Protein AF-A0A7V6LGV7-F1 (afdb_monomer_lite)

pLDDT: mean 96.57, std 3.23, range [58.78, 98.94]

Radius of gyration: 22.98 Å; chains: 1; bounding box: 58×44×63 Å

Foldseek 3Di:
DDDPDPLFDKDFLLVVQQVVVVVLLVCLVVVPLQAPPQFFFFADAFQKKFFFFPCQLVLLLVQDLVDGPSVSCCVGGLDRIITGQSHQPQVVLLVVLCVVQPCNLCFFLQARRGCSANLSVLLVCCVPPVVSNVRGQAMDTSQQVVLCSFASHRFAAEQFRSSSHSFQGPVVRFGDPVSQVVSHPPRSSRYHGYDWFFRWWGDPSSVSSVHDTGRTYTRYHHLVLLLCLLLVQLDPQEWEWEQECKIKIKHFAPADDHQPLRQKGKTARNVGHIMIMHIWNNGPVLLVVLCVLLVHDVCCLQPVLPVVADQCLVLKAKAQQQAQTRQPGGHDGDIFIPDPLNPDHSSSNSNRHLLLVLLSSVLSCVVRHAHQEYEYAYDSVVRPSSQQSNCALRVHKYWYFPDHSSSRSSRVLSRVVSVPDDSVVSCVVRRDTDDIDGHDPVSHVSNVVNSVVSVVSVPD

Structure (mmCIF, N/CA/C/O backbone):
data_AF-A0A7V6LGV7-F1
#
_entry.id   AF-A0A7V6LGV7-F1
#
loop_
_atom_site.group_PDB
_atom_site.id
_atom_site.type_symbol
_atom_site.label_atom_id
_atom_site.label_alt_id
_atom_site.label_comp_id
_atom_site.label_asym_id
_atom_site.label_entity_id
_atom_site.label_seq_id
_atom_site.pdbx_PDB_ins_code
_atom_site.Cartn_x
_atom_site.Cartn_y
_atom_site.Cartn_z
_atom_site.occupancy
_atom_site.B_iso_or_equiv
_atom_site.auth_seq_id
_atom_site.auth_comp_id
_atom_site.auth_asym_id
_atom_site.auth_atom_id
_atom_site.pdbx_PDB_model_num
ATOM 1 N N . MET A 1 1 ? -3.529 18.463 5.544 1.00 84.12 1 MET A N 1
ATOM 2 C CA . MET A 1 1 ? -3.608 19.777 6.210 1.00 84.12 1 MET A CA 1
ATOM 3 C C . MET A 1 1 ? -2.331 20.540 5.906 1.00 84.12 1 MET A C 1
ATOM 5 O O . MET A 1 1 ? -1.287 19.895 5.858 1.00 84.12 1 MET A O 1
ATOM 9 N N . PRO A 1 2 ? -2.396 21.854 5.633 1.00 83.75 2 PRO A N 1
ATOM 10 C CA . PRO A 1 2 ? -1.200 22.676 5.472 1.00 83.75 2 PRO A CA 1
ATOM 11 C C . PRO A 1 2 ? -0.328 22.620 6.732 1.00 83.75 2 PRO A C 1
ATOM 13 O O . PRO A 1 2 ? -0.857 22.591 7.842 1.00 83.75 2 PRO A O 1
ATOM 16 N N . ASN A 1 3 ? 0.985 22.593 6.545 1.00 92.56 3 ASN A N 1
ATOM 17 C CA . ASN A 1 3 ? 1.983 22.680 7.604 1.00 92.56 3 ASN A CA 1
ATOM 18 C C . ASN A 1 3 ? 3.169 23.490 7.066 1.00 92.56 3 ASN A C 1
ATOM 20 O O . ASN A 1 3 ? 3.438 23.436 5.861 1.00 92.56 3 ASN A O 1
ATOM 24 N N . ASP A 1 4 ? 3.838 24.241 7.939 1.00 92.19 4 ASP A N 1
ATOM 25 C CA . ASP A 1 4 ? 5.011 25.038 7.572 1.00 92.19 4 ASP A CA 1
ATOM 26 C C . ASP A 1 4 ? 6.208 24.144 7.214 1.00 92.19 4 ASP A C 1
ATOM 28 O O . ASP A 1 4 ? 7.010 24.502 6.351 1.00 92.19 4 ASP A O 1
ATOM 32 N N . ASP A 1 5 ? 6.303 22.960 7.827 1.00 91.62 5 ASP A N 1
ATOM 33 C CA . ASP A 1 5 ? 7.257 21.930 7.432 1.00 91.62 5 ASP A CA 1
ATOM 34 C C . ASP A 1 5 ? 6.692 21.116 6.248 1.00 91.62 5 ASP A C 1
ATOM 36 O O . ASP A 1 5 ? 5.684 20.412 6.395 1.00 91.62 5 ASP A O 1
ATOM 40 N N . PRO A 1 6 ? 7.325 21.159 5.058 1.00 88.12 6 PRO A N 1
ATOM 41 C CA . PRO A 1 6 ? 6.857 20.420 3.892 1.00 88.12 6 PRO A CA 1
ATOM 42 C C . PRO A 1 6 ? 6.932 18.895 4.054 1.00 88.12 6 PRO A C 1
ATOM 44 O O . PRO A 1 6 ? 6.273 18.203 3.271 1.00 88.12 6 PRO A O 1
ATOM 47 N N . LEU A 1 7 ? 7.695 18.381 5.026 1.00 90.44 7 LEU A N 1
ATOM 48 C CA . LEU A 1 7 ? 7.804 16.955 5.348 1.00 90.44 7 LEU A CA 1
ATOM 49 C C . LEU A 1 7 ? 6.612 16.452 6.169 1.00 90.44 7 LEU A C 1
ATOM 51 O O . LEU A 1 7 ? 6.305 15.261 6.129 1.00 90.44 7 LEU A O 1
ATOM 55 N N . VAL A 1 8 ? 5.919 17.348 6.879 1.00 95.19 8 VAL A N 1
ATOM 56 C CA . VAL A 1 8 ? 4.755 16.992 7.691 1.00 95.19 8 VAL A CA 1
ATOM 57 C C . VAL A 1 8 ? 3.515 16.911 6.803 1.00 95.19 8 VAL A C 1
ATOM 59 O O . VAL A 1 8 ? 3.078 17.896 6.195 1.00 95.19 8 VAL A O 1
ATOM 62 N N . LYS A 1 9 ? 2.911 15.724 6.731 1.00 95.56 9 LYS A N 1
ATOM 63 C CA . LYS A 1 9 ? 1.687 15.444 5.970 1.00 95.56 9 LYS A CA 1
ATOM 64 C C . LYS A 1 9 ? 0.681 14.762 6.874 1.00 95.56 9 LYS A C 1
ATOM 66 O O . LYS A 1 9 ? 0.722 13.558 7.095 1.00 95.56 9 LYS A O 1
ATOM 71 N N . HIS A 1 10 ? -0.261 15.556 7.370 1.00 97.19 10 HIS A N 1
ATOM 72 C CA . HIS A 1 10 ? -1.348 15.075 8.214 1.00 97.19 10 HIS A CA 1
ATOM 73 C C . HIS A 1 10 ? -2.717 15.280 7.555 1.00 97.19 10 HIS A C 1
ATOM 75 O O . HIS A 1 10 ? -2.902 16.184 6.733 1.00 97.19 10 HIS A O 1
ATOM 81 N N . ALA A 1 11 ? -3.700 14.488 7.965 1.00 97.38 11 ALA A N 1
ATOM 82 C CA . ALA A 1 11 ? -5.115 14.641 7.655 1.00 97.38 11 ALA A CA 1
ATOM 83 C C . ALA A 1 11 ? -5.929 14.911 8.931 1.00 97.38 11 ALA A C 1
ATOM 85 O O . ALA A 1 11 ? -5.473 14.643 10.043 1.00 97.38 11 ALA A O 1
ATOM 86 N N . ASP A 1 12 ? -7.138 15.439 8.755 1.00 97.75 12 ASP A N 1
ATOM 87 C CA . ASP A 1 12 ? -8.140 15.517 9.818 1.00 97.75 12 ASP A CA 1
ATOM 88 C C . ASP A 1 12 ? -8.911 14.181 9.864 1.00 97.75 12 ASP A C 1
ATOM 90 O O . ASP A 1 12 ? -9.579 13.853 8.877 1.00 97.75 12 ASP A O 1
ATOM 94 N N . PRO A 1 13 ? -8.848 13.399 10.962 1.00 97.69 13 PRO A N 1
ATOM 95 C CA . PRO A 1 13 ? -9.578 12.136 11.073 1.00 97.69 13 PRO A CA 1
ATOM 96 C C . PRO A 1 13 ? -11.099 12.285 10.930 1.00 97.69 13 PRO A C 1
ATOM 98 O O . PRO A 1 13 ? -11.770 11.363 10.464 1.00 97.69 13 PRO A O 1
ATOM 101 N N . LEU A 1 14 ? -11.658 13.447 11.292 1.00 98.31 14 LEU A N 1
ATOM 102 C CA . LEU A 1 14 ? -13.096 13.714 11.194 1.00 98.31 14 LEU A CA 1
ATOM 103 C C . LEU A 1 14 ? -13.565 13.803 9.743 1.00 98.31 14 LEU A C 1
ATOM 105 O O . LEU A 1 14 ? -14.723 13.501 9.452 1.00 98.31 14 LEU A O 1
ATOM 109 N N . MET A 1 15 ? -12.663 14.142 8.819 1.00 98.06 15 MET A N 1
ATOM 110 C CA . MET A 1 15 ? -12.951 14.134 7.388 1.00 98.06 15 MET A CA 1
ATOM 111 C C . MET A 1 15 ? -13.326 12.730 6.900 1.00 98.06 15 MET A C 1
ATOM 113 O O . MET A 1 15 ? -14.239 12.604 6.089 1.00 98.06 15 MET A O 1
ATOM 117 N N . TRP A 1 16 ? -12.665 11.674 7.391 1.00 98.31 16 TRP A N 1
ATOM 118 C CA . TRP A 1 16 ? -12.994 10.297 6.999 1.00 98.31 16 TRP A CA 1
ATOM 119 C C . TRP A 1 16 ? -14.373 9.873 7.506 1.00 98.31 16 TRP A C 1
ATOM 121 O O . TRP A 1 16 ? -15.125 9.238 6.772 1.00 98.31 16 TRP A O 1
ATOM 131 N N . LEU A 1 17 ? -14.739 10.290 8.721 1.00 98.69 17 LEU A N 1
ATOM 132 C CA . LEU A 1 17 ? -16.066 10.044 9.290 1.00 98.69 17 LEU A CA 1
ATOM 133 C C . LEU A 1 17 ? -17.169 10.759 8.501 1.00 98.69 17 LEU A C 1
ATOM 135 O O . LEU A 1 17 ? -18.159 10.140 8.118 1.00 98.69 17 LEU A O 1
ATOM 139 N N . ALA A 1 18 ? -16.975 12.048 8.207 1.00 98.62 18 ALA A N 1
ATOM 140 C CA . ALA A 1 18 ? -17.915 12.824 7.402 1.00 98.62 18 ALA A CA 1
ATOM 141 C C . ALA A 1 18 ? -18.040 12.264 5.974 1.00 98.62 18 ALA A C 1
ATOM 143 O O . ALA A 1 18 ? -19.132 12.225 5.406 1.00 98.62 18 ALA A O 1
ATOM 144 N N . ALA A 1 19 ? -16.932 11.793 5.393 1.00 98.50 19 ALA A N 1
ATOM 145 C CA . ALA A 1 19 ? -16.933 11.157 4.081 1.00 98.50 19 ALA A CA 1
ATOM 146 C C . ALA A 1 19 ? -17.706 9.829 4.075 1.00 98.50 19 ALA A C 1
ATOM 148 O O . ALA A 1 19 ? -18.392 9.552 3.092 1.00 98.50 19 ALA A O 1
ATOM 149 N N . LEU A 1 20 ? -17.639 9.038 5.152 1.00 98.44 20 LEU A N 1
ATOM 150 C CA . LEU A 1 20 ? -18.406 7.798 5.285 1.00 98.44 20 LEU A CA 1
ATOM 151 C C . LEU A 1 20 ? -19.918 8.070 5.320 1.00 98.44 20 LEU A C 1
ATOM 153 O O . LEU A 1 20 ? -20.662 7.453 4.556 1.00 98.44 20 LEU A O 1
ATOM 157 N N . ASP A 1 21 ? -20.368 9.033 6.130 1.00 98.62 21 ASP A N 1
ATOM 158 C CA . ASP A 1 21 ? -21.777 9.454 6.153 1.00 98.62 21 ASP A CA 1
ATOM 159 C C . ASP A 1 21 ? -22.237 9.956 4.775 1.00 98.62 21 ASP A C 1
ATOM 161 O O . ASP A 1 21 ? -23.274 9.534 4.255 1.00 98.62 21 ASP A O 1
ATOM 165 N N . LEU A 1 22 ? -21.429 10.809 4.136 1.00 98.69 22 LEU A N 1
ATOM 166 C CA . LEU A 1 22 ? -21.720 11.347 2.809 1.00 98.69 22 LEU A CA 1
ATOM 167 C C . LEU A 1 22 ? -21.798 10.253 1.735 1.00 98.69 22 LEU A C 1
ATOM 169 O O . LEU A 1 22 ? -22.663 10.316 0.860 1.00 98.69 22 LEU A O 1
ATOM 173 N N . LEU A 1 23 ? -20.902 9.264 1.777 1.00 98.00 23 LEU A N 1
ATOM 174 C CA . LEU A 1 23 ? -20.898 8.128 0.857 1.00 98.00 23 LEU A CA 1
ATOM 175 C C . LEU A 1 23 ? -22.199 7.332 0.977 1.00 98.00 23 LEU A C 1
ATOM 177 O O . LEU A 1 23 ? -22.864 7.098 -0.031 1.00 98.00 23 LEU A O 1
ATOM 181 N N . LEU A 1 24 ? -22.585 6.954 2.196 1.00 98.31 24 LEU A N 1
ATOM 182 C CA . LEU A 1 24 ? -23.784 6.151 2.437 1.00 98.31 24 LEU A CA 1
ATOM 183 C C . LEU A 1 24 ? -25.063 6.902 2.050 1.00 98.31 24 LEU A C 1
ATOM 185 O O . LEU A 1 24 ? -25.931 6.333 1.385 1.00 98.31 24 LEU A O 1
ATOM 189 N N . ALA A 1 25 ? -25.141 8.198 2.364 1.00 98.25 25 ALA A N 1
ATOM 190 C CA . ALA A 1 25 ? -26.239 9.053 1.921 1.00 98.25 25 ALA A CA 1
ATOM 191 C C . ALA A 1 25 ? -26.325 9.133 0.386 1.00 98.25 25 ALA A C 1
ATOM 193 O O . ALA A 1 25 ? -27.415 9.073 -0.184 1.00 98.25 25 ALA A O 1
ATOM 194 N N . ARG A 1 26 ? -25.182 9.229 -0.309 1.00 98.56 26 ARG A N 1
ATOM 195 C CA . ARG A 1 26 ? -25.136 9.249 -1.780 1.00 98.56 26 ARG A CA 1
ATOM 196 C C . ARG A 1 26 ? -25.541 7.918 -2.402 1.00 98.56 26 ARG A C 1
ATOM 198 O O . ARG A 1 26 ? -26.254 7.938 -3.399 1.00 98.56 26 ARG A O 1
ATOM 205 N N . LEU A 1 27 ? -25.129 6.785 -1.831 1.00 98.00 27 LEU A N 1
ATOM 206 C CA . LEU A 1 27 ? -25.551 5.461 -2.301 1.00 98.00 27 LEU A CA 1
ATOM 207 C C . LEU A 1 27 ? -27.069 5.289 -2.164 1.00 98.00 27 LEU A C 1
ATOM 209 O O . LEU A 1 27 ? -27.732 4.883 -3.118 1.00 98.00 27 LEU A O 1
ATOM 213 N N . GLN A 1 28 ? -27.629 5.688 -1.020 1.00 97.06 28 GLN A N 1
ATOM 214 C CA . GLN A 1 28 ? -29.074 5.678 -0.799 1.00 97.06 28 GLN A CA 1
ATOM 215 C C . GLN A 1 28 ? -29.806 6.589 -1.800 1.00 97.06 28 GLN A C 1
ATOM 217 O O . GLN A 1 28 ? -30.763 6.159 -2.440 1.00 97.06 28 GLN A O 1
ATOM 222 N N . ALA A 1 29 ? -29.334 7.826 -1.995 1.00 97.81 29 ALA A N 1
ATOM 223 C CA . ALA A 1 29 ? -29.923 8.772 -2.947 1.00 97.81 29 ALA A CA 1
ATOM 224 C C . ALA A 1 29 ? -29.811 8.307 -4.411 1.00 97.81 29 ALA A C 1
ATOM 226 O O . ALA A 1 29 ? -30.667 8.636 -5.230 1.00 97.81 29 ALA A O 1
ATOM 227 N N . ALA A 1 30 ? -28.779 7.525 -4.737 1.00 98.19 30 ALA A N 1
ATOM 228 C CA . ALA A 1 30 ? -28.596 6.905 -6.046 1.00 98.19 30 ALA A CA 1
ATOM 229 C C . ALA A 1 30 ? -29.503 5.679 -6.278 1.00 98.19 30 ALA A C 1
ATOM 231 O O . ALA A 1 30 ? -29.466 5.099 -7.362 1.00 98.19 30 ALA A O 1
ATOM 232 N N . GLY A 1 31 ? -30.319 5.281 -5.295 1.00 97.31 31 GLY A N 1
ATOM 233 C CA . GLY A 1 31 ? -31.246 4.156 -5.417 1.00 97.31 31 GLY A CA 1
ATOM 234 C C . GLY A 1 31 ? -30.585 2.785 -5.281 1.00 97.31 31 GLY A C 1
ATOM 235 O O . GLY A 1 31 ? -31.144 1.795 -5.750 1.00 97.31 31 GLY A O 1
ATOM 236 N N . VAL A 1 32 ? -29.405 2.705 -4.657 1.00 97.81 32 VAL A N 1
ATOM 237 C CA . VAL A 1 32 ? -28.801 1.416 -4.301 1.00 97.81 32 VAL A CA 1
ATOM 238 C C . VAL A 1 32 ? -29.736 0.687 -3.334 1.00 97.81 32 VAL A C 1
ATOM 240 O O . VAL A 1 32 ? -30.225 1.272 -2.369 1.00 97.81 32 VAL A O 1
ATOM 243 N N . GLU A 1 33 ? -29.984 -0.601 -3.576 1.00 97.69 33 GLU A N 1
ATOM 244 C CA . GLU A 1 33 ? -30.785 -1.456 -2.694 1.00 97.69 33 GLU A CA 1
ATOM 245 C C . GLU A 1 33 ? -29.997 -1.779 -1.407 1.00 97.69 33 GLU A C 1
ATOM 247 O O . GLU A 1 33 ? -29.504 -2.892 -1.224 1.00 97.69 33 GLU A O 1
ATOM 252 N N . MET A 1 34 ? -29.849 -0.791 -0.518 1.00 97.94 34 MET A N 1
ATOM 253 C CA . MET A 1 34 ? -29.006 -0.865 0.688 1.00 97.94 34 MET A CA 1
ATOM 254 C C . MET A 1 34 ? -29.356 -2.068 1.579 1.00 97.94 34 MET A C 1
ATOM 256 O O . MET A 1 34 ? -28.474 -2.706 2.147 1.00 97.94 34 MET A O 1
ATOM 260 N N . GLU A 1 35 ? -30.633 -2.453 1.630 1.00 97.06 35 GLU A N 1
ATOM 261 C CA . GLU A 1 35 ? -31.116 -3.606 2.398 1.00 97.06 35 GLU A CA 1
ATOM 262 C C . GLU A 1 35 ? -30.635 -4.970 1.866 1.00 97.06 35 GLU A C 1
ATOM 264 O O . GLU A 1 35 ? -30.761 -5.987 2.559 1.00 97.06 35 GLU A O 1
ATOM 269 N N . ARG A 1 36 ? -30.114 -5.020 0.633 1.00 97.38 36 ARG A N 1
ATOM 270 C CA . ARG A 1 36 ? -29.550 -6.228 0.011 1.00 97.38 36 ARG A CA 1
ATOM 271 C C . ARG A 1 36 ? -28.059 -6.397 0.283 1.00 97.38 36 ARG A C 1
ATOM 273 O O . ARG A 1 36 ? -27.512 -7.440 -0.071 1.00 97.38 36 ARG A O 1
ATOM 280 N N . ILE A 1 37 ? -27.407 -5.411 0.899 1.00 97.81 37 ILE A N 1
ATOM 281 C CA . ILE A 1 37 ? -26.009 -5.525 1.317 1.00 97.81 37 ILE A CA 1
ATOM 282 C C . ILE A 1 37 ? -25.939 -6.567 2.439 1.00 97.81 37 ILE A C 1
ATOM 284 O O . ILE A 1 37 ? -26.489 -6.369 3.521 1.00 97.81 37 ILE A O 1
ATOM 288 N N . ALA A 1 38 ? -25.302 -7.701 2.140 1.00 97.62 38 ALA A N 1
ATOM 289 C CA . ALA A 1 38 ? -25.207 -8.850 3.040 1.00 97.62 38 ALA A CA 1
ATOM 290 C C . ALA A 1 38 ? -23.996 -8.779 3.979 1.00 97.62 38 ALA A C 1
ATOM 292 O O . ALA A 1 38 ? -24.051 -9.326 5.071 1.00 97.62 38 ALA A O 1
ATOM 293 N N . ALA A 1 39 ? -22.932 -8.082 3.575 1.00 98.31 39 ALA A N 1
ATOM 294 C CA . ALA A 1 39 ? -21.706 -7.916 4.344 1.00 98.31 39 ALA A CA 1
ATOM 295 C C . ALA A 1 39 ? -20.997 -6.617 3.946 1.00 98.31 39 ALA A C 1
ATOM 297 O O . ALA A 1 39 ? -21.193 -6.114 2.836 1.00 98.31 39 ALA A O 1
ATOM 298 N N . ILE A 1 40 ? -20.155 -6.090 4.835 1.00 98.56 40 ILE A N 1
ATOM 299 C CA . ILE A 1 40 ? -19.327 -4.903 4.585 1.00 98.56 40 ILE A CA 1
ATOM 300 C C . ILE A 1 40 ? -17.858 -5.241 4.831 1.00 98.56 40 ILE A C 1
ATOM 302 O O . ILE A 1 40 ? -17.503 -5.924 5.783 1.00 98.56 40 ILE A O 1
ATOM 306 N N . GLY A 1 41 ? -16.988 -4.727 3.978 1.00 97.88 41 GLY A N 1
ATOM 307 C CA . GLY A 1 41 ? -15.542 -4.773 4.128 1.00 97.88 41 GLY A CA 1
ATOM 308 C C . GLY A 1 41 ? -14.959 -3.520 3.499 1.00 97.88 41 GLY A C 1
ATOM 309 O O . GLY A 1 41 ? -15.674 -2.766 2.835 1.00 97.88 41 GLY A O 1
ATOM 310 N N . GLY A 1 42 ? -13.680 -3.277 3.732 1.00 97.19 42 GLY A N 1
ATOM 311 C CA . GLY A 1 42 ? -13.036 -2.076 3.237 1.00 97.19 42 GLY A CA 1
ATOM 312 C C . GLY A 1 42 ? -11.547 -2.073 3.498 1.00 97.19 42 GLY A C 1
ATOM 313 O O . GLY A 1 42 ? -10.981 -3.014 4.062 1.00 97.19 42 GLY A O 1
ATOM 314 N N . ASP A 1 43 ? -10.941 -0.986 3.055 1.00 97.81 43 ASP A N 1
ATOM 315 C CA . ASP A 1 43 ? -9.528 -0.711 3.186 1.00 97.81 43 ASP A CA 1
ATOM 316 C C . ASP A 1 43 ? -9.296 0.686 3.769 1.00 97.81 43 ASP A C 1
ATOM 318 O O . ASP A 1 43 ? -10.193 1.534 3.816 1.00 97.81 43 ASP A O 1
ATOM 322 N N . GLY A 1 44 ? -8.086 0.910 4.267 1.00 97.56 44 GLY A N 1
ATOM 323 C CA . GLY A 1 44 ? -7.600 2.228 4.643 1.00 97.56 44 GLY A CA 1
ATOM 324 C C . GLY A 1 44 ? -6.265 2.514 3.972 1.00 97.56 44 GLY A C 1
ATOM 325 O O . GLY A 1 44 ? -5.463 1.604 3.758 1.00 97.56 44 GLY A O 1
ATOM 326 N N . GLN A 1 45 ? -5.994 3.793 3.698 1.00 96.44 45 GLN A N 1
ATOM 327 C CA . GLN A 1 45 ? -4.636 4.204 3.342 1.00 96.44 45 GLN A CA 1
ATOM 328 C C . GLN A 1 45 ? -3.671 3.727 4.436 1.00 96.44 45 GLN A C 1
ATOM 330 O O . GLN A 1 45 ? -3.910 3.972 5.625 1.00 96.44 45 GLN A O 1
ATOM 335 N N . GLN A 1 46 ? -2.603 3.042 4.035 1.00 97.31 46 GLN A N 1
ATOM 336 C CA . GLN A 1 46 ? -1.692 2.430 4.996 1.00 97.31 46 GLN A CA 1
ATOM 337 C C . GLN A 1 46 ? -0.987 3.469 5.872 1.00 97.31 46 GLN A C 1
ATOM 339 O O . GLN A 1 46 ? -0.862 4.652 5.531 1.00 97.31 46 GLN A O 1
ATOM 344 N N . HIS A 1 47 ? -0.473 2.984 7.000 1.00 97.94 47 HIS A N 1
ATOM 345 C CA . HIS A 1 47 ? 0.404 3.682 7.945 1.00 97.94 47 HIS A CA 1
ATOM 346 C C . HIS A 1 47 ? -0.225 4.819 8.763 1.00 97.94 47 HIS A C 1
ATOM 348 O O . HIS A 1 47 ? 0.235 5.087 9.876 1.00 97.94 47 HIS A O 1
ATOM 354 N N . GLY A 1 48 ? -1.258 5.488 8.243 1.00 98.25 48 GLY A N 1
ATOM 355 C CA . GLY A 1 48 ? -1.912 6.590 8.941 1.00 98.25 48 GLY A CA 1
ATOM 356 C C . GLY A 1 48 ? -2.553 6.141 10.254 1.00 98.25 48 GLY A C 1
ATOM 357 O O . GLY A 1 48 ? -3.141 5.061 10.317 1.00 98.25 48 GLY A O 1
ATOM 358 N N . SER A 1 49 ? -2.451 6.970 11.296 1.00 98.75 49 SER A N 1
ATOM 359 C CA . SER A 1 49 ? -2.858 6.614 12.660 1.00 98.75 49 SER A CA 1
ATOM 360 C C . SER A 1 49 ? -3.761 7.636 13.344 1.00 98.75 49 SER A C 1
ATOM 362 O O . SER A 1 49 ? -3.505 8.840 13.365 1.00 98.75 49 SER A O 1
ATOM 364 N N . VAL A 1 50 ? -4.799 7.127 14.003 1.00 98.88 50 VAL A N 1
ATOM 365 C CA . VAL A 1 50 ? -5.766 7.906 14.778 1.00 98.88 50 VAL A CA 1
ATOM 366 C C . VAL A 1 50 ? -5.557 7.646 16.264 1.00 98.88 50 VAL A C 1
ATOM 368 O O . VAL A 1 50 ? -5.529 6.497 16.703 1.00 98.88 50 VAL A O 1
ATOM 371 N N . TYR A 1 51 ? -5.427 8.723 17.036 1.00 98.88 51 TYR A N 1
ATOM 372 C CA . TYR A 1 51 ? -5.132 8.688 18.467 1.00 98.88 51 TYR A CA 1
ATOM 373 C C . TYR A 1 51 ? -6.382 9.082 19.252 1.00 98.88 51 TYR A C 1
ATOM 375 O O . TYR A 1 51 ? -6.925 10.178 19.073 1.00 98.88 51 TYR A O 1
ATOM 383 N N . LEU A 1 52 ? -6.848 8.166 20.095 1.00 98.88 52 LEU A N 1
ATOM 384 C CA . LEU A 1 52 ? -8.173 8.203 20.698 1.00 98.88 52 LEU A CA 1
ATOM 385 C C . LEU A 1 52 ? -8.064 8.134 22.220 1.00 98.88 52 LEU A C 1
ATOM 387 O O . LEU A 1 52 ? -7.295 7.337 22.757 1.00 98.88 52 LEU A O 1
ATOM 391 N N . ASN A 1 53 ? -8.832 8.964 22.919 1.00 98.75 53 ASN A N 1
ATOM 392 C CA . ASN A 1 53 ? -8.942 8.939 24.375 1.00 98.75 53 ASN A CA 1
ATOM 393 C C . ASN A 1 53 ? -9.919 7.852 24.861 1.00 98.75 53 ASN A C 1
ATOM 395 O O . ASN A 1 53 ? -10.536 7.127 24.079 1.00 98.75 53 ASN A O 1
ATOM 399 N N . ASP A 1 54 ? -10.049 7.735 26.179 1.00 98.25 54 ASP A N 1
ATOM 400 C CA . ASP A 1 54 ? -10.878 6.740 26.869 1.00 98.25 54 ASP A CA 1
ATOM 401 C C . ASP A 1 54 ? -12.385 6.845 26.578 1.00 98.25 54 ASP A C 1
ATOM 403 O O . ASP A 1 54 ? -13.125 5.884 26.795 1.00 98.25 54 ASP A O 1
ATOM 407 N N . ARG A 1 55 ? -12.851 7.969 26.021 1.00 98.38 55 ARG A N 1
ATOM 408 C CA . ARG A 1 55 ? -14.252 8.156 25.626 1.00 98.38 55 ARG A CA 1
ATOM 409 C C . ARG A 1 55 ? -14.605 7.479 24.307 1.00 98.38 55 ARG A C 1
ATOM 411 O O . ARG A 1 55 ? -15.790 7.385 24.002 1.00 98.38 55 ARG A O 1
ATOM 418 N N . PHE A 1 56 ? -13.634 7.015 23.519 1.00 98.50 56 PHE A N 1
ATOM 419 C CA . PHE A 1 56 ? -13.903 6.443 22.195 1.00 98.50 56 PHE A CA 1
ATOM 420 C C . PHE A 1 56 ? -14.835 5.229 22.247 1.00 98.50 56 PHE A C 1
ATOM 422 O O . PHE A 1 56 ? -15.909 5.265 21.654 1.00 98.50 56 PHE A O 1
ATOM 429 N N . ALA A 1 57 ? -14.474 4.197 23.012 1.00 97.56 57 ALA A N 1
ATOM 430 C CA . ALA A 1 57 ? -15.272 2.979 23.133 1.00 97.56 57 ALA A CA 1
ATOM 431 C C . ALA A 1 57 ? -16.717 3.229 23.625 1.00 97.56 57 ALA A C 1
ATOM 433 O O . ALA A 1 57 ? -17.639 2.782 22.945 1.00 97.56 57 ALA A O 1
ATOM 434 N N . PRO A 1 58 ? -16.969 3.972 24.727 1.00 98.06 58 PRO A N 1
ATOM 435 C CA . PRO A 1 58 ? -18.344 4.253 25.144 1.00 98.06 58 PRO A CA 1
ATOM 436 C C . PRO A 1 58 ? -19.102 5.164 24.166 1.00 98.06 58 PRO A C 1
ATOM 438 O O . PRO A 1 58 ? -20.322 5.074 24.083 1.00 98.06 58 PRO A O 1
ATOM 441 N N . THR A 1 59 ? -18.414 6.026 23.407 1.00 98.44 59 THR A N 1
ATOM 442 C CA . THR A 1 59 ? -19.072 6.847 22.372 1.00 98.44 59 THR A CA 1
ATOM 443 C C . THR A 1 59 ? -19.479 6.006 21.163 1.00 98.44 59 THR A C 1
ATOM 445 O O . THR A 1 59 ? -20.544 6.247 20.604 1.00 98.44 59 THR A O 1
ATOM 448 N N . LEU A 1 60 ? -18.670 5.013 20.772 1.00 97.94 60 LEU A N 1
ATOM 449 C CA . LEU A 1 60 ? -19.010 4.072 19.701 1.00 97.94 60 LEU A CA 1
ATOM 450 C C . LEU A 1 60 ? -20.277 3.265 20.016 1.00 97.94 60 LEU A C 1
ATOM 452 O O . LEU A 1 60 ? -21.156 3.165 19.162 1.00 97.94 60 LEU A O 1
ATOM 456 N N . ASP A 1 61 ? -20.379 2.741 21.239 1.00 96.12 61 ASP A N 1
ATOM 457 C CA . ASP A 1 61 ? -21.542 1.973 21.714 1.00 96.12 61 ASP A CA 1
ATOM 458 C C . ASP A 1 61 ? -22.830 2.821 21.744 1.00 96.12 61 ASP A C 1
ATOM 460 O O . ASP A 1 61 ? -23.934 2.326 21.532 1.00 96.12 61 ASP A O 1
ATOM 464 N N . ALA A 1 62 ? -22.687 4.131 21.961 1.00 97.19 62 ALA A N 1
ATOM 465 C CA . ALA A 1 62 ? -23.792 5.075 22.089 1.00 97.19 62 ALA A CA 1
ATOM 466 C C . ALA A 1 62 ? -24.083 5.894 20.814 1.00 97.19 62 ALA A C 1
ATOM 468 O O . ALA A 1 62 ? -24.800 6.896 20.896 1.00 97.19 62 ALA A O 1
ATOM 469 N N . LEU A 1 63 ? -23.543 5.516 19.646 1.00 98.25 63 LEU A N 1
A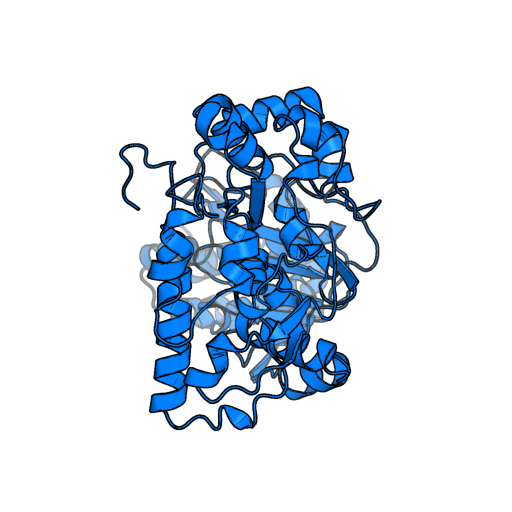TOM 470 C CA . LEU A 1 63 ? -23.759 6.262 18.398 1.00 98.25 63 LEU A CA 1
ATOM 471 C C . LEU A 1 63 ? -25.254 6.375 18.062 1.00 98.25 63 LEU A C 1
ATOM 473 O O . LEU A 1 63 ? -25.938 5.378 17.824 1.00 98.25 63 LEU A O 1
ATOM 477 N N . SER A 1 64 ? -25.749 7.610 17.964 1.00 97.38 64 SER A N 1
ATOM 478 C CA . SER A 1 64 ? -27.145 7.910 17.646 1.00 97.38 64 SER A CA 1
ATOM 479 C C . SER A 1 64 ? -27.335 8.199 16.154 1.00 97.38 64 SER A C 1
ATOM 481 O O . SER A 1 64 ? -26.582 9.011 15.604 1.00 97.38 64 SER A O 1
ATOM 483 N N . PRO A 1 65 ? -28.356 7.619 15.489 1.00 96.50 65 PRO A N 1
ATOM 484 C CA . PRO A 1 65 ? -28.647 7.891 14.081 1.00 96.50 65 PRO A CA 1
ATOM 485 C C . PRO A 1 65 ? -29.063 9.349 13.810 1.00 96.50 65 PRO A C 1
ATOM 487 O O . PRO A 1 65 ? -28.947 9.803 12.668 1.00 96.50 65 PRO A O 1
ATOM 490 N N . ASP A 1 66 ? -29.490 10.093 14.839 1.00 95.06 66 ASP A N 1
ATOM 491 C CA . ASP A 1 66 ? -29.905 11.500 14.729 1.00 95.06 66 ASP A CA 1
ATOM 492 C C . ASP A 1 66 ? -28.725 12.456 14.483 1.00 95.06 66 ASP A C 1
ATOM 494 O O . ASP A 1 66 ? -28.918 13.582 14.025 1.00 95.06 66 ASP A O 1
ATOM 498 N N . GLY A 1 67 ? -27.496 12.019 14.780 1.00 94.81 67 GLY A N 1
ATOM 499 C CA . GLY A 1 67 ? -26.272 12.790 14.577 1.00 94.81 67 GLY A CA 1
ATOM 500 C C . GLY A 1 67 ? -25.424 12.309 13.398 1.00 94.81 67 GLY A C 1
ATOM 501 O O . GLY A 1 67 ? -25.642 11.246 12.809 1.00 94.81 67 GLY A O 1
ATOM 502 N N . GLU A 1 68 ? -24.390 13.083 13.086 1.00 97.81 68 GLU A N 1
ATOM 503 C CA . GLU A 1 68 ? -23.314 12.705 12.159 1.00 97.81 68 GLU A CA 1
ATOM 504 C C . GLU A 1 68 ? -22.125 12.128 12.933 1.00 97.81 68 GLU A C 1
ATOM 506 O O . GLU A 1 68 ? -21.861 12.530 14.073 1.00 97.81 68 GLU A O 1
ATOM 511 N N . LEU A 1 69 ? -21.401 11.188 12.325 1.00 98.69 69 LEU A N 1
ATOM 512 C CA . LEU A 1 69 ? -20.265 10.498 12.941 1.00 98.69 69 LEU A CA 1
ATOM 513 C C . LEU A 1 69 ? -19.183 11.483 13.393 1.00 98.69 69 LEU A C 1
ATOM 515 O O . LEU A 1 69 ? -18.711 11.410 14.528 1.00 98.69 69 LEU A O 1
ATOM 519 N N . ALA A 1 70 ? -18.821 12.434 12.525 1.00 98.44 70 ALA A N 1
ATOM 520 C CA . ALA A 1 70 ? -17.772 13.416 12.797 1.00 98.44 70 ALA A CA 1
ATOM 521 C C . ALA A 1 70 ? -18.071 14.252 14.052 1.00 98.44 70 ALA A C 1
ATOM 523 O O . ALA A 1 70 ? -17.198 14.426 14.901 1.00 98.44 70 ALA A O 1
ATOM 524 N N . GLY A 1 71 ? -19.313 14.720 14.207 1.00 98.31 71 GLY A N 1
ATOM 525 C CA . GLY A 1 71 ? -19.728 15.504 15.372 1.00 98.31 71 GLY A CA 1
ATOM 526 C C . GLY A 1 71 ? -19.739 14.686 16.665 1.00 98.31 71 GLY A C 1
ATOM 527 O O . GLY A 1 71 ? -19.266 15.162 17.697 1.00 98.31 71 GLY A O 1
ATOM 528 N N . GLN A 1 72 ? -20.231 13.445 16.606 1.00 98.56 72 GLN A N 1
ATOM 529 C CA . GLN A 1 72 ? -20.309 12.558 17.773 1.00 98.56 72 GLN A CA 1
ATOM 530 C C . GLN A 1 72 ? -18.923 12.117 18.263 1.00 98.56 72 GLN A C 1
ATOM 532 O O . GLN A 1 72 ? -18.681 12.065 19.468 1.00 98.56 72 GLN A O 1
ATOM 537 N N . LEU A 1 73 ? -17.987 11.859 17.345 1.00 98.38 73 LEU A N 1
ATOM 538 C CA . LEU A 1 73 ? -16.662 11.323 17.669 1.00 98.38 73 LEU A CA 1
ATOM 539 C C . LEU A 1 73 ? -15.568 12.390 17.825 1.00 98.38 73 LEU A C 1
ATOM 541 O O . LEU A 1 73 ? -14.483 12.059 18.299 1.00 98.38 73 LEU A O 1
ATOM 545 N N . ALA A 1 74 ? -15.830 13.666 17.520 1.00 98.38 74 ALA A N 1
ATOM 546 C CA . ALA A 1 74 ? -14.841 14.751 17.610 1.00 98.38 74 ALA A CA 1
ATOM 547 C C . ALA A 1 74 ? -14.107 14.810 18.957 1.00 98.38 74 ALA A C 1
ATOM 549 O O . ALA A 1 74 ? -12.884 14.928 19.015 1.00 98.38 74 ALA A O 1
ATOM 550 N N . SER A 1 75 ? -14.854 14.678 20.055 1.00 97.75 75 SER A N 1
ATOM 551 C CA . SER A 1 75 ? -14.299 14.741 21.410 1.00 97.75 75 SER A CA 1
ATOM 552 C C . SER A 1 75 ? -13.465 13.512 21.797 1.00 97.75 75 SER A C 1
ATOM 554 O O . SER A 1 75 ? -12.750 13.541 22.800 1.00 97.75 75 SER A O 1
ATOM 556 N N . THR A 1 76 ? -13.522 12.435 21.015 1.00 98.44 76 THR A N 1
ATOM 557 C CA . THR A 1 76 ? -12.787 11.193 21.291 1.00 98.44 76 THR A CA 1
ATOM 558 C C . THR A 1 76 ? -11.335 11.249 20.820 1.00 98.44 76 THR A C 1
ATOM 560 O O . THR A 1 76 ? -10.531 10.431 21.249 1.00 98.44 76 THR A O 1
ATOM 563 N N . LEU A 1 77 ? -10.962 12.237 20.000 1.00 98.56 77 LEU A N 1
ATOM 564 C CA . LEU A 1 77 ? -9.588 12.431 19.545 1.00 98.56 77 LEU A CA 1
ATOM 565 C C . LEU A 1 77 ? -8.706 12.968 20.687 1.00 98.56 77 LEU A C 1
ATOM 567 O O . LEU A 1 77 ? -8.975 14.037 21.235 1.00 98.56 77 LEU A O 1
ATOM 571 N N . SER A 1 78 ? -7.632 12.255 21.038 1.00 98.19 78 SER A N 1
ATOM 572 C CA . SER A 1 78 ? -6.567 12.779 21.917 1.00 98.19 78 SER A CA 1
ATOM 573 C C . SER A 1 78 ? -5.545 13.611 21.135 1.00 98.19 78 SER A C 1
ATOM 575 O O . SER A 1 78 ? -4.906 14.509 21.688 1.00 98.19 78 SER A O 1
ATOM 577 N N . ARG A 1 79 ? -5.426 13.351 19.827 1.00 97.56 79 ARG A N 1
ATOM 578 C CA . ARG A 1 79 ? -4.640 14.140 18.878 1.00 97.56 79 ARG A CA 1
ATOM 579 C C . ARG A 1 79 ? -5.553 14.645 17.756 1.00 97.56 79 ARG A C 1
ATOM 581 O O . ARG A 1 79 ? -6.220 13.832 17.123 1.00 97.56 79 ARG A O 1
ATOM 588 N N . PRO A 1 80 ? -5.573 15.956 17.457 1.00 95.12 80 PRO A N 1
ATOM 589 C CA . PRO A 1 80 ? -6.517 16.532 16.492 1.00 95.12 80 PRO A CA 1
ATOM 590 C C . PRO A 1 80 ? -6.218 16.179 15.029 1.00 95.12 80 PRO A C 1
ATOM 592 O O . PRO A 1 80 ? -7.026 16.461 14.155 1.00 95.12 80 PRO A O 1
ATOM 595 N N . THR A 1 81 ? -5.047 15.612 14.739 1.00 97.00 81 THR A N 1
ATOM 596 C CA . THR A 1 81 ? -4.609 15.304 13.373 1.00 97.00 81 THR A CA 1
ATOM 597 C C . THR A 1 81 ? -4.012 13.902 13.319 1.00 97.00 81 THR A C 1
ATOM 599 O O . THR A 1 81 ? -3.434 13.442 14.306 1.00 97.00 81 THR A O 1
ATOM 602 N N . SER A 1 82 ? -4.138 13.245 12.168 1.00 98.19 82 SER A N 1
ATOM 603 C CA . SER A 1 82 ? -3.519 11.952 11.868 1.00 98.19 82 SER A CA 1
ATOM 604 C C . SER A 1 82 ? -2.359 12.160 10.901 1.00 98.19 82 SER A C 1
ATOM 606 O O . SER A 1 82 ? -2.595 12.741 9.838 1.00 98.19 82 SER A O 1
ATOM 608 N N . PRO A 1 83 ? -1.145 11.656 11.178 1.00 98.12 83 PRO A N 1
ATOM 609 C CA . PRO A 1 83 ? -0.139 11.502 10.136 1.00 98.12 83 PRO A CA 1
ATOM 610 C C . PRO A 1 83 ? -0.671 10.534 9.075 1.00 98.12 83 PRO A C 1
ATOM 612 O O . PRO A 1 83 ? -1.523 9.690 9.368 1.00 98.12 83 PRO A O 1
ATOM 615 N N . ILE A 1 84 ? -0.229 10.694 7.831 1.00 97.12 84 ILE A N 1
ATOM 616 C CA . ILE A 1 84 ? -0.619 9.834 6.703 1.00 97.12 84 ILE A CA 1
ATOM 617 C C . ILE A 1 84 ? 0.621 9.360 5.946 1.00 97.12 84 ILE A C 1
ATOM 619 O O . ILE A 1 84 ? 1.715 9.865 6.169 1.00 97.12 84 ILE A O 1
ATOM 623 N N . TRP A 1 85 ? 0.453 8.418 5.015 1.00 92.88 85 TRP A N 1
ATOM 624 C CA . TRP A 1 85 ? 1.550 7.751 4.297 1.00 92.88 85 TRP A CA 1
ATOM 625 C C . TRP A 1 85 ? 2.539 8.682 3.569 1.00 92.88 85 TRP A C 1
ATOM 627 O O . TRP A 1 85 ? 3.637 8.256 3.217 1.00 92.88 85 TRP A O 1
ATOM 637 N N . MET A 1 86 ? 2.154 9.934 3.310 1.00 90.00 86 MET A N 1
ATOM 638 C CA . MET A 1 86 ? 3.020 10.937 2.684 1.00 90.00 86 MET A CA 1
ATOM 639 C C . MET A 1 86 ? 3.973 11.625 3.672 1.00 90.00 86 MET A C 1
ATOM 641 O O . MET A 1 86 ? 4.818 12.402 3.231 1.00 90.00 86 MET A O 1
ATOM 645 N N . ASP A 1 87 ? 3.804 11.421 4.980 1.00 93.44 87 ASP A N 1
ATOM 646 C CA . ASP A 1 87 ? 4.622 12.069 6.003 1.00 93.44 87 ASP A CA 1
ATOM 647 C C . ASP A 1 87 ? 6.049 11.517 5.982 1.00 93.44 87 ASP A C 1
ATOM 649 O O . ASP A 1 87 ? 6.266 10.304 5.940 1.00 93.44 87 ASP A O 1
ATOM 653 N N . SER A 1 88 ? 7.023 12.421 6.006 1.00 95.25 88 SER A N 1
ATOM 654 C CA . SER A 1 88 ? 8.446 12.090 6.026 1.00 95.25 88 SER A CA 1
ATOM 655 C C . SER A 1 88 ? 9.204 12.869 7.103 1.00 95.25 88 SER A C 1
ATOM 657 O O . SER A 1 88 ? 10.377 13.192 6.926 1.00 95.25 88 SER A O 1
ATOM 659 N N . SER A 1 89 ? 8.526 13.248 8.190 1.00 94.75 89 SER A N 1
ATOM 660 C CA . SER A 1 89 ? 9.070 14.133 9.231 1.00 94.75 89 SER A CA 1
ATOM 661 C C . SER A 1 89 ? 9.804 13.399 10.363 1.00 94.75 89 SER A C 1
ATOM 663 O O . SER A 1 89 ? 10.414 14.027 11.229 1.00 94.75 89 SER A O 1
ATOM 665 N N . THR A 1 90 ? 9.795 12.063 10.373 1.00 97.94 90 THR A N 1
ATOM 666 C CA . THR A 1 90 ? 10.242 11.257 11.523 1.00 97.94 90 THR A CA 1
ATOM 667 C C . THR A 1 90 ? 11.601 10.583 11.333 1.00 97.94 90 THR A C 1
ATOM 669 O O . THR A 1 90 ? 11.891 9.586 11.996 1.00 97.94 90 THR A O 1
ATOM 672 N N . SER A 1 91 ? 12.486 11.124 10.487 1.00 97.06 91 SER A N 1
ATOM 673 C CA . SER A 1 91 ? 13.799 10.510 10.221 1.00 97.06 91 SER A CA 1
ATOM 674 C C . SER A 1 91 ? 14.654 10.327 11.484 1.00 97.06 91 SER A C 1
ATOM 676 O O . SER A 1 91 ? 15.468 9.410 11.546 1.00 97.06 91 SER A O 1
ATOM 678 N N . ALA A 1 92 ? 14.479 11.169 12.512 1.00 98.19 92 ALA A N 1
ATOM 679 C CA . ALA A 1 92 ? 15.136 10.978 13.808 1.00 98.19 92 ALA A CA 1
ATOM 680 C C . ALA A 1 92 ? 14.671 9.693 14.511 1.00 98.19 92 ALA A C 1
ATOM 682 O O . ALA A 1 92 ? 15.505 8.875 14.889 1.00 98.19 92 ALA A O 1
ATOM 683 N N . ALA A 1 93 ? 13.357 9.464 14.587 1.00 98.50 93 ALA A N 1
ATOM 684 C CA . ALA A 1 93 ? 12.795 8.243 15.157 1.00 98.50 93 ALA A CA 1
ATOM 685 C C . ALA A 1 93 ? 13.205 6.996 14.356 1.00 98.50 93 ALA A C 1
ATOM 687 O O . ALA A 1 93 ? 13.490 5.957 14.948 1.00 98.50 93 ALA A O 1
ATOM 688 N N . CYS A 1 94 ? 13.293 7.098 13.024 1.00 98.31 94 CYS A N 1
ATOM 689 C CA . CYS A 1 94 ? 13.777 6.005 12.178 1.00 98.31 94 CYS A CA 1
ATOM 690 C C . CYS A 1 94 ? 15.237 5.641 12.471 1.00 98.31 94 CYS A C 1
ATOM 692 O O . CYS A 1 94 ? 15.553 4.456 12.587 1.00 98.31 94 CYS A O 1
ATOM 694 N N . ARG A 1 95 ? 16.118 6.640 12.635 1.00 98.31 95 ARG A N 1
ATOM 695 C CA . ARG A 1 95 ? 17.516 6.402 13.032 1.00 98.31 95 ARG A CA 1
ATOM 696 C C . ARG A 1 95 ? 17.602 5.736 14.397 1.00 98.31 95 ARG A C 1
ATOM 698 O O . ARG A 1 95 ? 18.282 4.732 14.516 1.00 98.31 95 ARG A O 1
ATOM 705 N N . GLU A 1 96 ? 16.858 6.226 15.382 1.00 98.44 96 GLU A N 1
ATOM 706 C CA . GLU A 1 96 ? 16.858 5.665 16.738 1.00 98.44 96 GLU A CA 1
ATOM 707 C C . GLU A 1 96 ? 16.370 4.206 16.770 1.00 98.44 96 GLU A C 1
ATOM 709 O O . GLU A 1 96 ? 16.973 3.369 17.436 1.00 98.44 96 GLU A O 1
ATOM 714 N N . LEU A 1 97 ? 15.314 3.872 16.016 1.00 98.31 97 LEU A N 1
ATOM 715 C CA . LEU A 1 97 ? 14.847 2.488 15.856 1.00 98.31 97 LEU A CA 1
ATOM 716 C C . LEU A 1 97 ? 15.900 1.604 15.174 1.00 98.31 97 LEU A C 1
ATOM 718 O O . LEU A 1 97 ? 16.129 0.472 15.597 1.00 98.31 97 LEU A O 1
ATOM 722 N N . THR A 1 98 ? 16.555 2.128 14.137 1.00 97.25 98 THR A N 1
ATOM 723 C CA . THR A 1 98 ? 17.600 1.406 13.398 1.00 97.25 98 THR A CA 1
ATOM 724 C C . THR A 1 98 ? 18.843 1.183 14.261 1.00 97.25 98 THR A C 1
ATOM 726 O O . THR A 1 98 ? 19.386 0.087 14.271 1.00 97.25 98 THR A O 1
ATOM 729 N N . GLU A 1 99 ? 19.275 2.182 15.030 1.00 98.31 99 GLU A N 1
ATOM 730 C CA . GLU A 1 99 ? 20.405 2.079 15.962 1.00 98.31 99 GLU A CA 1
ATOM 731 C C . GLU A 1 99 ? 20.122 1.081 17.093 1.00 98.31 99 GLU A C 1
ATOM 733 O O . GLU A 1 99 ? 21.019 0.341 17.497 1.00 98.31 99 GLU A O 1
ATOM 738 N N . GLN A 1 100 ? 18.879 1.029 17.583 1.00 98.38 100 GLN A N 1
ATOM 739 C CA . GLN A 1 100 ? 18.489 0.141 18.677 1.00 98.38 100 GLN A CA 1
ATOM 740 C C . GLN A 1 100 ? 18.338 -1.325 18.245 1.00 98.38 100 GLN A C 1
ATOM 742 O O . GLN A 1 100 ? 18.726 -2.221 18.996 1.00 98.38 100 GLN A O 1
ATOM 747 N N . PHE A 1 101 ? 17.742 -1.586 17.076 1.00 98.06 101 PHE A N 1
ATOM 748 C CA . PHE A 1 101 ? 17.360 -2.944 16.661 1.00 98.06 101 PHE A CA 1
ATOM 749 C C . PHE A 1 101 ? 18.164 -3.488 15.473 1.00 98.06 101 PHE A C 1
ATOM 751 O O . PHE A 1 101 ? 18.183 -4.702 15.268 1.00 98.06 101 PHE A O 1
ATOM 758 N N . GLY A 1 102 ? 18.850 -2.640 14.704 1.00 95.81 102 GLY A N 1
ATOM 759 C CA . GLY A 1 102 ? 19.597 -3.046 13.512 1.00 95.81 102 GLY A CA 1
ATOM 760 C C . GLY A 1 102 ? 18.750 -3.883 12.546 1.00 95.81 102 GLY A C 1
ATOM 761 O O . GLY A 1 102 ? 17.552 -3.643 12.375 1.00 95.81 102 GLY A O 1
ATOM 762 N N . ASP A 1 103 ? 19.358 -4.921 11.974 1.00 94.19 103 ASP A N 1
ATOM 763 C CA . ASP A 1 103 ? 18.722 -5.825 11.003 1.00 94.19 103 ASP A CA 1
ATOM 764 C C . ASP A 1 103 ? 17.498 -6.566 11.564 1.00 94.19 103 ASP A C 1
ATOM 766 O O . ASP A 1 103 ? 16.615 -6.984 10.807 1.00 94.19 103 ASP A O 1
ATOM 770 N N . ARG A 1 104 ? 17.404 -6.710 12.897 1.00 95.81 104 ARG A N 1
ATOM 771 C CA . ARG A 1 104 ? 16.258 -7.356 13.550 1.00 95.81 104 ARG A CA 1
ATOM 772 C C . ARG A 1 104 ? 14.956 -6.636 13.213 1.00 95.81 104 ARG A C 1
ATOM 774 O O . ARG A 1 104 ? 13.945 -7.303 13.017 1.00 95.81 104 ARG A O 1
ATOM 781 N N . LEU A 1 105 ? 14.976 -5.305 13.088 1.00 97.12 105 LEU A N 1
ATOM 782 C CA . LEU A 1 105 ? 13.769 -4.536 12.784 1.00 97.12 105 LEU A CA 1
ATOM 783 C C . LEU A 1 105 ? 13.114 -5.028 11.491 1.00 97.12 105 LEU A C 1
ATOM 785 O O . LEU A 1 105 ? 11.916 -5.306 11.467 1.00 97.12 105 LEU A O 1
ATOM 789 N N . GLN A 1 106 ? 13.908 -5.211 10.439 1.00 96.12 106 GLN A N 1
ATOM 790 C CA . GLN A 1 106 ? 13.416 -5.748 9.179 1.00 96.12 106 GLN A CA 1
ATOM 791 C C . GLN A 1 106 ? 13.105 -7.242 9.280 1.00 96.12 106 GLN A C 1
ATOM 793 O O . GLN A 1 106 ? 12.055 -7.669 8.803 1.00 96.12 106 GLN A O 1
ATOM 798 N N . ALA A 1 107 ? 13.979 -8.032 9.905 1.00 96.06 107 ALA A N 1
ATOM 799 C CA . ALA A 1 107 ? 13.810 -9.480 10.016 1.00 96.06 107 ALA A CA 1
ATOM 800 C C . ALA A 1 107 ? 12.535 -9.896 10.773 1.00 96.06 107 ALA A C 1
ATOM 802 O O . ALA A 1 107 ? 11.979 -10.964 10.487 1.00 96.06 107 ALA A O 1
ATOM 803 N N . ASP A 1 108 ? 12.092 -9.064 11.719 1.00 96.81 108 ASP A N 1
ATOM 804 C CA . ASP A 1 108 ? 10.898 -9.282 12.531 1.00 96.81 108 ASP A CA 1
ATOM 805 C C . ASP A 1 108 ? 9.670 -8.585 11.939 1.00 96.81 108 ASP A C 1
ATOM 807 O O . ASP A 1 108 ? 8.612 -9.206 11.850 1.00 96.81 108 ASP A O 1
ATOM 811 N N . THR A 1 109 ? 9.791 -7.324 11.503 1.00 97.62 109 THR A N 1
ATOM 812 C CA . THR A 1 109 ? 8.631 -6.508 11.079 1.00 97.62 109 THR A CA 1
ATOM 813 C C . THR A 1 109 ? 8.393 -6.479 9.574 1.00 97.62 109 THR A C 1
ATOM 815 O O . THR A 1 109 ? 7.408 -5.913 9.108 1.00 97.62 109 THR A O 1
ATOM 818 N N . GLY A 1 110 ? 9.286 -7.089 8.795 1.00 96.75 110 GLY A N 1
ATOM 819 C CA . GLY A 1 110 ? 9.202 -7.143 7.340 1.00 96.75 110 GLY A CA 1
ATOM 820 C C . GLY A 1 110 ? 9.683 -5.881 6.630 1.00 96.75 110 GLY A C 1
ATOM 821 O O . GLY A 1 110 ? 9.586 -5.815 5.408 1.00 96.75 110 GLY A O 1
ATOM 822 N N . SER A 1 111 ? 10.166 -4.859 7.343 1.00 96.62 111 SER A N 1
ATOM 823 C CA . SER A 1 111 ? 10.640 -3.601 6.748 1.00 96.62 111 SER A CA 1
ATOM 824 C C . SER A 1 111 ? 11.710 -2.917 7.601 1.00 96.62 111 SER A C 1
ATOM 826 O O . SER A 1 111 ? 11.635 -2.994 8.829 1.00 96.62 111 SER A O 1
ATOM 828 N N . PRO A 1 112 ? 12.659 -2.184 6.988 1.00 95.38 112 PRO A N 1
ATOM 829 C CA . PRO A 1 112 ? 13.469 -1.219 7.728 1.00 95.38 112 PRO A CA 1
ATOM 830 C C . PRO A 1 112 ? 12.584 -0.105 8.321 1.00 95.38 112 PRO A C 1
ATOM 832 O O . PRO A 1 112 ? 11.386 -0.015 8.027 1.00 95.38 112 PRO A O 1
ATOM 835 N N . ALA A 1 113 ? 13.162 0.756 9.162 1.00 95.88 113 ALA A N 1
ATOM 836 C CA . ALA A 1 113 ? 12.451 1.927 9.666 1.00 95.88 113 ALA A CA 1
ATOM 837 C C . ALA A 1 113 ? 12.213 2.928 8.529 1.00 95.88 113 ALA A C 1
ATOM 839 O O . ALA A 1 113 ? 13.165 3.392 7.907 1.00 95.88 113 ALA A O 1
ATOM 840 N N . ILE A 1 114 ? 10.957 3.303 8.298 1.00 94.19 114 ILE A N 1
ATOM 841 C CA . ILE A 1 114 ? 10.572 4.259 7.252 1.00 94.19 114 ILE A CA 1
ATOM 842 C C . ILE A 1 114 ? 9.710 5.354 7.870 1.00 94.19 114 ILE A C 1
ATOM 844 O O . ILE A 1 114 ? 8.838 5.062 8.681 1.00 94.19 114 ILE A O 1
ATOM 848 N N . GLU A 1 115 ? 9.900 6.611 7.477 1.00 95.88 115 GLU A N 1
ATOM 849 C CA . GLU A 1 115 ? 9.289 7.752 8.167 1.00 95.88 115 GLU A CA 1
ATOM 850 C C . GLU A 1 115 ? 7.760 7.700 8.223 1.00 95.88 115 GLU A C 1
ATOM 852 O O . GLU A 1 115 ? 7.140 8.034 9.231 1.00 95.88 115 GLU A O 1
ATOM 857 N N . ARG A 1 116 ? 7.126 7.224 7.153 1.00 95.88 116 ARG A N 1
ATOM 858 C CA . ARG A 1 116 ? 5.667 7.119 7.122 1.00 95.88 116 ARG A CA 1
ATOM 859 C C . ARG A 1 116 ? 5.116 6.032 8.045 1.00 95.88 116 ARG A C 1
ATOM 861 O O . ARG A 1 116 ? 3.931 6.080 8.352 1.00 95.88 116 ARG A O 1
ATOM 868 N N . PHE A 1 117 ? 5.925 5.043 8.444 1.00 98.50 117 PHE A N 1
ATOM 869 C CA . PHE A 1 117 ? 5.453 3.898 9.223 1.00 98.50 117 PHE A CA 1
ATOM 870 C C . PHE A 1 117 ? 4.999 4.345 10.610 1.00 98.50 117 PHE A C 1
ATOM 872 O O . PHE A 1 117 ? 5.517 5.288 11.213 1.00 98.50 117 PHE A O 1
ATOM 879 N N . THR A 1 118 ? 4.003 3.640 11.132 1.00 98.81 118 THR A N 1
ATOM 880 C CA . THR A 1 118 ? 3.255 4.110 12.297 1.00 98.81 118 THR A CA 1
ATOM 881 C C . THR A 1 118 ? 4.084 4.146 13.581 1.00 98.81 118 THR A C 1
ATOM 883 O O . THR A 1 118 ? 3.890 5.042 14.395 1.00 98.81 118 THR A O 1
ATOM 886 N N . GLY A 1 119 ? 5.034 3.226 13.768 1.00 98.75 119 GLY A N 1
ATOM 887 C CA . GLY A 1 119 ? 5.949 3.201 14.912 1.00 98.75 119 GLY A CA 1
ATOM 888 C C . GLY A 1 119 ? 6.758 4.497 15.045 1.00 98.75 119 GLY A C 1
ATOM 889 O O . GLY A 1 119 ? 6.603 5.188 16.054 1.00 98.75 119 GLY A O 1
ATOM 890 N N . PRO A 1 120 ? 7.549 4.898 14.029 1.00 98.75 120 PRO A N 1
ATOM 891 C CA . PRO A 1 120 ? 8.216 6.202 13.999 1.00 98.75 120 PRO A CA 1
ATOM 892 C C . PRO A 1 120 ? 7.285 7.391 14.292 1.00 98.75 120 PRO A C 1
ATOM 894 O O . PRO A 1 120 ? 7.631 8.255 15.096 1.00 98.75 120 PRO A O 1
ATOM 897 N N . GLN A 1 121 ? 6.076 7.402 13.719 1.00 98.81 121 GLN A N 1
ATOM 898 C CA . GLN A 1 121 ? 5.069 8.447 13.958 1.00 98.81 121 GLN A CA 1
ATOM 899 C C . GLN A 1 121 ? 4.582 8.488 15.417 1.00 98.81 121 GLN A C 1
ATOM 901 O O . GLN A 1 121 ? 4.466 9.561 16.015 1.00 98.81 121 GLN A O 1
ATOM 906 N N . ILE A 1 122 ? 4.323 7.323 16.021 1.00 98.88 122 ILE A N 1
ATOM 907 C CA . ILE A 1 122 ? 3.950 7.192 17.436 1.00 98.88 122 ILE A CA 1
ATOM 908 C C . ILE A 1 122 ? 5.090 7.664 18.335 1.00 98.88 122 ILE A C 1
ATOM 910 O O . ILE A 1 122 ? 4.836 8.427 19.266 1.00 98.88 122 ILE A O 1
ATOM 914 N N . ARG A 1 123 ? 6.330 7.255 18.052 1.00 98.75 123 ARG A N 1
ATOM 915 C CA . ARG A 1 123 ? 7.506 7.665 18.825 1.00 98.75 123 ARG A CA 1
ATOM 916 C C . ARG A 1 123 ? 7.671 9.179 18.818 1.00 98.75 123 ARG A C 1
ATOM 918 O O . ARG A 1 123 ? 7.781 9.789 19.879 1.00 98.75 123 ARG A O 1
ATOM 925 N N . THR A 1 124 ? 7.623 9.797 17.638 1.00 98.56 124 THR A N 1
ATOM 926 C CA . THR A 1 124 ? 7.705 11.255 17.515 1.00 98.56 124 THR A CA 1
ATOM 927 C C . THR A 1 124 ? 6.586 11.946 18.293 1.00 98.56 124 THR A C 1
ATOM 929 O O . THR A 1 124 ? 6.871 12.900 19.010 1.00 98.56 124 THR A O 1
ATOM 932 N N . PHE A 1 125 ? 5.344 11.453 18.223 1.00 98.56 125 PHE A N 1
ATOM 933 C CA . PHE A 1 125 ? 4.221 12.004 18.992 1.00 98.56 125 PHE A CA 1
ATOM 934 C C . PHE A 1 125 ? 4.401 11.855 20.512 1.00 98.56 125 PHE A C 1
ATOM 936 O O . PHE A 1 125 ? 4.180 12.813 21.249 1.00 98.56 125 PHE A O 1
ATOM 943 N N . ALA A 1 126 ? 4.833 10.686 20.988 1.00 98.62 126 ALA A N 1
ATOM 944 C CA . ALA A 1 126 ? 5.049 10.437 22.411 1.00 98.62 126 ALA A CA 1
ATOM 945 C C . ALA A 1 126 ? 6.157 11.326 23.002 1.00 98.62 126 ALA A C 1
ATOM 947 O O . ALA A 1 126 ? 6.064 11.730 24.160 1.00 98.62 126 ALA A O 1
ATOM 948 N N . LEU A 1 127 ? 7.182 11.651 22.207 1.00 98.12 127 LEU A N 1
ATOM 949 C CA . LEU A 1 127 ? 8.281 12.529 22.612 1.00 98.12 127 LEU A CA 1
ATOM 950 C C . LEU A 1 127 ? 7.916 14.018 22.540 1.00 98.12 127 LEU A C 1
ATOM 952 O O . LEU A 1 127 ? 8.310 14.781 23.420 1.00 98.12 127 LEU A O 1
ATOM 956 N N . SER A 1 128 ? 7.191 14.446 21.503 1.00 97.56 128 SER A N 1
ATOM 957 C CA . SER A 1 128 ? 6.886 15.865 21.282 1.00 97.56 128 SER A CA 1
ATOM 958 C C . SER A 1 128 ? 5.653 16.355 22.044 1.00 97.56 128 SER A C 1
ATOM 960 O O . SER A 1 128 ? 5.609 17.514 22.454 1.00 97.56 128 SER A O 1
ATOM 962 N N . GLU A 1 129 ? 4.663 15.488 22.268 1.00 98.06 129 GLU A N 1
ATOM 963 C CA . GLU A 1 129 ? 3.391 15.810 22.923 1.00 98.06 129 GLU A CA 1
ATOM 964 C C . GLU A 1 129 ? 3.045 14.780 24.032 1.00 98.06 129 GLU A C 1
ATOM 966 O O . GLU A 1 129 ? 1.963 14.177 24.007 1.00 98.06 129 GLU A O 1
ATOM 971 N N . PRO A 1 130 ? 3.917 14.567 25.042 1.00 98.31 130 PRO A N 1
ATOM 972 C CA . PRO A 1 130 ? 3.780 13.475 26.015 1.00 98.31 130 PRO A CA 1
ATOM 973 C C . PRO A 1 130 ? 2.472 13.515 26.818 1.00 98.31 130 PRO A C 1
ATOM 975 O O . PRO A 1 130 ? 1.896 12.469 27.109 1.00 98.31 130 PRO A O 1
ATOM 978 N N . GLU A 1 131 ? 1.954 14.704 27.141 1.00 98.25 131 GLU A N 1
ATOM 979 C CA . GLU A 1 131 ? 0.683 14.855 27.866 1.00 98.25 131 GLU A CA 1
ATOM 980 C C . GLU A 1 131 ? -0.519 14.352 27.049 1.00 98.25 131 GLU A C 1
ATOM 982 O O . GLU A 1 131 ? -1.409 13.692 27.585 1.00 98.25 131 GLU A O 1
ATOM 987 N N . ARG A 1 132 ? -0.537 14.609 25.735 1.00 98.12 132 ARG A N 1
ATOM 988 C CA . ARG A 1 132 ? -1.592 14.115 24.833 1.00 98.12 132 ARG A CA 1
ATOM 989 C C . ARG A 1 132 ? -1.446 12.625 24.566 1.00 98.12 132 ARG A C 1
ATOM 991 O O . ARG A 1 132 ? -2.445 11.905 24.510 1.00 98.12 132 ARG A O 1
ATOM 998 N N . TYR A 1 133 ? -0.214 12.137 24.446 1.00 98.75 133 TYR A N 1
ATOM 999 C CA . TYR A 1 133 ? 0.036 10.703 24.359 1.00 98.75 133 TYR A CA 1
ATOM 1000 C C . TYR A 1 133 ? -0.441 9.973 25.627 1.00 98.75 133 TYR A C 1
ATOM 1002 O O . TYR A 1 133 ? -1.110 8.946 25.527 1.00 98.75 133 TYR A O 1
ATOM 1010 N N . ALA A 1 134 ? -0.214 10.540 26.817 1.00 98.50 134 ALA A N 1
ATOM 1011 C CA . ALA A 1 134 ? -0.722 9.986 28.073 1.00 98.50 134 ALA A CA 1
ATOM 1012 C C . ALA A 1 134 ? -2.262 9.905 28.110 1.00 98.50 134 ALA A C 1
ATOM 1014 O O . ALA A 1 134 ? -2.809 8.927 28.612 1.00 98.50 134 ALA A O 1
ATOM 1015 N N . GLN A 1 135 ? -2.962 10.879 27.516 1.00 98.38 135 GLN A N 1
ATOM 1016 C CA . GLN A 1 135 ? -4.428 10.880 27.363 1.00 98.38 135 GLN A CA 1
ATOM 1017 C C . GLN A 1 135 ? -4.946 9.908 26.288 1.00 98.38 135 GLN A C 1
ATOM 1019 O O . GLN A 1 135 ? -6.155 9.735 26.139 1.00 98.38 135 GLN A O 1
ATOM 1024 N N . THR A 1 136 ? -4.058 9.289 25.508 1.00 98.88 136 THR A N 1
ATOM 1025 C CA . THR A 1 136 ? -4.432 8.341 24.455 1.00 98.88 136 THR A CA 1
ATOM 1026 C C . THR A 1 136 ? -4.664 6.960 25.060 1.00 98.88 136 THR A C 1
ATOM 1028 O O . THR A 1 136 ? -3.749 6.361 25.623 1.00 98.88 136 THR A O 1
ATOM 1031 N N . ALA A 1 137 ? -5.878 6.438 24.921 1.00 98.62 137 ALA A N 1
ATOM 1032 C CA . ALA A 1 137 ? -6.265 5.098 25.350 1.00 98.62 137 ALA A CA 1
ATOM 1033 C C . ALA A 1 137 ? -6.135 4.058 24.226 1.00 98.62 137 ALA A C 1
ATOM 1035 O O . ALA A 1 137 ? -5.846 2.897 24.507 1.00 98.62 137 ALA A O 1
ATOM 1036 N N . ARG A 1 138 ? -6.324 4.462 22.962 1.00 98.81 138 ARG A N 1
ATOM 1037 C CA . ARG A 1 138 ? -6.273 3.568 21.796 1.00 98.81 138 ARG A CA 1
ATOM 1038 C C . ARG A 1 138 ? -5.649 4.266 20.586 1.00 98.81 138 ARG A C 1
ATOM 1040 O O . ARG A 1 138 ? -5.878 5.456 20.369 1.00 98.81 138 ARG A O 1
ATOM 1047 N N . ILE A 1 139 ? -4.863 3.529 19.805 1.00 98.94 139 ILE A N 1
ATOM 1048 C CA . ILE A 1 139 ? -4.237 3.984 18.559 1.00 98.94 139 ILE A CA 1
ATOM 1049 C C . ILE A 1 139 ? -4.626 3.013 17.448 1.00 98.94 139 ILE A C 1
ATOM 1051 O O . ILE A 1 139 ? -4.183 1.868 17.439 1.00 98.94 139 ILE A O 1
ATOM 1055 N N . HIS A 1 140 ? -5.448 3.478 16.516 1.00 98.88 140 HIS A N 1
ATOM 1056 C CA . HIS A 1 140 ? -5.874 2.700 15.356 1.00 98.88 140 HIS A CA 1
ATOM 1057 C C . HIS A 1 140 ? -5.119 3.134 14.102 1.00 98.88 140 HIS A C 1
ATOM 1059 O O . HIS A 1 140 ? -4.795 4.311 13.952 1.00 98.88 140 HIS A O 1
ATOM 1065 N N . LEU A 1 141 ? -4.918 2.207 13.166 1.00 98.94 141 LEU A N 1
ATOM 1066 C CA . LEU A 1 141 ? -4.700 2.562 11.760 1.00 98.94 141 LEU A CA 1
ATOM 1067 C C . LEU A 1 141 ? -6.008 3.059 11.133 1.00 98.94 141 LEU A C 1
ATOM 1069 O O . LEU A 1 141 ? -7.081 2.723 11.637 1.00 98.94 141 LEU A O 1
ATOM 1073 N N . VAL A 1 142 ? -5.946 3.807 10.025 1.00 98.81 142 VAL A N 1
ATOM 1074 C CA . VAL A 1 142 ? -7.149 4.317 9.325 1.00 98.81 142 VAL A CA 1
ATOM 1075 C C . VAL A 1 142 ? -8.160 3.200 9.032 1.00 98.81 142 VAL A C 1
ATOM 1077 O O . VAL A 1 142 ? -9.356 3.380 9.267 1.00 98.81 142 VAL A O 1
ATOM 1080 N N . SER A 1 143 ? -7.673 2.037 8.591 1.00 98.75 143 SER A N 1
ATOM 1081 C CA . SER A 1 143 ? -8.465 0.827 8.333 1.00 98.75 143 SER A CA 1
ATOM 1082 C C . SER A 1 143 ? -9.249 0.380 9.575 1.00 98.75 143 SER A C 1
ATOM 1084 O O . SER A 1 143 ? -10.480 0.362 9.582 1.00 98.75 143 SER A O 1
ATOM 1086 N N . SER A 1 144 ? -8.538 0.085 10.665 1.00 98.81 144 SER A N 1
ATOM 1087 C CA . SER A 1 144 ? -9.124 -0.371 11.927 1.00 98.81 144 SER A CA 1
ATOM 1088 C C . SER A 1 144 ? -9.982 0.702 12.605 1.00 98.81 144 SER A C 1
ATOM 1090 O O . SER A 1 144 ? -10.975 0.362 13.229 1.00 98.81 144 SER A O 1
ATOM 1092 N N . PHE A 1 145 ? -9.682 1.993 12.427 1.00 98.88 145 PHE A N 1
ATOM 1093 C CA . PHE A 1 145 ? -10.496 3.094 12.947 1.00 98.88 145 PHE A CA 1
ATOM 1094 C C . PHE A 1 145 ? -11.888 3.115 12.306 1.00 98.88 145 PHE A C 1
ATOM 1096 O O . PHE A 1 145 ? -12.891 3.143 13.019 1.00 98.88 145 PHE A O 1
ATOM 1103 N N . LEU A 1 146 ? -11.966 3.059 10.972 1.00 98.81 146 LEU A N 1
ATOM 1104 C CA . LEU A 1 146 ? -13.250 3.016 10.266 1.00 98.81 146 LEU A CA 1
ATOM 1105 C C . LEU A 1 146 ? -13.988 1.697 10.511 1.00 98.81 146 LEU A C 1
ATOM 1107 O O . LEU A 1 146 ? -15.206 1.707 10.698 1.00 98.81 146 LEU A O 1
ATOM 1111 N N . CYS A 1 147 ? -13.261 0.579 10.596 1.00 98.81 147 CYS A N 1
ATOM 1112 C CA . CYS A 1 147 ? -13.834 -0.704 10.992 1.00 98.81 147 CYS A CA 1
ATOM 1113 C C . CYS A 1 147 ? -14.478 -0.619 12.388 1.00 98.81 147 CYS A C 1
ATOM 1115 O O . CYS A 1 147 ? -15.639 -1.000 12.532 1.00 98.81 147 CYS A O 1
ATOM 1117 N N . SER A 1 148 ? -13.789 -0.031 13.379 1.00 98.88 148 SER A N 1
ATOM 1118 C CA . SER A 1 148 ? -14.305 0.173 14.742 1.00 98.88 148 SER A CA 1
ATOM 1119 C C . SER A 1 148 ? -15.606 0.976 14.759 1.00 98.88 148 SER A C 1
ATOM 1121 O O . SER A 1 148 ? -16.557 0.632 15.462 1.00 98.88 148 SER A O 1
ATOM 1123 N N . VAL A 1 149 ? -15.675 2.029 13.940 1.00 98.81 149 VAL A N 1
ATOM 1124 C CA . VAL A 1 149 ? -16.874 2.865 13.793 1.00 98.81 149 VAL A CA 1
ATOM 1125 C C . VAL A 1 149 ? -18.038 2.076 13.198 1.00 98.81 149 VAL A C 1
ATOM 1127 O O . VAL A 1 149 ? -19.160 2.182 13.691 1.00 98.81 149 VAL A O 1
ATOM 1130 N N . LEU A 1 150 ? -17.780 1.243 12.184 1.00 98.75 150 LEU A N 1
ATOM 1131 C CA . LEU A 1 150 ? -18.805 0.400 11.564 1.00 98.75 150 LEU A CA 1
ATOM 1132 C C . LEU A 1 150 ? -19.398 -0.616 12.541 1.00 98.75 150 LEU A C 1
ATOM 1134 O O . LEU A 1 150 ? -20.607 -0.837 12.527 1.00 98.75 150 LEU A O 1
ATOM 1138 N N . ILE A 1 151 ? -18.575 -1.222 13.395 1.00 98.69 151 ILE A N 1
ATOM 1139 C CA . ILE A 1 151 ? -19.026 -2.257 14.338 1.00 98.69 151 ILE A CA 1
ATOM 1140 C C . ILE A 1 151 ? -19.448 -1.708 15.709 1.00 98.69 151 ILE A C 1
ATOM 1142 O O . ILE A 1 151 ? -19.953 -2.469 16.531 1.00 98.69 151 ILE A O 1
ATOM 1146 N N . GLY A 1 152 ? -19.232 -0.416 15.976 1.00 98.44 152 GLY A N 1
ATOM 1147 C CA . GLY A 1 152 ? -19.563 0.218 17.257 1.00 98.44 152 GLY A CA 1
ATOM 1148 C C . GLY A 1 152 ? -18.696 -0.244 18.435 1.00 98.44 152 GLY A C 1
ATOM 1149 O O . GLY A 1 152 ? -19.130 -0.175 19.579 1.00 98.44 152 GLY A O 1
ATOM 1150 N N . ARG A 1 153 ? -17.480 -0.745 18.184 1.00 97.50 153 ARG A N 1
ATOM 1151 C CA . ARG A 1 153 ? -16.530 -1.218 19.212 1.00 97.50 153 ARG A CA 1
ATOM 1152 C C . ARG A 1 153 ? -15.103 -1.274 18.665 1.00 97.50 153 ARG A C 1
ATOM 1154 O O . ARG A 1 153 ? -14.902 -1.100 17.474 1.00 97.50 153 ARG A O 1
ATOM 1161 N N . ASP A 1 154 ? -14.127 -1.555 19.524 1.00 96.75 154 ASP A N 1
ATOM 1162 C CA . ASP A 1 154 ? -12.713 -1.715 19.150 1.00 96.75 154 ASP A CA 1
ATOM 1163 C C . ASP A 1 154 ? -12.530 -2.868 18.137 1.00 96.75 154 ASP A C 1
ATOM 1165 O O . ASP A 1 154 ? -12.809 -4.028 18.451 1.00 96.75 154 ASP A O 1
ATOM 1169 N N . ALA A 1 155 ? -12.111 -2.547 16.910 1.00 98.38 155 ALA A N 1
ATOM 1170 C CA . ALA A 1 155 ? -11.820 -3.510 15.852 1.00 98.38 155 ALA A CA 1
ATOM 1171 C C . ALA A 1 155 ? -10.340 -3.930 15.866 1.00 98.38 155 ALA A C 1
ATOM 1173 O O . ALA A 1 155 ? -9.466 -3.104 16.135 1.00 98.38 155 ALA A O 1
ATOM 1174 N N . PRO A 1 156 ? -10.022 -5.190 15.527 1.00 98.38 156 PRO A N 1
ATOM 1175 C CA . PRO A 1 156 ? -8.635 -5.618 15.414 1.00 98.38 156 PRO A CA 1
ATOM 1176 C C . PRO A 1 156 ? -7.914 -4.919 14.251 1.00 98.38 156 PRO A C 1
ATOM 1178 O O . PRO A 1 156 ? -8.538 -4.444 13.300 1.00 98.38 156 PRO A O 1
ATOM 1181 N N . ILE A 1 157 ? -6.583 -4.902 14.321 1.00 98.81 157 ILE A N 1
ATOM 1182 C CA . ILE A 1 157 ? -5.711 -4.590 13.182 1.00 98.81 157 ILE A CA 1
ATOM 1183 C C . ILE A 1 157 ? -5.354 -5.908 12.492 1.00 98.81 157 ILE A C 1
ATOM 1185 O O . ILE A 1 157 ? -5.029 -6.890 13.158 1.00 98.81 157 ILE A O 1
ATOM 1189 N N . ASP A 1 158 ? -5.416 -5.957 11.164 1.00 98.50 158 ASP A N 1
ATOM 1190 C CA . ASP A 1 158 ? -5.015 -7.151 10.428 1.00 98.50 158 ASP A CA 1
ATOM 1191 C C . ASP A 1 158 ? -3.495 -7.237 10.236 1.00 98.50 158 ASP A C 1
ATOM 1193 O O . ASP A 1 158 ? -2.742 -6.283 10.439 1.00 98.50 158 ASP A O 1
ATOM 1197 N N . THR A 1 159 ? -3.019 -8.409 9.822 1.00 97.75 159 THR A N 1
ATOM 1198 C CA . THR A 1 159 ? -1.588 -8.629 9.581 1.00 97.75 159 THR A CA 1
ATOM 1199 C C . THR A 1 159 ? -1.063 -7.891 8.349 1.00 97.75 159 THR A C 1
ATOM 1201 O O . THR A 1 159 ? 0.144 -7.686 8.245 1.00 97.75 159 THR A O 1
ATOM 1204 N N . GLY A 1 160 ? -1.931 -7.518 7.401 1.00 97.25 160 GLY A N 1
ATOM 1205 C CA . GLY A 1 160 ? -1.555 -6.745 6.222 1.00 97.25 160 GLY A CA 1
ATOM 1206 C C . GLY A 1 160 ? -1.231 -5.299 6.563 1.00 97.25 160 GLY A C 1
ATOM 1207 O O . GLY A 1 160 ? -0.123 -4.841 6.289 1.00 97.25 160 GLY A O 1
ATOM 1208 N N . ASP A 1 161 ? -2.153 -4.588 7.210 1.00 98.31 161 ASP A N 1
ATOM 1209 C CA . ASP A 1 161 ? -1.934 -3.187 7.564 1.00 98.31 161 ASP A CA 1
ATOM 1210 C C . ASP A 1 161 ? -1.016 -3.035 8.786 1.00 98.31 161 ASP A C 1
ATOM 1212 O O . ASP A 1 161 ? -0.141 -2.168 8.811 1.00 98.31 161 ASP A O 1
ATOM 1216 N N . GLY A 1 162 ? -1.130 -3.938 9.769 1.00 98.25 162 GLY A N 1
ATOM 1217 C CA . GLY A 1 162 ? -0.296 -3.937 10.977 1.00 98.25 162 GLY A CA 1
ATOM 1218 C C . GLY A 1 162 ? 1.203 -4.100 10.703 1.00 98.25 162 GLY A C 1
ATOM 1219 O O . GLY A 1 162 ? 2.039 -3.616 11.470 1.00 98.25 162 GLY A O 1
ATOM 1220 N N . ALA A 1 163 ? 1.570 -4.723 9.581 1.00 97.69 163 ALA A N 1
ATOM 1221 C CA . ALA A 1 163 ? 2.962 -4.828 9.150 1.00 97.69 163 ALA A CA 1
ATOM 1222 C C . ALA A 1 163 ? 3.554 -3.475 8.707 1.00 97.69 163 ALA A C 1
ATOM 1224 O O . ALA A 1 163 ? 4.752 -3.238 8.846 1.00 97.69 163 ALA A O 1
ATOM 1225 N N . GLY A 1 164 ? 2.712 -2.529 8.278 1.00 97.56 164 GLY A N 1
ATOM 1226 C CA . GLY A 1 164 ? 3.097 -1.160 7.924 1.00 97.56 164 GLY A CA 1
ATOM 1227 C C . GLY A 1 164 ? 3.434 -0.259 9.120 1.00 97.56 164 GLY A C 1
ATOM 1228 O O . GLY A 1 164 ? 3.465 0.964 8.969 1.00 97.56 164 GLY A O 1
ATOM 1229 N N . MET A 1 165 ? 3.649 -0.835 10.307 1.00 98.69 165 MET A N 1
ATOM 1230 C CA . MET A 1 165 ? 3.853 -0.100 11.556 1.00 98.69 165 MET A CA 1
ATOM 1231 C C . MET A 1 165 ? 5.281 -0.178 12.109 1.00 98.69 165 MET A C 1
ATOM 1233 O O . MET A 1 165 ? 5.593 0.604 12.996 1.00 98.69 165 MET A O 1
ATOM 1237 N N . ASN A 1 166 ? 6.135 -1.098 11.639 1.00 98.50 166 ASN A N 1
ATOM 1238 C CA . ASN A 1 166 ? 7.377 -1.494 12.333 1.00 98.50 166 ASN A CA 1
ATOM 1239 C C . ASN A 1 166 ? 7.138 -1.963 13.790 1.00 98.50 166 ASN A C 1
ATOM 1241 O O . ASN A 1 166 ? 7.983 -1.754 14.652 1.00 98.50 166 ASN A O 1
ATOM 1245 N N . LEU A 1 167 ? 5.980 -2.568 14.082 1.00 98.75 167 LEU A N 1
ATOM 1246 C CA . LEU A 1 167 ? 5.611 -3.036 15.432 1.00 98.75 167 LEU A CA 1
ATOM 1247 C C . LEU A 1 167 ? 5.118 -4.487 15.457 1.00 98.75 167 LEU A C 1
ATOM 1249 O O . LEU A 1 167 ? 5.257 -5.162 16.472 1.00 98.75 167 LEU A O 1
ATOM 1253 N N . LEU A 1 168 ? 4.510 -4.969 14.371 1.00 98.62 168 LEU A N 1
ATOM 1254 C CA . LEU A 1 168 ? 4.047 -6.349 14.252 1.00 98.62 168 LEU A CA 1
ATOM 1255 C C . LEU A 1 168 ? 5.233 -7.269 13.955 1.00 98.62 168 LEU A C 1
ATOM 1257 O O . LEU A 1 168 ? 5.904 -7.083 12.944 1.00 98.62 168 LEU A O 1
ATOM 1261 N N . ASN A 1 169 ? 5.454 -8.287 14.784 1.00 98.19 169 ASN A N 1
ATOM 1262 C CA . ASN A 1 169 ? 6.387 -9.360 14.470 1.00 98.19 169 ASN A CA 1
ATOM 1263 C C . ASN A 1 169 ? 5.694 -10.378 13.550 1.00 98.19 169 ASN A C 1
ATOM 1265 O O . ASN A 1 169 ? 4.737 -11.048 13.939 1.00 98.19 169 ASN A O 1
ATOM 1269 N N . LEU A 1 170 ? 6.177 -10.510 12.317 1.00 96.94 170 LEU A N 1
ATOM 1270 C CA . LEU A 1 170 ? 5.571 -11.346 11.280 1.00 96.94 170 LEU A CA 1
ATOM 1271 C C . LEU A 1 170 ? 5.811 -12.849 11.478 1.00 96.94 170 LEU A C 1
ATOM 1273 O O . LEU A 1 170 ? 5.132 -13.660 10.851 1.00 96.94 170 LEU A O 1
ATOM 1277 N N . ARG A 1 171 ? 6.734 -13.245 12.363 1.00 94.38 171 ARG A N 1
ATOM 1278 C CA . ARG A 1 171 ? 6.951 -14.659 12.715 1.00 94.38 171 ARG A CA 1
ATOM 1279 C C . ARG A 1 171 ? 5.950 -15.138 13.756 1.00 94.38 171 ARG A C 1
ATOM 1281 O O . ARG A 1 171 ? 5.484 -16.271 13.673 1.00 94.38 171 ARG A O 1
ATOM 1288 N N . THR A 1 172 ? 5.647 -14.293 14.739 1.00 96.38 172 THR A N 1
ATOM 1289 C CA . THR A 1 172 ? 4.703 -14.613 15.822 1.00 96.38 172 THR A CA 1
ATOM 1290 C C . THR A 1 172 ? 3.278 -14.159 15.516 1.00 96.38 172 THR A C 1
ATOM 1292 O O . THR A 1 172 ? 2.346 -14.653 16.145 1.00 96.38 172 THR A O 1
ATOM 1295 N N . LEU A 1 173 ? 3.109 -13.246 14.550 1.00 96.69 173 LEU A N 1
ATOM 1296 C CA . LEU A 1 173 ? 1.856 -12.552 14.231 1.00 96.69 173 LEU A CA 1
ATOM 1297 C C . LEU A 1 173 ? 1.263 -11.823 15.448 1.00 96.69 173 LEU A C 1
ATOM 1299 O O . LEU A 1 173 ? 0.047 -11.722 15.606 1.00 96.69 173 LEU A O 1
ATOM 1303 N N . ALA A 1 174 ? 2.145 -11.302 16.300 1.00 97.94 174 ALA A N 1
ATOM 1304 C CA . ALA A 1 174 ? 1.818 -10.510 17.475 1.00 97.94 174 ALA A CA 1
ATOM 1305 C C . ALA A 1 174 ? 2.706 -9.262 17.533 1.00 97.94 174 ALA A C 1
ATOM 1307 O O . ALA A 1 174 ? 3.764 -9.204 16.905 1.00 97.94 174 ALA A O 1
ATOM 1308 N N . TRP A 1 175 ? 2.279 -8.255 18.290 1.00 98.69 175 TRP A N 1
ATOM 1309 C CA . TRP A 1 175 ? 3.101 -7.075 18.538 1.00 98.69 175 TRP A CA 1
ATOM 1310 C C . TRP A 1 175 ? 4.435 -7.462 19.188 1.00 98.69 175 TRP A C 1
ATOM 1312 O O . TRP A 1 175 ? 4.459 -8.252 20.131 1.00 98.69 175 TRP A O 1
ATOM 1322 N N . ASP A 1 176 ? 5.537 -6.902 18.693 1.00 98.56 176 ASP A N 1
ATOM 1323 C CA . ASP A 1 176 ? 6.853 -7.066 19.302 1.00 98.56 176 ASP A CA 1
ATOM 1324 C C . ASP A 1 176 ? 6.940 -6.199 20.566 1.00 98.56 176 ASP A C 1
ATOM 1326 O O . ASP A 1 176 ? 6.916 -4.966 20.497 1.00 98.56 176 ASP A O 1
ATOM 1330 N N . GLU A 1 177 ? 7.004 -6.847 21.731 1.00 98.25 177 GLU A N 1
ATOM 1331 C CA . GLU A 1 177 ? 6.989 -6.166 23.029 1.00 98.25 177 GLU A CA 1
ATOM 1332 C C . GLU A 1 177 ? 8.186 -5.224 23.211 1.00 98.25 177 GLU A C 1
ATOM 1334 O O . GLU A 1 177 ? 8.025 -4.131 23.757 1.00 98.25 177 GLU A O 1
ATOM 1339 N N . GLU A 1 178 ? 9.372 -5.605 22.729 1.00 98.50 178 GLU A N 1
ATOM 1340 C CA . GLU A 1 178 ? 10.586 -4.801 22.883 1.00 98.50 178 GLU A CA 1
ATOM 1341 C C . GLU A 1 178 ? 10.560 -3.577 21.966 1.00 98.50 178 GLU A C 1
ATOM 1343 O O . GLU A 1 178 ? 10.842 -2.462 22.417 1.00 98.50 178 GLU A O 1
ATOM 1348 N N . ILE A 1 179 ? 10.176 -3.757 20.696 1.00 98.69 179 ILE A N 1
ATOM 1349 C CA . ILE A 1 179 ? 10.069 -2.640 19.750 1.00 98.69 179 ILE A CA 1
ATOM 1350 C C . ILE A 1 179 ? 8.966 -1.677 20.197 1.00 98.69 179 ILE A C 1
ATOM 1352 O O . ILE A 1 179 ? 9.168 -0.459 20.180 1.00 98.69 179 ILE A O 1
ATOM 1356 N N . ALA A 1 180 ? 7.825 -2.185 20.666 1.00 98.69 180 ALA A N 1
ATOM 1357 C CA . ALA A 1 180 ? 6.744 -1.345 21.166 1.00 98.69 180 ALA A CA 1
ATOM 1358 C C . ALA A 1 180 ? 7.143 -0.566 22.429 1.00 98.69 180 ALA A C 1
ATOM 1360 O O . ALA A 1 180 ? 6.895 0.640 22.494 1.00 98.69 180 ALA A O 1
ATOM 1361 N N . ALA A 1 181 ? 7.798 -1.218 23.398 1.00 98.62 181 ALA A N 1
ATOM 1362 C CA . ALA A 1 181 ? 8.264 -0.572 24.625 1.00 98.62 181 ALA A CA 1
ATOM 1363 C C . ALA A 1 181 ? 9.316 0.512 24.349 1.00 98.62 181 ALA A C 1
ATOM 1365 O O . ALA A 1 181 ? 9.291 1.568 24.983 1.00 98.62 181 ALA A O 1
ATOM 1366 N N . PHE A 1 182 ? 10.211 0.285 23.381 1.00 98.75 182 PHE A N 1
ATOM 1367 C CA . PHE A 1 182 ? 11.138 1.318 22.922 1.00 98.75 182 PHE A CA 1
ATOM 1368 C C . PHE A 1 182 ? 10.402 2.464 22.225 1.00 98.75 182 PHE A C 1
ATOM 1370 O O . PHE A 1 182 ? 10.722 3.627 22.456 1.00 98.75 182 PHE A O 1
ATOM 1377 N N . THR A 1 183 ? 9.419 2.153 21.378 1.00 98.75 183 THR A N 1
ATOM 1378 C CA . THR A 1 183 ? 8.692 3.140 20.570 1.00 98.75 183 THR A CA 1
ATOM 1379 C C . THR A 1 183 ? 7.980 4.167 21.445 1.00 98.75 183 THR A C 1
ATOM 1381 O O . THR A 1 183 ? 8.172 5.364 21.227 1.00 98.75 183 THR A O 1
ATOM 1384 N N . ALA A 1 184 ? 7.183 3.729 22.427 1.00 98.75 184 ALA A N 1
ATOM 1385 C CA . ALA A 1 184 ? 6.509 4.632 23.356 1.00 98.75 184 ALA A CA 1
ATOM 1386 C C . ALA A 1 184 ? 6.033 3.927 24.648 1.00 98.75 184 ALA A C 1
ATOM 1388 O O . ALA A 1 184 ? 5.754 2.725 24.631 1.00 98.75 184 ALA A O 1
ATOM 1389 N N . PRO A 1 185 ? 5.858 4.666 25.764 1.00 98.31 185 PRO A N 1
ATOM 1390 C CA . PRO A 1 185 ? 5.357 4.103 27.020 1.00 98.31 185 PRO A CA 1
ATOM 1391 C C . PRO A 1 185 ? 3.987 3.432 26.865 1.00 98.31 185 PRO A C 1
ATOM 1393 O O . PRO A 1 185 ? 3.094 3.970 26.205 1.00 98.31 185 PRO A O 1
ATOM 1396 N N . ASP A 1 186 ? 3.814 2.265 27.486 1.00 97.94 186 ASP A N 1
ATOM 1397 C CA . ASP A 1 186 ? 2.562 1.492 27.529 1.00 97.94 186 ASP A CA 1
ATOM 1398 C C . ASP A 1 186 ? 1.942 1.168 26.156 1.00 97.94 186 ASP A C 1
ATOM 1400 O O . ASP A 1 186 ? 0.748 0.864 26.073 1.00 97.94 186 ASP A O 1
ATOM 1404 N N . LEU A 1 187 ? 2.724 1.227 25.070 1.00 98.81 187 LEU A N 1
ATOM 1405 C CA . LEU A 1 187 ? 2.193 1.198 23.707 1.00 98.81 187 LEU A CA 1
ATOM 1406 C C . LEU A 1 187 ? 1.365 -0.057 23.404 1.00 98.81 187 LEU A C 1
ATOM 1408 O O . LEU A 1 187 ? 0.279 0.065 22.846 1.00 98.81 187 LEU A O 1
ATOM 1412 N N . ILE A 1 188 ? 1.809 -1.242 23.834 1.00 98.38 188 ILE A N 1
ATOM 1413 C CA . ILE A 1 188 ? 1.073 -2.504 23.625 1.00 98.38 188 ILE A CA 1
ATOM 1414 C C . ILE A 1 188 ? -0.371 -2.408 24.131 1.00 98.38 188 ILE A C 1
ATOM 1416 O O . ILE A 1 188 ? -1.300 -2.824 23.445 1.00 98.38 188 ILE A O 1
ATOM 1420 N N . SER A 1 189 ? -0.581 -1.796 25.300 1.00 98.19 189 SER A N 1
ATOM 1421 C CA . SER A 1 189 ? -1.921 -1.640 25.881 1.00 98.19 189 SER A CA 1
ATOM 1422 C C . SER A 1 189 ? -2.821 -0.700 25.073 1.00 98.19 189 SER A C 1
ATOM 1424 O O . SER A 1 189 ? -4.046 -0.827 25.129 1.00 98.19 189 SER A O 1
ATOM 1426 N N . LYS A 1 190 ? -2.217 0.208 24.293 1.00 98.75 190 LYS A N 1
ATOM 1427 C CA . LYS A 1 190 ? -2.874 1.205 23.438 1.00 98.75 190 LYS A CA 1
ATOM 1428 C C . LYS A 1 190 ? -3.080 0.721 22.001 1.00 98.75 190 LYS A C 1
ATOM 1430 O O . LYS A 1 190 ? -3.792 1.386 21.257 1.00 98.75 190 LYS A O 1
ATOM 1435 N N . LEU A 1 191 ? -2.549 -0.436 21.602 1.00 98.75 191 LEU A N 1
ATOM 1436 C CA . LEU A 1 191 ? -2.781 -1.025 20.277 1.00 98.75 191 LEU A CA 1
ATOM 1437 C C . LEU A 1 191 ? -3.950 -2.025 20.297 1.00 98.75 191 LEU A C 1
ATOM 1439 O O . LEU A 1 191 ? -4.086 -2.771 21.267 1.00 98.75 191 LEU A O 1
ATOM 1443 N N . PRO A 1 192 ? -4.811 -2.049 19.265 1.00 98.25 192 PRO A N 1
ATOM 1444 C CA . PRO A 1 192 ? -5.779 -3.123 19.071 1.00 98.25 192 PRO A CA 1
ATOM 1445 C C . PRO A 1 192 ? -5.103 -4.493 19.000 1.00 98.25 192 PRO A C 1
ATOM 1447 O O . PRO A 1 192 ? -3.917 -4.606 18.688 1.00 98.25 192 PRO A O 1
ATOM 1450 N N . GLN A 1 193 ? -5.864 -5.557 19.240 1.00 97.31 193 GLN A N 1
ATOM 1451 C CA . GLN A 1 193 ? -5.373 -6.913 18.989 1.00 97.31 193 GLN A CA 1
ATOM 1452 C C . GLN A 1 193 ? -5.178 -7.159 17.488 1.00 97.31 193 GLN A C 1
ATOM 1454 O O . GLN A 1 193 ? -5.857 -6.554 16.656 1.00 97.31 193 GLN A O 1
ATOM 1459 N N . ILE A 1 194 ? -4.277 -8.084 17.150 1.00 98.25 194 ILE A N 1
ATOM 1460 C CA . ILE A 1 194 ? -4.151 -8.588 15.781 1.00 98.25 194 ILE A CA 1
ATOM 1461 C C . ILE A 1 194 ? -5.293 -9.567 15.496 1.00 98.25 194 ILE A C 1
ATOM 1463 O O . ILE A 1 194 ? -5.577 -10.440 16.318 1.00 98.25 194 ILE A O 1
ATOM 1467 N N . GLY A 1 195 ? -5.949 -9.444 14.342 1.00 95.94 195 GLY A N 1
ATOM 1468 C CA . GLY A 1 195 ? -7.082 -10.301 13.989 1.00 95.94 195 GLY A CA 1
ATOM 1469 C C . GLY A 1 195 ? -7.412 -10.328 12.500 1.00 95.94 195 GLY A C 1
ATOM 1470 O O . GLY A 1 195 ? -6.916 -9.532 11.715 1.00 95.94 195 GLY A O 1
ATOM 1471 N N . SER A 1 196 ? -8.257 -11.275 12.098 1.00 94.94 196 SER A N 1
ATOM 1472 C CA . SER A 1 196 ? -8.738 -11.434 10.719 1.00 94.94 196 SER A CA 1
ATOM 1473 C C . SER A 1 196 ? -10.163 -12.005 10.713 1.00 94.94 196 SER A C 1
ATOM 1475 O O . SER A 1 196 ? -10.684 -12.394 11.759 1.00 94.94 196 SER A O 1
ATOM 1477 N N . GLY A 1 197 ? -10.809 -12.053 9.544 1.00 95.38 197 GLY A N 1
ATOM 1478 C CA . GLY A 1 197 ? -12.168 -12.584 9.401 1.00 95.38 197 GLY A CA 1
ATOM 1479 C C . GLY A 1 197 ? -13.245 -11.550 9.732 1.00 95.38 197 GLY A C 1
ATOM 1480 O O . GLY A 1 197 ? -13.223 -10.449 9.189 1.00 95.38 197 GLY A O 1
ATOM 1481 N N . VAL A 1 198 ? -14.207 -11.900 10.592 1.00 98.06 198 VAL A N 1
ATOM 1482 C CA . VAL A 1 198 ? -15.332 -11.025 10.976 1.00 98.06 198 VAL A CA 1
ATOM 1483 C C . VAL A 1 198 ? -14.946 -10.165 12.184 1.00 98.06 198 VAL A C 1
ATOM 1485 O O . VAL A 1 198 ? -14.697 -10.690 13.267 1.00 98.06 198 VAL A O 1
ATOM 1488 N N . ALA A 1 199 ? -14.962 -8.840 12.028 1.00 98.12 199 ALA A N 1
ATOM 1489 C CA . ALA A 1 199 ? -14.719 -7.885 13.111 1.00 98.12 199 ALA A CA 1
ATOM 1490 C C . ALA A 1 199 ? -15.936 -7.744 14.048 1.00 98.12 199 ALA A C 1
ATOM 1492 O O . ALA A 1 199 ? -15.812 -7.570 15.265 1.00 98.12 199 ALA A O 1
ATOM 1493 N N . GLY A 1 200 ? -17.146 -7.838 13.497 1.00 98.12 200 GLY A N 1
ATOM 1494 C CA . GLY A 1 200 ? -18.394 -7.724 14.246 1.00 98.12 200 GLY A CA 1
ATOM 1495 C C . GLY A 1 200 ? -19.610 -7.569 13.345 1.00 98.12 200 GLY A C 1
ATOM 1496 O O . GLY A 1 200 ? -19.502 -7.658 12.126 1.00 98.12 200 GLY A O 1
ATOM 1497 N N . GLY A 1 201 ? -20.770 -7.346 13.961 1.00 98.38 201 GLY A N 1
ATOM 1498 C CA . GLY A 1 201 ? -21.984 -6.962 13.246 1.00 98.38 201 GLY A CA 1
ATOM 1499 C C . GLY A 1 201 ? -22.057 -5.447 13.070 1.00 98.38 201 GLY A C 1
ATOM 1500 O O . GLY A 1 201 ? -21.633 -4.706 13.955 1.00 98.38 201 GLY A O 1
ATOM 1501 N N . LEU A 1 202 ? -22.610 -4.990 11.947 1.00 98.75 202 LEU A N 1
ATOM 1502 C CA . LEU A 1 202 ? -22.808 -3.570 11.661 1.00 98.75 202 LEU A CA 1
ATOM 1503 C C . LEU A 1 202 ? -23.651 -2.890 12.753 1.00 98.75 202 LEU A C 1
ATOM 1505 O O . LEU A 1 202 ? -24.739 -3.365 13.094 1.00 98.75 202 LEU A O 1
ATOM 1509 N N . HIS A 1 203 ? -23.170 -1.757 13.263 1.00 98.75 203 HIS A N 1
ATOM 1510 C CA . HIS A 1 203 ? -23.825 -0.986 14.312 1.00 98.75 203 HIS A CA 1
ATOM 1511 C C . HIS A 1 203 ? -25.187 -0.425 13.863 1.00 98.75 203 HIS A C 1
ATOM 1513 O O . HIS A 1 203 ? -25.388 -0.061 12.701 1.00 98.75 203 HIS A O 1
ATOM 1519 N N . ALA A 1 204 ? -26.132 -0.291 14.799 1.00 98.44 204 ALA A N 1
ATOM 1520 C CA . ALA A 1 204 ? -27.494 0.166 14.505 1.00 98.44 204 ALA A CA 1
ATOM 1521 C C . ALA A 1 204 ? -27.564 1.605 13.958 1.00 98.44 204 ALA A C 1
ATOM 1523 O O . ALA A 1 204 ? -28.516 1.939 13.254 1.00 98.44 204 ALA A O 1
ATOM 1524 N N . TYR A 1 205 ? -26.535 2.424 14.213 1.00 98.69 205 TYR A N 1
ATOM 1525 C CA 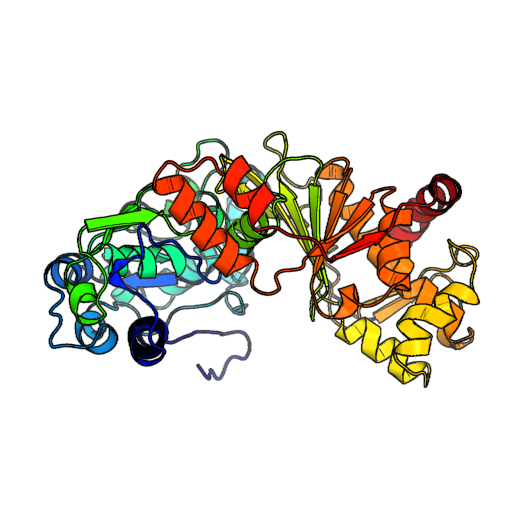. TYR A 1 205 ? -26.362 3.763 13.631 1.00 98.69 205 TYR A CA 1
ATOM 1526 C C . TYR A 1 205 ? -26.631 3.783 12.119 1.00 98.69 205 TYR A C 1
ATOM 1528 O O . TYR A 1 205 ? -27.324 4.664 11.614 1.00 98.69 205 TYR A O 1
ATOM 1536 N N . PHE A 1 206 ? -26.136 2.772 11.400 1.00 98.56 206 PHE A N 1
ATOM 1537 C CA . PHE A 1 206 ? -26.173 2.723 9.940 1.00 98.56 206 PHE A CA 1
ATOM 1538 C C . PHE A 1 206 ? -27.550 2.365 9.357 1.00 98.56 206 PHE A C 1
ATOM 1540 O O . PHE A 1 206 ? -27.751 2.504 8.148 1.00 98.56 206 PHE A O 1
ATOM 1547 N N . ALA A 1 207 ? -28.530 1.991 10.190 1.00 98.19 207 ALA A N 1
ATOM 1548 C CA . ALA A 1 207 ? -29.905 1.735 9.751 1.00 98.19 207 ALA A CA 1
ATOM 1549 C C . ALA A 1 207 ? -30.562 2.963 9.101 1.00 98.19 207 ALA A C 1
ATOM 1551 O O . ALA A 1 207 ? -31.402 2.814 8.213 1.00 98.19 207 ALA A O 1
ATOM 1552 N N . LYS A 1 208 ? -30.134 4.180 9.473 1.00 97.69 208 LYS A N 1
ATOM 1553 C CA . LYS A 1 208 ? -30.587 5.437 8.847 1.00 97.69 208 LYS A CA 1
ATOM 1554 C C . LYS A 1 208 ? -30.330 5.485 7.332 1.00 97.69 208 LYS A C 1
ATOM 1556 O O . LYS A 1 208 ? -31.057 6.161 6.610 1.00 97.69 208 LYS A O 1
ATOM 1561 N N . TYR A 1 209 ? -29.339 4.734 6.849 1.00 98.06 209 TYR A N 1
ATOM 1562 C CA . TYR A 1 209 ? -28.989 4.626 5.430 1.00 98.06 209 TYR A CA 1
ATOM 1563 C C . TYR A 1 209 ? -29.639 3.416 4.740 1.00 98.06 209 TYR A C 1
ATOM 1565 O O . TYR A 1 209 ? -29.321 3.123 3.593 1.00 98.06 209 TYR A O 1
ATOM 1573 N N . GLY A 1 210 ? -30.540 2.693 5.414 1.00 97.62 210 GLY A N 1
ATOM 1574 C CA . GLY A 1 210 ? -31.203 1.499 4.875 1.00 97.62 210 GLY A CA 1
ATOM 1575 C C . GLY A 1 210 ? -30.374 0.212 4.955 1.00 97.62 210 GLY A C 1
ATOM 1576 O O . GLY A 1 210 ? -30.782 -0.806 4.401 1.00 97.62 210 GLY A O 1
ATOM 1577 N N . LEU A 1 211 ? -29.224 0.236 5.637 1.00 98.25 211 LEU A N 1
ATOM 1578 C CA . LEU A 1 211 ? -28.433 -0.962 5.925 1.00 98.25 211 LEU A CA 1
ATOM 1579 C C . LEU A 1 211 ? -29.070 -1.772 7.060 1.00 98.25 211 LEU A C 1
ATOM 1581 O O . LEU A 1 211 ? -29.651 -1.213 7.989 1.00 98.25 211 LEU A O 1
ATOM 1585 N N . LYS A 1 212 ? -28.931 -3.099 7.014 1.00 98.19 212 LYS A N 1
ATOM 1586 C CA . LYS A 1 212 ? -29.424 -3.990 8.072 1.00 98.19 212 LYS A CA 1
ATOM 1587 C C . LYS A 1 212 ? -28.418 -4.044 9.230 1.00 98.19 212 LYS A C 1
ATOM 1589 O O . LYS A 1 212 ? -27.287 -4.472 9.003 1.00 98.19 212 LYS A O 1
ATOM 1594 N N . PRO A 1 213 ? -28.796 -3.666 10.465 1.00 98.25 213 PRO A N 1
ATOM 1595 C CA . PRO A 1 213 ? -27.930 -3.865 11.623 1.00 98.25 213 PRO A CA 1
ATOM 1596 C C . PRO A 1 213 ? -27.555 -5.337 11.797 1.00 98.25 213 PRO A C 1
ATOM 1598 O O . PRO A 1 213 ? -28.365 -6.228 11.536 1.00 98.25 213 PRO A O 1
ATOM 1601 N N . GLY A 1 214 ? -26.336 -5.589 12.261 1.00 98.12 214 GLY A N 1
ATOM 1602 C CA . GLY A 1 214 ? -25.849 -6.931 12.566 1.00 98.12 214 GLY A CA 1
ATOM 1603 C C . GLY A 1 214 ? -25.296 -7.727 11.381 1.00 98.12 214 GLY A C 1
ATOM 1604 O O . GLY A 1 214 ? -24.733 -8.791 11.626 1.00 98.12 214 GLY A O 1
ATOM 1605 N N . ILE A 1 215 ? -25.387 -7.235 10.136 1.00 98.31 215 ILE A N 1
ATOM 1606 C CA . ILE A 1 215 ? -24.683 -7.877 9.011 1.00 98.31 215 ILE A CA 1
ATOM 1607 C C . ILE A 1 215 ? -23.171 -7.923 9.283 1.00 98.31 215 ILE A C 1
ATOM 1609 O O . ILE A 1 215 ? -22.651 -6.994 9.913 1.00 98.31 215 ILE A O 1
ATOM 1613 N N . PRO A 1 216 ? -22.459 -8.973 8.846 1.00 98.50 216 PRO A N 1
ATOM 1614 C CA . PRO A 1 216 ? -21.033 -9.103 9.102 1.00 98.50 216 PRO A CA 1
ATOM 1615 C C . PRO A 1 216 ? -20.235 -7.943 8.501 1.00 98.50 216 PRO A C 1
ATOM 1617 O O . PRO A 1 216 ? -20.399 -7.569 7.338 1.00 98.50 216 PRO A O 1
ATOM 1620 N N . VAL A 1 217 ? -19.329 -7.404 9.311 1.00 98.81 217 VAL A N 1
ATOM 1621 C CA . VAL A 1 217 ? -18.273 -6.485 8.894 1.00 98.81 217 VAL A CA 1
ATOM 1622 C C . VAL A 1 217 ? -16.953 -7.244 8.974 1.00 98.81 217 VAL A C 1
ATOM 1624 O O . VAL A 1 217 ? -16.577 -7.723 10.047 1.00 98.81 217 VAL A O 1
ATOM 1627 N N . ALA A 1 218 ? -16.260 -7.389 7.848 1.00 98.50 218 ALA A N 1
ATOM 1628 C CA . ALA A 1 218 ? -14.926 -7.977 7.807 1.00 98.50 218 ALA A CA 1
ATOM 1629 C C . ALA A 1 218 ? -13.915 -7.074 8.528 1.00 98.50 218 ALA A C 1
ATOM 1631 O O . ALA A 1 218 ? -14.093 -5.857 8.579 1.00 98.50 218 ALA A O 1
ATOM 1632 N N . VAL A 1 219 ? -12.840 -7.652 9.061 1.00 98.50 219 VAL A N 1
ATOM 1633 C CA . VAL A 1 219 ? -11.666 -6.878 9.483 1.00 98.50 219 VAL A CA 1
ATOM 1634 C C . VAL A 1 219 ? -11.107 -6.154 8.257 1.00 98.50 219 VAL A C 1
ATOM 1636 O O . VAL A 1 219 ? -10.905 -6.769 7.209 1.00 98.50 219 VAL A O 1
ATOM 1639 N N . TRP A 1 220 ? -10.912 -4.840 8.370 1.00 98.62 220 TRP A N 1
ATOM 1640 C CA . TRP A 1 220 ? -10.354 -4.023 7.289 1.00 98.62 220 TRP A CA 1
ATOM 1641 C C . TRP A 1 220 ? -8.837 -4.187 7.219 1.00 98.62 220 TRP A C 1
ATOM 1643 O O . TRP A 1 220 ? -8.198 -4.535 8.209 1.00 98.62 220 TRP A O 1
ATOM 1653 N N . THR A 1 221 ? -8.271 -3.909 6.048 1.00 98.62 221 THR A N 1
ATOM 1654 C CA . THR A 1 221 ? -6.828 -4.008 5.795 1.00 98.62 221 THR A CA 1
ATOM 1655 C C . THR A 1 221 ? -6.302 -2.748 5.104 1.00 98.62 221 THR A C 1
ATOM 1657 O O . THR A 1 221 ? -7.047 -1.793 4.879 1.00 98.62 221 THR A O 1
ATOM 1660 N N . GLY A 1 222 ? -5.013 -2.722 4.784 1.00 98.00 222 GLY A N 1
ATOM 1661 C CA . GLY A 1 222 ? -4.395 -1.651 4.012 1.00 98.00 222 GLY A CA 1
ATOM 1662 C C . GLY A 1 222 ? -4.826 -1.673 2.543 1.00 98.00 222 GLY A C 1
ATOM 1663 O O . GLY A 1 222 ? -5.145 -2.730 1.998 1.00 98.00 222 GLY A O 1
ATOM 1664 N N . ASP A 1 223 ? -4.767 -0.529 1.868 1.00 96.00 223 ASP A N 1
ATOM 1665 C CA . ASP A 1 223 ? -5.097 -0.399 0.441 1.00 96.00 223 ASP A CA 1
ATOM 1666 C C . ASP A 1 223 ? -4.297 -1.347 -0.482 1.00 96.00 223 ASP A C 1
ATOM 1668 O O . ASP A 1 223 ? -4.879 -1.970 -1.374 1.00 96.00 223 ASP A O 1
ATOM 1672 N N . ASN A 1 224 ? -2.992 -1.537 -0.261 1.00 95.44 224 ASN A N 1
ATOM 1673 C CA . ASN A 1 224 ? -2.172 -2.470 -1.043 1.00 95.44 224 ASN A CA 1
ATOM 1674 C C . ASN A 1 224 ? -2.508 -3.946 -0.751 1.00 95.44 224 ASN A C 1
ATOM 1676 O O . ASN A 1 224 ? -2.737 -4.693 -1.709 1.00 95.44 224 ASN A O 1
ATOM 1680 N N . PRO A 1 225 ? -2.607 -4.392 0.520 1.00 97.50 225 PRO A N 1
ATOM 1681 C CA . PRO A 1 225 ? -3.173 -5.700 0.845 1.00 97.50 225 PRO A CA 1
ATOM 1682 C C . PRO A 1 225 ? -4.556 -5.953 0.229 1.00 97.50 225 PRO A C 1
ATOM 1684 O O . PRO A 1 225 ? -4.781 -7.012 -0.358 1.00 97.50 225 PRO A O 1
ATOM 1687 N N . ALA A 1 226 ? -5.469 -4.980 0.279 1.00 97.56 226 ALA A N 1
ATOM 1688 C CA . ALA A 1 226 ? -6.780 -5.094 -0.357 1.00 97.56 226 ALA A CA 1
ATOM 1689 C C . ALA A 1 226 ? -6.653 -5.196 -1.885 1.00 97.56 226 ALA A C 1
ATOM 1691 O O . ALA A 1 226 ? -7.283 -6.050 -2.510 1.00 97.56 226 ALA A O 1
ATOM 1692 N N . SER A 1 227 ? -5.776 -4.399 -2.495 1.00 96.25 227 SER A N 1
ATOM 1693 C CA . SER A 1 227 ? -5.505 -4.443 -3.935 1.00 96.25 227 SER A CA 1
ATOM 1694 C C . SER A 1 227 ? -4.954 -5.799 -4.380 1.00 96.25 227 SER A C 1
ATOM 1696 O O . SER A 1 227 ? -5.326 -6.279 -5.450 1.00 96.25 227 SER A O 1
ATOM 1698 N N . LEU A 1 228 ? -4.137 -6.482 -3.569 1.00 97.06 228 LEU A N 1
ATOM 1699 C CA . LEU A 1 228 ? -3.674 -7.851 -3.847 1.00 97.06 228 LEU A CA 1
ATOM 1700 C C . LEU A 1 228 ? -4.853 -8.832 -3.981 1.00 97.06 228 LEU A C 1
ATOM 1702 O O . LEU A 1 228 ? -4.869 -9.687 -4.873 1.00 97.06 228 LEU A O 1
ATOM 1706 N N . ILE A 1 229 ? -5.867 -8.676 -3.128 1.00 97.44 229 ILE A N 1
ATOM 1707 C CA . ILE A 1 229 ? -7.100 -9.467 -3.175 1.00 97.44 229 ILE A CA 1
ATOM 1708 C C . ILE A 1 229 ? -7.941 -9.086 -4.394 1.00 97.44 229 ILE A C 1
ATOM 1710 O O . ILE A 1 229 ? -8.312 -9.961 -5.176 1.00 97.44 229 ILE A O 1
ATOM 1714 N N . GLY A 1 230 ? -8.207 -7.793 -4.593 1.00 96.56 230 GLY A N 1
ATOM 1715 C CA . GLY A 1 230 ? -9.055 -7.288 -5.678 1.00 96.56 230 GLY A CA 1
ATOM 1716 C C . GLY A 1 230 ? -8.466 -7.472 -7.074 1.00 96.56 230 GLY A C 1
ATOM 1717 O O . GLY A 1 230 ? -9.195 -7.506 -8.062 1.00 96.56 230 GLY A O 1
ATOM 1718 N N . THR A 1 231 ? -7.155 -7.676 -7.171 1.00 95.69 231 THR A N 1
ATOM 1719 C CA . THR A 1 231 ? -6.479 -8.097 -8.402 1.00 95.69 231 THR A CA 1
ATOM 1720 C C . THR A 1 231 ? -6.425 -9.613 -8.562 1.00 95.69 231 THR A C 1
ATOM 1722 O O . THR A 1 231 ? -5.955 -10.079 -9.589 1.00 95.69 231 THR A O 1
ATOM 1725 N N . GLY A 1 232 ? -6.909 -10.425 -7.620 1.00 95.88 232 GLY A N 1
ATOM 1726 C CA . GLY A 1 232 ? -6.841 -11.888 -7.724 1.00 95.88 232 GLY A CA 1
ATOM 1727 C C . GLY A 1 232 ? -5.409 -12.450 -7.681 1.00 95.88 232 GLY A C 1
ATOM 1728 O O . GLY A 1 232 ? -5.176 -13.575 -8.139 1.00 95.88 232 GLY A O 1
ATOM 1729 N N . CYS A 1 233 ? -4.458 -11.673 -7.148 1.00 96.50 233 CYS A N 1
ATOM 1730 C CA . CYS A 1 233 ? -3.034 -12.007 -7.035 1.00 96.50 233 CYS A CA 1
ATOM 1731 C C . CYS A 1 233 ? -2.634 -12.444 -5.614 1.00 96.50 233 CYS A C 1
ATOM 1733 O O . CYS A 1 233 ? -1.458 -12.487 -5.275 1.00 96.50 233 CYS A O 1
ATOM 1735 N N . TRP A 1 234 ? -3.604 -12.833 -4.788 1.00 95.50 234 TRP A N 1
ATOM 1736 C CA . TRP A 1 234 ? -3.417 -13.250 -3.393 1.00 95.50 234 TRP A CA 1
ATOM 1737 C C . TRP A 1 234 ? -2.748 -14.625 -3.206 1.00 95.50 234 TRP A C 1
ATOM 1739 O O . TRP A 1 234 ? -2.624 -15.094 -2.077 1.00 95.50 234 TRP A O 1
ATOM 1749 N N . ARG A 1 235 ? -2.296 -15.274 -4.287 1.00 95.12 235 ARG A N 1
ATOM 1750 C CA . ARG A 1 235 ? -1.534 -16.533 -4.271 1.00 95.12 235 ARG A CA 1
ATOM 1751 C C . ARG A 1 235 ? -0.192 -16.357 -4.970 1.00 95.12 235 ARG A C 1
ATOM 1753 O O . ARG A 1 235 ? -0.112 -15.646 -5.971 1.00 95.12 235 ARG A O 1
ATOM 1760 N N . ALA A 1 236 ? 0.828 -17.049 -4.463 1.00 96.31 236 ALA A N 1
ATOM 1761 C CA . ALA A 1 236 ? 2.154 -17.080 -5.070 1.00 96.31 236 ALA A CA 1
ATOM 1762 C C . ALA A 1 236 ? 2.098 -17.526 -6.545 1.00 96.31 236 ALA A C 1
ATOM 1764 O O . ALA A 1 236 ? 1.190 -18.253 -6.955 1.00 96.31 236 ALA A O 1
ATOM 1765 N N . GLY A 1 237 ? 3.066 -17.067 -7.340 1.00 96.50 237 GLY A N 1
ATOM 1766 C CA . GLY A 1 237 ? 3.094 -17.260 -8.797 1.00 96.50 237 GLY A CA 1
ATOM 1767 C C . GLY A 1 237 ? 2.368 -16.164 -9.586 1.00 96.50 237 GLY A C 1
ATOM 1768 O O . GLY A 1 237 ? 2.442 -16.140 -10.815 1.00 96.50 237 GLY A O 1
ATOM 1769 N N . ARG A 1 238 ? 1.708 -15.218 -8.907 1.00 96.75 238 ARG A N 1
ATOM 1770 C CA . ARG A 1 238 ? 1.124 -14.018 -9.519 1.00 96.75 238 ARG A CA 1
ATOM 1771 C C . ARG A 1 238 ? 1.661 -12.760 -8.853 1.00 96.75 238 ARG A C 1
ATOM 1773 O O . ARG A 1 238 ? 1.799 -12.726 -7.634 1.00 96.75 238 ARG A O 1
ATOM 1780 N N . ALA A 1 239 ? 1.903 -11.726 -9.647 1.00 97.50 239 ALA A N 1
ATOM 1781 C CA . ALA A 1 239 ? 2.264 -10.402 -9.150 1.00 97.50 239 ALA A CA 1
ATOM 1782 C C . ALA A 1 239 ? 1.369 -9.325 -9.753 1.00 97.50 239 ALA A C 1
ATOM 1784 O O . ALA A 1 239 ? 0.716 -9.538 -10.777 1.00 97.50 239 ALA A O 1
ATOM 1785 N N . VAL A 1 240 ? 1.357 -8.164 -9.114 1.00 96.88 240 VAL A N 1
ATOM 1786 C CA . VAL A 1 240 ? 0.737 -6.945 -9.612 1.00 96.88 240 VAL A CA 1
ATOM 1787 C C . VAL A 1 240 ? 1.826 -5.928 -9.908 1.00 96.88 240 VAL A C 1
ATOM 1789 O O . VAL A 1 240 ? 2.722 -5.712 -9.093 1.00 96.88 240 VAL A O 1
ATOM 1792 N N . VAL A 1 241 ? 1.717 -5.282 -11.066 1.00 96.88 241 VAL A N 1
ATOM 1793 C CA . VAL A 1 241 ? 2.527 -4.123 -11.441 1.00 96.88 241 VAL A CA 1
ATOM 1794 C C . VAL A 1 241 ? 1.586 -2.935 -11.624 1.00 96.88 241 VAL A C 1
ATOM 1796 O O . VAL A 1 241 ? 0.859 -2.835 -12.617 1.00 96.88 241 VAL A O 1
ATOM 1799 N N . SER A 1 242 ? 1.568 -2.042 -10.640 1.00 94.62 242 SER A N 1
ATOM 1800 C CA . SER A 1 242 ? 0.815 -0.792 -10.706 1.00 94.62 242 SER A CA 1
ATOM 1801 C C . SER A 1 242 ? 1.693 0.288 -11.320 1.00 94.62 242 SER A C 1
ATOM 1803 O O . SER A 1 242 ? 2.705 0.658 -10.733 1.00 94.62 242 SER A O 1
ATOM 1805 N N . LEU A 1 243 ? 1.332 0.768 -12.513 1.00 94.00 243 LEU A N 1
ATOM 1806 C CA . LEU A 1 243 ? 2.120 1.743 -13.265 1.00 94.00 243 LEU A CA 1
ATOM 1807 C C . LEU A 1 243 ? 1.535 3.155 -13.108 1.00 94.00 243 LEU A C 1
ATOM 1809 O O . LEU A 1 243 ? 0.674 3.584 -13.891 1.00 94.00 243 LEU A O 1
ATOM 1813 N N . GLY A 1 244 ? 1.990 3.873 -12.082 1.00 91.38 244 GLY A N 1
ATOM 1814 C CA . GLY A 1 244 ? 1.475 5.177 -11.660 1.00 91.38 244 GLY A CA 1
ATOM 1815 C C . GLY A 1 244 ? 2.545 6.267 -11.642 1.00 91.38 244 GLY A C 1
ATOM 1816 O O . GLY A 1 244 ? 3.557 6.167 -12.328 1.00 91.38 244 GLY A O 1
ATOM 1817 N N . THR A 1 245 ? 2.309 7.342 -10.880 1.00 89.00 245 THR A N 1
ATOM 1818 C CA . THR A 1 245 ? 3.328 8.380 -10.603 1.00 89.00 245 THR A CA 1
ATOM 1819 C C . THR A 1 245 ? 4.614 7.748 -10.076 1.00 89.00 245 THR A C 1
ATOM 1821 O O . THR A 1 245 ? 5.690 8.013 -10.609 1.00 89.00 245 THR A O 1
ATOM 1824 N N . SER A 1 246 ? 4.451 6.856 -9.102 1.00 91.38 246 SER A N 1
ATOM 1825 C CA . SER A 1 246 ? 5.409 5.817 -8.744 1.00 91.38 246 SER A CA 1
ATOM 1826 C C . SER A 1 246 ? 4.894 4.489 -9.292 1.00 91.38 246 SER A C 1
ATOM 1828 O O . SER A 1 246 ? 3.677 4.284 -9.354 1.00 91.38 246 SER A O 1
ATOM 1830 N N . ASP A 1 247 ? 5.801 3.596 -9.662 1.00 95.88 247 ASP A N 1
ATOM 1831 C CA . ASP A 1 247 ? 5.449 2.219 -9.980 1.00 95.88 247 ASP A CA 1
ATOM 1832 C C . ASP A 1 247 ? 5.537 1.362 -8.705 1.00 95.88 247 ASP A C 1
ATOM 1834 O O . ASP A 1 247 ? 6.400 1.575 -7.849 1.00 95.88 247 ASP A O 1
ATOM 1838 N N . THR A 1 248 ? 4.641 0.389 -8.560 1.00 95.31 248 THR A N 1
ATOM 1839 C CA . THR A 1 248 ? 4.629 -0.531 -7.412 1.00 95.31 248 THR A CA 1
ATOM 1840 C C . THR A 1 248 ? 4.552 -1.966 -7.901 1.00 95.31 248 THR A C 1
ATOM 1842 O O . THR A 1 248 ? 3.705 -2.297 -8.734 1.00 95.31 248 THR A O 1
ATOM 1845 N N . PHE A 1 249 ? 5.418 -2.816 -7.356 1.00 97.25 249 PHE A N 1
ATOM 1846 C CA . PHE A 1 249 ? 5.416 -4.257 -7.570 1.00 97.25 249 PHE A CA 1
ATOM 1847 C C . PHE A 1 249 ? 5.004 -4.951 -6.278 1.00 97.25 249 PHE A C 1
ATOM 1849 O O . PHE A 1 249 ? 5.622 -4.722 -5.242 1.00 97.25 249 PHE A O 1
ATOM 1856 N N . PHE A 1 250 ? 3.980 -5.797 -6.314 1.00 96.19 250 PHE A N 1
ATOM 1857 C CA . PHE A 1 250 ? 3.574 -6.551 -5.130 1.00 96.19 250 PHE A CA 1
ATOM 1858 C C . PHE A 1 250 ? 3.025 -7.926 -5.486 1.00 96.19 250 PHE A C 1
ATOM 1860 O O . PHE A 1 250 ? 2.420 -8.122 -6.540 1.00 96.19 250 PHE A O 1
ATOM 1867 N N . ALA A 1 251 ? 3.255 -8.899 -4.610 1.00 97.62 251 ALA A N 1
ATOM 1868 C CA . ALA A 1 251 ? 2.884 -10.289 -4.839 1.00 97.62 251 ALA A CA 1
ATOM 1869 C C . ALA A 1 251 ? 2.704 -11.041 -3.522 1.00 97.62 251 ALA A C 1
ATOM 1871 O O . ALA A 1 251 ? 3.305 -10.692 -2.508 1.00 97.62 251 ALA A O 1
ATOM 1872 N N . ALA A 1 252 ? 1.913 -12.110 -3.540 1.00 97.62 252 ALA A N 1
ATOM 1873 C CA . ALA A 1 252 ? 1.873 -13.047 -2.426 1.00 97.62 252 ALA A CA 1
ATOM 1874 C C . ALA A 1 252 ? 3.158 -13.893 -2.373 1.00 97.62 252 ALA A C 1
ATOM 1876 O O . ALA A 1 252 ? 3.676 -14.330 -3.403 1.00 97.62 252 ALA A O 1
ATOM 1877 N N . LEU A 1 253 ? 3.634 -14.164 -1.159 1.00 96.94 253 LEU A N 1
ATOM 1878 C CA . LEU A 1 253 ? 4.762 -15.049 -0.885 1.00 96.94 253 LEU A CA 1
ATOM 1879 C C . LEU A 1 253 ? 4.262 -16.472 -0.611 1.00 96.94 253 LEU A C 1
ATOM 1881 O O . LEU A 1 253 ? 3.226 -16.675 0.020 1.00 96.94 253 LEU A O 1
ATOM 1885 N N . ASP A 1 254 ? 5.021 -17.468 -1.060 1.00 92.38 254 ASP A N 1
ATOM 1886 C CA . ASP A 1 254 ? 4.772 -18.884 -0.757 1.00 92.38 254 ASP A CA 1
ATOM 1887 C C . ASP A 1 254 ? 5.178 -19.253 0.679 1.00 92.38 254 ASP A C 1
ATOM 1889 O O . ASP A 1 254 ? 4.555 -20.100 1.316 1.00 92.38 254 ASP A O 1
ATOM 1893 N N . THR A 1 255 ? 6.218 -18.602 1.197 1.00 92.44 255 THR A N 1
ATOM 1894 C CA . THR A 1 255 ? 6.753 -18.776 2.548 1.00 92.44 255 THR A CA 1
ATOM 1895 C C . THR A 1 255 ? 7.267 -17.446 3.088 1.00 92.44 255 THR A C 1
ATOM 1897 O O . THR A 1 255 ? 7.661 -16.561 2.326 1.00 92.44 255 THR A O 1
ATOM 1900 N N . PHE A 1 256 ? 7.271 -17.295 4.415 1.00 93.88 256 PHE A N 1
ATOM 1901 C CA . PHE A 1 256 ? 7.793 -16.089 5.051 1.00 93.88 256 PHE A CA 1
ATOM 1902 C C . PHE A 1 256 ? 9.289 -15.917 4.779 1.00 93.88 256 PHE A C 1
ATOM 1904 O O . PHE A 1 256 ? 10.095 -16.794 5.093 1.00 93.88 256 PHE A O 1
ATOM 1911 N N . ARG A 1 257 ? 9.649 -14.755 4.243 1.00 94.62 257 ARG A N 1
ATOM 1912 C CA . ARG A 1 257 ? 11.018 -14.269 4.077 1.00 94.62 257 ARG A CA 1
ATOM 1913 C C . ARG A 1 257 ? 10.987 -12.759 3.903 1.00 94.62 257 ARG A C 1
ATOM 1915 O O . ARG A 1 257 ? 9.946 -12.212 3.556 1.00 94.62 257 ARG A O 1
ATOM 1922 N N . THR A 1 258 ? 12.125 -12.120 4.117 1.00 95.25 258 THR A N 1
ATOM 1923 C CA . THR A 1 258 ? 12.323 -10.681 3.923 1.00 95.25 258 THR A CA 1
ATOM 1924 C C . THR A 1 258 ? 13.297 -10.434 2.781 1.00 95.25 258 THR A C 1
ATOM 1926 O O . THR A 1 258 ? 14.101 -11.313 2.469 1.00 95.25 258 THR A O 1
ATOM 1929 N N . ASP A 1 259 ? 13.235 -9.246 2.180 1.00 94.56 259 ASP A N 1
ATOM 1930 C CA . ASP A 1 259 ? 14.181 -8.844 1.138 1.00 94.56 259 ASP A CA 1
ATOM 1931 C C . ASP A 1 259 ? 15.622 -8.829 1.691 1.00 94.56 259 ASP A C 1
ATOM 1933 O O . ASP A 1 259 ? 15.879 -8.096 2.646 1.00 94.56 259 ASP A O 1
ATOM 1937 N N . PRO A 1 260 ? 16.569 -9.609 1.143 1.00 91.69 260 PRO A N 1
ATOM 1938 C CA . PRO A 1 260 ? 17.960 -9.579 1.595 1.00 91.69 260 PRO A CA 1
ATOM 1939 C C . PRO A 1 260 ? 18.625 -8.200 1.461 1.00 91.69 260 PRO A C 1
ATOM 1941 O O . PRO A 1 260 ? 19.510 -7.894 2.255 1.00 91.69 260 PRO A O 1
ATOM 1944 N N . ASP A 1 261 ? 18.180 -7.372 0.513 1.00 89.19 261 ASP A N 1
ATOM 1945 C CA . ASP A 1 261 ? 18.756 -6.053 0.225 1.00 89.19 261 ASP A CA 1
ATOM 1946 C C . ASP A 1 261 ? 17.972 -4.906 0.894 1.00 89.19 261 ASP A C 1
ATOM 1948 O O . ASP A 1 261 ? 18.295 -3.730 0.720 1.00 89.19 261 ASP A O 1
ATOM 1952 N N . GLY A 1 262 ? 16.918 -5.228 1.655 1.00 87.31 262 GLY A N 1
ATOM 1953 C CA . GLY A 1 262 ? 16.139 -4.255 2.433 1.00 87.31 262 GLY A CA 1
ATOM 1954 C C . GLY A 1 262 ? 15.305 -3.266 1.614 1.00 87.31 262 GLY A C 1
ATOM 1955 O O . GLY A 1 262 ? 14.802 -2.290 2.172 1.00 87.31 262 GLY A O 1
ATOM 1956 N N . CYS A 1 263 ? 15.138 -3.503 0.311 1.00 90.44 263 CYS A N 1
ATOM 1957 C CA . CYS A 1 263 ? 14.404 -2.616 -0.592 1.00 90.44 263 CYS A CA 1
ATOM 1958 C C . CYS A 1 263 ? 12.889 -2.879 -0.591 1.00 90.44 263 CYS A C 1
ATOM 1960 O O . CYS A 1 263 ? 12.086 -1.953 -0.707 1.00 90.44 263 CYS A O 1
ATOM 1962 N N . GLY A 1 264 ? 12.502 -4.145 -0.484 1.00 92.81 264 GLY A N 1
ATOM 1963 C CA . GLY A 1 264 ? 11.134 -4.624 -0.438 1.00 92.81 264 GLY A CA 1
ATOM 1964 C C . GLY A 1 264 ? 10.589 -4.702 0.984 1.00 92.81 264 GLY A C 1
ATOM 1965 O O . GLY A 1 264 ? 11.272 -5.084 1.935 1.00 92.81 264 GLY A O 1
ATOM 1966 N N . HIS A 1 265 ? 9.308 -4.386 1.107 1.00 96.00 265 HIS A N 1
ATOM 1967 C CA . HIS A 1 265 ? 8.528 -4.516 2.327 1.00 96.00 265 HIS A CA 1
ATOM 1968 C C . HIS A 1 265 ? 7.772 -5.844 2.325 1.00 96.00 265 HIS A C 1
ATOM 1970 O O . HIS A 1 265 ? 7.292 -6.280 1.280 1.00 96.00 265 HIS A O 1
ATOM 1976 N N . VAL A 1 266 ? 7.630 -6.480 3.486 1.00 97.88 266 VAL A N 1
ATOM 1977 C CA . VAL A 1 266 ? 6.851 -7.713 3.663 1.00 97.88 266 VAL A CA 1
ATOM 1978 C C . VAL A 1 266 ? 5.717 -7.454 4.631 1.00 97.88 266 VAL A C 1
ATOM 1980 O O . VAL A 1 266 ? 5.956 -6.993 5.741 1.00 97.88 266 VAL A O 1
ATOM 1983 N N . PHE A 1 267 ? 4.497 -7.775 4.213 1.00 97.75 267 PHE A N 1
ATOM 1984 C CA . PHE A 1 267 ? 3.273 -7.614 4.989 1.00 97.75 267 PHE A CA 1
ATOM 1985 C C . PHE A 1 267 ? 2.534 -8.948 5.131 1.00 97.75 267 PHE A C 1
ATOM 1987 O O . PHE A 1 267 ? 2.830 -9.920 4.430 1.00 97.75 267 PHE A O 1
ATOM 1994 N N . GLY A 1 268 ? 1.548 -9.016 6.027 1.00 97.38 268 GLY A N 1
ATOM 1995 C CA . GLY A 1 268 ? 0.593 -10.121 6.027 1.00 97.38 268 GLY A CA 1
ATOM 1996 C C . GLY A 1 268 ? -0.306 -10.085 4.788 1.00 97.38 268 GLY A C 1
ATOM 1997 O O . GLY A 1 268 ? -0.659 -9.024 4.283 1.00 97.38 268 GLY A O 1
ATOM 1998 N N . ASN A 1 269 ? -0.695 -11.253 4.291 1.00 97.12 269 ASN A N 1
ATOM 1999 C CA . ASN A 1 269 ? -1.685 -11.367 3.224 1.00 97.12 269 ASN A CA 1
ATOM 2000 C C . ASN A 1 269 ? -3.085 -11.503 3.854 1.00 97.12 269 ASN A C 1
ATOM 2002 O O . ASN A 1 269 ? -3.278 -12.424 4.652 1.00 97.12 269 ASN A O 1
ATOM 2006 N N . PRO A 1 270 ? -4.077 -10.663 3.496 1.00 94.94 270 PRO A N 1
ATOM 2007 C CA . PRO A 1 270 ? -5.436 -10.760 4.039 1.00 94.94 270 PRO A CA 1
ATOM 2008 C C . PRO A 1 270 ? -6.127 -12.109 3.775 1.00 94.94 270 PRO A C 1
ATOM 2010 O O . PRO A 1 270 ? -7.037 -12.485 4.506 1.00 94.94 270 PRO A O 1
ATOM 2013 N N . ALA A 1 271 ? -5.687 -12.859 2.757 1.00 94.00 271 ALA A N 1
ATOM 2014 C CA . ALA A 1 271 ? -6.143 -14.225 2.475 1.00 94.00 271 ALA A CA 1
ATOM 2015 C C . ALA A 1 271 ? -5.378 -15.318 3.255 1.00 94.00 271 ALA A C 1
ATOM 2017 O O . ALA A 1 271 ? -5.594 -16.508 3.019 1.00 94.00 271 ALA A O 1
ATOM 2018 N N . GLY A 1 272 ? -4.475 -14.931 4.158 1.00 93.00 272 GLY A N 1
ATOM 2019 C CA . GLY A 1 272 ? -3.544 -15.810 4.860 1.00 93.00 272 GLY A CA 1
ATOM 2020 C C . GLY A 1 272 ? -2.164 -15.878 4.195 1.00 93.00 272 GLY A C 1
ATOM 2021 O O . GLY A 1 272 ? -2.029 -15.824 2.972 1.00 93.00 272 GLY A O 1
ATOM 2022 N N . GLY A 1 273 ? -1.121 -16.014 5.017 1.00 95.38 273 GLY A N 1
ATOM 2023 C CA . GLY A 1 273 ? 0.276 -15.982 4.575 1.00 95.38 273 GLY A CA 1
ATOM 2024 C C . GLY A 1 273 ? 0.832 -14.559 4.514 1.00 95.38 273 GLY A C 1
ATOM 2025 O O . GLY A 1 273 ? 0.456 -13.706 5.316 1.00 95.38 273 GLY A O 1
ATOM 2026 N N . PHE A 1 274 ? 1.733 -14.305 3.566 1.00 97.75 274 PHE A N 1
ATOM 2027 C CA . PHE A 1 274 ? 2.472 -13.044 3.464 1.00 97.75 274 PHE A CA 1
ATOM 2028 C C . PHE A 1 274 ? 2.438 -12.497 2.041 1.00 97.75 274 PHE A C 1
ATOM 2030 O O . PHE A 1 274 ? 2.169 -13.224 1.083 1.00 97.75 274 PHE A O 1
ATOM 2037 N N . MET A 1 275 ? 2.725 -11.213 1.906 1.00 97.94 275 MET A N 1
ATOM 2038 C CA . MET A 1 275 ? 2.905 -10.536 0.632 1.00 97.94 275 MET A CA 1
ATOM 2039 C C . MET A 1 275 ? 4.127 -9.631 0.692 1.00 97.94 275 MET A C 1
ATOM 2041 O O . MET A 1 275 ? 4.529 -9.201 1.770 1.00 97.94 275 MET A O 1
ATOM 2045 N N . SER A 1 276 ? 4.698 -9.327 -0.462 1.00 97.31 276 SER A N 1
ATOM 2046 C CA . SER A 1 276 ? 5.740 -8.322 -0.612 1.00 97.31 276 SER A CA 1
ATOM 2047 C C . SER A 1 276 ? 5.220 -7.099 -1.354 1.00 97.31 276 SER A C 1
ATOM 2049 O O . SER A 1 276 ? 4.268 -7.192 -2.132 1.00 97.31 276 SER A O 1
ATOM 2051 N N . LEU A 1 277 ? 5.862 -5.959 -1.123 1.00 95.69 277 LEU A N 1
ATOM 2052 C CA . LEU A 1 277 ? 5.613 -4.707 -1.817 1.00 95.69 277 LEU A CA 1
ATOM 2053 C C . LEU A 1 277 ? 6.922 -3.938 -2.005 1.00 95.69 277 LEU A C 1
ATOM 2055 O O . LEU A 1 277 ? 7.639 -3.673 -1.044 1.00 95.69 277 LEU A O 1
ATOM 2059 N N . THR A 1 278 ? 7.188 -3.527 -3.238 1.00 95.62 278 THR A N 1
ATOM 2060 C CA . THR A 1 278 ? 8.372 -2.759 -3.632 1.00 95.62 278 THR A CA 1
ATOM 2061 C C . THR A 1 278 ? 7.933 -1.533 -4.426 1.00 95.62 278 THR A C 1
ATOM 2063 O O . THR A 1 278 ? 7.069 -1.629 -5.303 1.00 95.62 278 THR A O 1
ATOM 2066 N N . CYS A 1 279 ? 8.518 -0.373 -4.127 1.00 94.69 279 CYS A N 1
ATOM 2067 C CA . CYS A 1 279 ? 8.126 0.912 -4.704 1.00 94.69 279 CYS A CA 1
ATOM 2068 C C . CYS A 1 279 ? 9.264 1.543 -5.504 1.00 94.69 279 CYS A C 1
ATOM 2070 O O . CYS A 1 279 ? 10.363 1.714 -4.994 1.00 94.69 279 CYS A O 1
ATOM 2072 N N . PHE A 1 280 ? 8.947 2.007 -6.709 1.00 95.81 280 PHE A N 1
ATOM 2073 C CA . PHE A 1 280 ? 9.859 2.719 -7.599 1.00 95.81 280 PHE A CA 1
ATOM 2074 C C . PHE A 1 280 ? 9.302 4.120 -7.842 1.00 95.81 280 PHE A C 1
ATOM 2076 O O . PHE A 1 280 ? 8.235 4.297 -8.429 1.00 95.81 280 PHE A O 1
ATOM 2083 N N . LYS A 1 281 ? 9.996 5.141 -7.354 1.00 92.94 281 LYS A N 1
ATOM 2084 C CA . LYS A 1 281 ? 9.536 6.530 -7.340 1.00 92.94 281 LYS A CA 1
ATOM 2085 C C . LYS A 1 281 ? 9.503 7.157 -8.731 1.00 92.94 281 LYS A C 1
ATOM 2087 O O . LYS A 1 281 ? 8.649 8.000 -8.995 1.00 92.94 281 LYS A O 1
ATOM 2092 N N . ASN A 1 282 ? 10.402 6.758 -9.629 1.00 96.00 282 ASN A N 1
ATOM 2093 C CA . ASN A 1 282 ? 10.483 7.306 -10.983 1.00 96.00 282 ASN A CA 1
ATOM 2094 C C . ASN A 1 282 ? 9.616 6.509 -11.978 1.00 96.00 282 ASN A C 1
ATOM 2096 O O . ASN A 1 282 ? 10.144 5.840 -12.864 1.00 96.00 282 ASN A O 1
ATOM 2100 N N . GLY A 1 283 ? 8.287 6.594 -11.843 1.00 96.25 283 GLY A N 1
ATOM 2101 C CA . GLY A 1 283 ? 7.311 5.918 -12.709 1.00 96.25 283 GLY A CA 1
ATOM 2102 C C . GLY A 1 283 ? 6.873 6.749 -13.925 1.00 96.25 283 GLY A C 1
ATOM 2103 O O . GLY A 1 283 ? 7.653 7.052 -14.834 1.00 96.25 283 GLY A O 1
ATOM 2104 N N . SER A 1 284 ? 5.592 7.123 -13.975 1.00 95.38 284 SER A N 1
ATOM 2105 C CA . SER A 1 284 ? 4.957 7.765 -15.137 1.00 95.38 284 SER A CA 1
ATOM 2106 C C . SER A 1 284 ? 5.515 9.147 -15.467 1.00 95.38 284 SER A C 1
ATOM 2108 O O . SER A 1 284 ? 5.655 9.464 -16.646 1.00 95.38 284 SER A O 1
ATOM 2110 N N . LEU A 1 285 ? 5.884 9.949 -14.462 1.00 95.31 285 LEU A N 1
ATOM 2111 C CA . LEU A 1 285 ? 6.470 11.277 -14.681 1.00 95.31 285 LEU A CA 1
ATOM 2112 C C . LEU A 1 285 ? 7.834 11.182 -15.370 1.00 95.31 285 LEU A C 1
ATOM 2114 O O . LEU A 1 285 ? 8.166 12.024 -16.202 1.00 95.31 285 LEU A O 1
ATOM 2118 N N . ALA A 1 286 ? 8.606 10.135 -15.068 1.00 96.81 286 ALA A N 1
ATOM 2119 C CA . ALA A 1 286 ? 9.869 9.882 -15.742 1.00 96.81 286 ALA A CA 1
ATOM 2120 C C . ALA A 1 286 ? 9.644 9.491 -17.209 1.00 96.81 286 ALA A C 1
ATOM 2122 O O . ALA A 1 286 ? 10.276 10.061 -18.099 1.00 96.81 286 ALA A O 1
ATOM 2123 N N . ARG A 1 287 ? 8.680 8.601 -17.482 1.00 97.81 287 ARG A N 1
ATOM 2124 C CA . ARG A 1 287 ? 8.292 8.227 -18.854 1.00 97.81 287 ARG A CA 1
ATOM 2125 C C . ARG A 1 287 ? 7.770 9.420 -19.662 1.00 97.81 287 ARG A C 1
ATOM 2127 O O . ARG A 1 287 ? 8.200 9.622 -20.795 1.00 97.81 287 ARG A O 1
ATOM 2134 N N . ASP A 1 288 ? 6.901 10.246 -19.078 1.00 97.56 288 ASP A N 1
ATOM 2135 C CA . ASP A 1 288 ? 6.355 11.433 -19.747 1.00 97.56 288 ASP A CA 1
ATOM 2136 C C . ASP A 1 288 ? 7.424 12.505 -19.997 1.00 97.56 288 ASP A C 1
ATOM 2138 O O . ASP A 1 288 ? 7.414 13.148 -21.047 1.00 97.56 288 ASP A O 1
ATOM 2142 N N . ARG A 1 289 ? 8.397 12.666 -19.091 1.00 97.50 289 ARG A N 1
ATOM 2143 C CA . ARG A 1 289 ? 9.550 13.541 -19.332 1.00 97.50 289 ARG A CA 1
ATOM 2144 C C . ARG A 1 289 ? 10.370 13.071 -20.533 1.00 97.50 289 ARG A C 1
ATOM 2146 O O . ARG A 1 289 ? 10.680 13.887 -21.394 1.00 97.50 289 ARG A O 1
ATOM 2153 N N . ILE A 1 290 ? 10.672 11.775 -20.630 1.00 97.75 290 ILE A N 1
ATOM 2154 C CA . ILE A 1 290 ? 11.393 11.213 -21.784 1.00 97.75 290 ILE A CA 1
ATOM 2155 C C . ILE A 1 290 ? 10.615 11.420 -23.082 1.00 97.75 290 ILE A C 1
ATOM 2157 O O . ILE A 1 290 ? 11.198 11.841 -24.078 1.00 97.75 290 ILE A O 1
ATOM 2161 N N . ARG A 1 291 ? 9.299 11.187 -23.064 1.00 97.50 291 ARG A N 1
ATOM 2162 C CA . ARG A 1 291 ? 8.426 11.445 -24.213 1.00 97.50 291 ARG A CA 1
ATOM 2163 C C . ARG A 1 291 ? 8.484 12.912 -24.658 1.00 97.50 291 ARG A C 1
ATOM 2165 O O . ARG A 1 291 ? 8.618 13.173 -25.851 1.00 97.50 291 ARG A O 1
ATOM 2172 N N . HIS A 1 292 ? 8.399 13.858 -23.720 1.00 97.62 292 HIS A N 1
ATOM 2173 C CA . HIS A 1 292 ? 8.506 15.290 -24.015 1.00 97.62 292 HIS A CA 1
ATOM 2174 C C . HIS A 1 292 ? 9.888 15.675 -24.559 1.00 97.62 292 HIS A C 1
ATOM 2176 O O . HIS A 1 292 ? 9.969 16.381 -25.556 1.00 97.62 292 HIS A O 1
ATOM 2182 N N . GLU A 1 293 ? 10.975 15.202 -23.946 1.00 96.25 293 GLU A N 1
ATOM 2183 C CA . GLU A 1 293 ? 12.348 15.477 -24.403 1.00 96.25 293 GLU A CA 1
ATOM 2184 C C . GLU A 1 293 ? 12.686 14.817 -25.751 1.00 96.25 293 GLU A C 1
ATOM 2186 O O . GLU A 1 293 ? 13.681 15.172 -26.384 1.00 96.25 293 GLU A O 1
ATOM 2191 N N . ALA A 1 294 ? 11.919 13.810 -26.165 1.00 96.06 294 ALA A N 1
ATOM 2192 C CA . ALA A 1 294 ? 12.019 13.188 -27.479 1.00 96.06 294 ALA A CA 1
ATOM 2193 C C . ALA A 1 294 ? 11.114 13.859 -28.531 1.00 96.06 294 ALA A C 1
ATOM 2195 O O . ALA A 1 294 ? 11.232 13.523 -29.704 1.00 96.06 294 ALA A O 1
ATOM 2196 N N . ASP A 1 295 ? 10.245 14.791 -28.119 1.00 97.25 295 ASP A N 1
ATOM 2197 C CA . ASP A 1 295 ? 9.251 15.477 -28.956 1.00 97.25 295 ASP A CA 1
ATOM 2198 C C . ASP A 1 295 ? 8.337 14.516 -29.742 1.00 97.25 295 ASP A C 1
ATOM 2200 O O . ASP A 1 295 ? 8.113 14.654 -30.943 1.00 97.25 295 ASP A O 1
ATOM 2204 N N . VAL A 1 296 ? 7.812 13.493 -29.054 1.00 98.12 296 VAL A N 1
ATOM 2205 C CA . VAL A 1 296 ? 6.950 12.466 -29.666 1.00 98.12 296 VAL A CA 1
ATOM 2206 C C . VAL A 1 296 ? 5.576 12.349 -29.001 1.00 98.12 296 VAL A C 1
ATOM 2208 O O . VAL A 1 296 ? 5.350 12.758 -27.856 1.00 98.12 296 VAL A O 1
ATOM 2211 N N . SER A 1 297 ? 4.625 11.762 -29.729 1.00 98.00 297 SER A N 1
ATOM 2212 C CA . SER A 1 297 ? 3.288 11.449 -29.220 1.00 98.00 297 SER A CA 1
ATOM 2213 C C . SER A 1 297 ? 3.301 10.231 -28.286 1.00 98.00 297 SER A C 1
ATOM 2215 O O . SER A 1 297 ? 4.243 9.438 -28.279 1.00 98.00 297 SER A O 1
ATOM 2217 N N . TRP A 1 298 ? 2.224 10.049 -27.514 1.00 96.38 298 TRP A N 1
ATOM 2218 C CA . TRP A 1 298 ? 2.023 8.811 -26.752 1.00 96.38 298 TRP A CA 1
ATOM 2219 C C . TRP A 1 298 ? 1.875 7.588 -27.653 1.00 96.38 298 TRP A C 1
ATOM 2221 O O . TRP A 1 298 ? 2.357 6.532 -27.285 1.00 96.38 298 TRP A O 1
ATOM 2231 N N . ASP A 1 299 ? 1.293 7.727 -28.846 1.00 97.50 299 ASP A N 1
ATOM 2232 C CA . ASP A 1 299 ? 1.199 6.611 -29.795 1.00 97.50 299 ASP A CA 1
ATOM 2233 C C . ASP A 1 299 ? 2.587 6.144 -30.264 1.00 97.50 299 ASP A C 1
ATOM 2235 O O . ASP A 1 299 ? 2.876 4.947 -30.276 1.00 97.50 299 ASP A O 1
ATOM 2239 N N . PHE A 1 300 ? 3.497 7.090 -30.532 1.00 98.12 300 PHE A N 1
ATOM 2240 C CA . PHE A 1 300 ? 4.884 6.748 -30.832 1.00 98.12 300 PHE A CA 1
ATOM 2241 C C . PHE A 1 300 ? 5.563 6.073 -29.635 1.00 98.12 300 PHE A C 1
ATOM 2243 O O . PHE A 1 300 ? 6.238 5.059 -29.803 1.00 98.12 300 PHE A O 1
ATOM 2250 N N . PHE A 1 301 ? 5.382 6.624 -28.429 1.00 97.81 301 PHE A N 1
ATOM 2251 C CA . PHE A 1 301 ? 5.976 6.077 -27.209 1.00 97.81 301 PHE A CA 1
ATOM 2252 C C . PHE A 1 301 ? 5.465 4.670 -26.899 1.00 97.81 301 PHE A C 1
ATOM 2254 O O . PHE A 1 301 ? 6.263 3.804 -26.568 1.00 97.81 301 PHE A O 1
ATOM 2261 N N . ASP A 1 302 ? 4.157 4.441 -27.013 1.00 96.56 302 ASP A N 1
ATOM 2262 C CA . ASP A 1 302 ? 3.493 3.215 -26.577 1.00 96.56 302 ASP A CA 1
ATOM 2263 C C . ASP A 1 302 ? 3.571 2.077 -27.598 1.00 96.56 302 ASP A C 1
ATOM 2265 O O . ASP A 1 302 ? 3.492 0.910 -27.205 1.00 96.56 302 ASP A O 1
ATOM 2269 N N . ASN A 1 303 ? 3.736 2.404 -28.885 1.00 95.56 303 ASN A N 1
ATOM 2270 C CA . ASN A 1 303 ? 3.704 1.442 -29.985 1.00 95.56 303 ASN A CA 1
ATOM 2271 C C . ASN A 1 303 ? 4.944 1.565 -30.886 1.00 95.56 303 ASN A C 1
ATOM 2273 O O . ASN A 1 303 ? 5.805 0.683 -30.874 1.00 95.56 303 ASN A O 1
ATOM 2277 N N . THR A 1 304 ? 5.075 2.668 -31.632 1.00 97.56 304 THR A N 1
ATOM 2278 C CA . THR A 1 304 ? 6.055 2.802 -32.730 1.00 97.56 304 THR A CA 1
ATOM 2279 C C . THR A 1 304 ? 7.505 2.615 -32.281 1.00 97.56 304 THR A C 1
ATOM 2281 O O . THR A 1 304 ? 8.282 1.952 -32.967 1.00 97.56 304 THR A O 1
ATOM 2284 N N . ALA A 1 305 ? 7.881 3.130 -31.108 1.00 97.94 305 ALA A N 1
ATOM 2285 C CA . ALA A 1 305 ? 9.233 2.982 -30.573 1.00 97.94 305 ALA A CA 1
ATOM 2286 C C . ALA A 1 305 ? 9.659 1.506 -30.452 1.00 97.94 305 ALA A C 1
ATOM 2288 O O . ALA A 1 305 ? 10.814 1.162 -30.707 1.00 97.94 305 ALA A O 1
ATOM 2289 N N . PHE A 1 306 ? 8.718 0.621 -30.113 1.00 97.75 306 PHE A N 1
ATOM 2290 C CA . PHE A 1 306 ? 8.962 -0.810 -29.939 1.00 97.75 306 PHE A CA 1
ATOM 2291 C C . PHE A 1 306 ? 8.935 -1.599 -31.252 1.00 97.75 306 PHE A C 1
ATOM 2293 O O . PHE A 1 306 ? 9.473 -2.705 -31.281 1.00 97.75 306 PHE A O 1
ATOM 2300 N N . GLU A 1 307 ? 8.332 -1.051 -32.310 1.00 96.69 307 GLU A N 1
ATOM 2301 C CA . GLU A 1 307 ? 8.350 -1.608 -33.671 1.00 96.69 307 GLU A CA 1
ATOM 2302 C C . GLU A 1 307 ? 9.667 -1.290 -34.392 1.00 96.69 307 GLU A C 1
ATOM 2304 O O . GLU A 1 307 ? 10.158 -2.099 -35.178 1.00 96.69 307 GLU A O 1
ATOM 2309 N N . LEU A 1 308 ? 10.256 -0.125 -34.099 1.00 98.00 308 LEU A N 1
ATOM 2310 C CA . LEU A 1 308 ? 11.506 0.351 -34.699 1.00 98.00 308 LEU A CA 1
ATOM 2311 C C . LEU A 1 308 ? 12.773 -0.185 -34.014 1.00 98.00 308 LEU A C 1
ATOM 2313 O O . LEU A 1 308 ? 13.870 -0.020 -34.545 1.00 98.00 308 LEU A O 1
ATOM 2317 N N . THR A 1 309 ? 12.648 -0.825 -32.849 1.00 98.25 309 THR A N 1
ATOM 2318 C CA . THR A 1 309 ? 13.789 -1.322 -32.064 1.00 98.25 309 THR A CA 1
ATOM 2319 C C . THR A 1 309 ? 13.640 -2.803 -31.710 1.00 98.25 309 THR A C 1
ATOM 2321 O O . THR A 1 309 ? 12.554 -3.242 -31.313 1.00 98.25 309 THR A O 1
ATOM 2324 N N . PRO A 1 310 ? 14.719 -3.605 -31.800 1.00 97.50 310 PRO A N 1
ATOM 2325 C CA . PRO A 1 310 ? 14.673 -4.999 -31.379 1.00 97.50 310 PRO A CA 1
ATOM 2326 C C . PRO A 1 310 ? 14.593 -5.116 -29.843 1.00 97.50 310 PRO A C 1
ATOM 2328 O O . PRO A 1 310 ? 15.094 -4.241 -29.130 1.00 97.50 310 PRO A O 1
ATOM 2331 N N . PRO A 1 311 ? 14.020 -6.210 -29.303 1.00 98.19 311 PRO A N 1
ATOM 2332 C CA . PRO A 1 311 ? 14.135 -6.544 -27.883 1.00 98.19 311 PRO A CA 1
ATOM 2333 C C . PRO A 1 311 ? 15.591 -6.538 -27.412 1.00 98.19 311 PRO A C 1
ATOM 2335 O O . PRO A 1 311 ? 16.468 -7.058 -28.101 1.00 98.19 311 PRO A O 1
ATOM 2338 N N . GLY A 1 312 ? 15.840 -5.945 -26.248 1.00 98.19 312 GLY A N 1
ATOM 2339 C CA . GLY A 1 312 ? 17.166 -5.733 -25.676 1.00 98.19 312 GLY A CA 1
ATOM 2340 C C . GLY A 1 312 ? 17.900 -4.500 -26.201 1.00 98.19 312 GLY A C 1
ATOM 2341 O O . GLY A 1 312 ? 18.982 -4.207 -25.701 1.00 98.19 312 GLY A O 1
ATOM 2342 N N . ASN A 1 313 ? 17.354 -3.791 -27.198 1.00 98.44 313 ASN A N 1
ATOM 2343 C CA . ASN A 1 313 ? 17.837 -2.488 -27.669 1.00 98.44 313 ASN A CA 1
ATOM 2344 C C . ASN A 1 313 ? 19.349 -2.430 -27.986 1.00 98.44 313 ASN A C 1
ATOM 2346 O O . ASN A 1 313 ? 20.021 -1.437 -27.699 1.00 98.44 313 ASN A O 1
ATOM 2350 N N . ASP A 1 314 ? 19.901 -3.517 -28.531 1.00 97.75 314 ASP A N 1
ATOM 2351 C CA . ASP A 1 314 ? 21.345 -3.730 -28.742 1.00 97.75 314 ASP A CA 1
ATOM 2352 C C . ASP A 1 314 ? 22.207 -3.540 -27.473 1.00 97.75 314 ASP A C 1
ATOM 2354 O O . ASP A 1 314 ? 23.343 -3.071 -27.538 1.00 97.75 314 ASP A O 1
ATOM 2358 N N . GLY A 1 315 ? 21.663 -3.867 -26.301 1.00 98.06 315 GLY A N 1
ATOM 2359 C CA . GLY A 1 315 ? 22.325 -3.730 -25.003 1.00 98.06 315 GLY A CA 1
ATOM 2360 C C . GLY A 1 315 ? 22.196 -2.358 -24.344 1.00 98.06 315 GLY A C 1
ATOM 2361 O O . GLY A 1 315 ? 22.799 -2.137 -23.295 1.00 98.06 315 GLY A O 1
ATOM 2362 N N . ARG A 1 316 ? 21.439 -1.423 -24.929 1.00 98.69 316 ARG A N 1
ATOM 2363 C CA . ARG A 1 316 ? 21.315 -0.045 -24.434 1.00 98.69 316 ARG A CA 1
ATOM 2364 C C . ARG A 1 316 ? 20.228 0.068 -23.365 1.00 98.69 316 ARG A C 1
ATOM 2366 O O . ARG A 1 316 ? 19.046 -0.104 -23.665 1.00 98.69 316 ARG A O 1
ATOM 2373 N N . LEU A 1 317 ? 20.620 0.443 -22.150 1.00 98.75 317 LEU A N 1
ATOM 2374 C CA . LEU A 1 317 ? 19.734 0.643 -20.999 1.00 98.75 317 LEU A CA 1
ATOM 2375 C C . LEU A 1 317 ? 19.872 2.060 -20.442 1.00 98.75 317 LEU A C 1
ATOM 2377 O O . LEU A 1 317 ? 20.957 2.648 -20.479 1.00 98.75 317 LEU A O 1
ATOM 2381 N N . ALA A 1 318 ? 18.771 2.601 -19.914 1.00 98.50 318 ALA A N 1
ATOM 2382 C CA . ALA A 1 318 ? 18.767 3.901 -19.255 1.00 98.50 318 ALA A CA 1
ATOM 2383 C C . ALA A 1 318 ? 17.805 3.947 -18.056 1.00 98.50 318 ALA A C 1
ATOM 2385 O O . ALA A 1 318 ? 16.607 3.747 -18.214 1.00 98.50 318 ALA A O 1
ATOM 2386 N N . LEU A 1 319 ? 18.306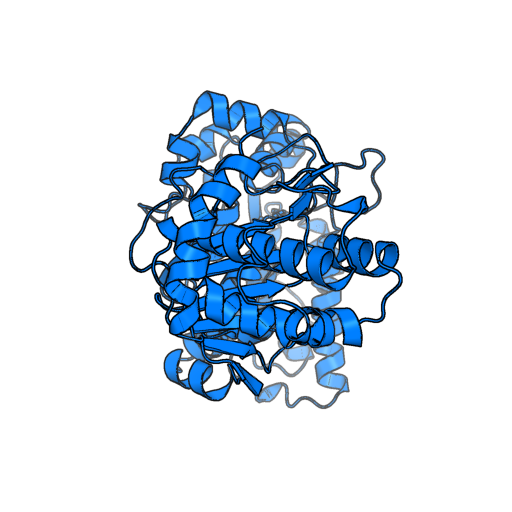 4.271 -16.864 1.00 98.25 319 LEU A N 1
ATOM 2387 C CA . LEU A 1 319 ? 17.514 4.479 -15.649 1.00 98.25 319 LEU A CA 1
ATOM 2388 C C . LEU A 1 319 ? 17.180 5.973 -15.486 1.00 98.25 319 LEU A C 1
ATOM 2390 O O . LEU A 1 319 ? 18.098 6.788 -15.328 1.00 98.25 319 LEU A O 1
ATOM 2394 N N . PRO A 1 320 ? 15.894 6.371 -15.536 1.00 96.75 320 PRO A N 1
ATOM 2395 C CA . PRO A 1 320 ? 15.485 7.775 -15.555 1.00 96.75 320 PRO A CA 1
ATOM 2396 C C . PRO A 1 320 ? 15.216 8.323 -14.142 1.00 96.75 320 PRO A C 1
ATOM 2398 O O . PRO A 1 320 ? 14.110 8.784 -13.852 1.00 96.75 320 PRO A O 1
ATOM 2401 N N . TRP A 1 321 ? 16.204 8.277 -13.244 1.00 96.62 321 TRP A N 1
ATOM 2402 C CA . TRP A 1 321 ? 16.042 8.692 -11.842 1.00 96.62 321 TRP A CA 1
ATOM 2403 C C . TRP A 1 321 ? 16.043 10.212 -11.659 1.00 96.62 321 TRP A C 1
ATOM 2405 O O . TRP A 1 321 ? 16.911 10.789 -11.015 1.00 96.62 321 TRP A O 1
ATOM 2415 N N . PHE A 1 322 ? 15.074 10.902 -12.254 1.00 95.75 322 PHE A N 1
ATOM 2416 C CA . PHE A 1 322 ? 14.969 12.362 -12.206 1.00 95.75 322 PHE A CA 1
ATOM 2417 C C . PHE A 1 322 ? 14.675 12.924 -10.810 1.00 95.75 322 PHE A C 1
ATOM 2419 O O . PHE A 1 322 ? 14.891 14.114 -10.577 1.00 95.75 322 PHE A O 1
ATOM 2426 N N . VAL A 1 323 ? 14.213 12.081 -9.890 1.00 92.62 323 VAL A N 1
ATOM 2427 C CA . VAL A 1 323 ? 14.184 12.325 -8.443 1.00 92.62 323 VAL A CA 1
ATOM 2428 C C . VAL A 1 323 ? 14.916 11.185 -7.719 1.00 92.62 323 VAL A C 1
ATOM 2430 O O . VAL A 1 323 ? 15.081 10.122 -8.324 1.00 92.62 323 VAL A O 1
ATOM 2433 N N . PRO A 1 324 ? 15.341 11.367 -6.447 1.00 91.88 324 PRO A N 1
ATOM 2434 C CA . PRO A 1 324 ? 15.927 10.282 -5.659 1.00 91.88 324 PRO A CA 1
ATOM 2435 C C . PRO A 1 324 ? 15.075 9.011 -5.726 1.00 91.88 324 PRO A C 1
ATOM 2437 O O . PRO A 1 324 ? 13.853 9.105 -5.598 1.00 91.88 324 PRO A O 1
ATOM 2440 N N . GLU A 1 325 ? 15.701 7.860 -5.947 1.00 93.00 325 GLU A N 1
ATOM 2441 C CA . GLU A 1 325 ? 15.017 6.571 -6.080 1.00 93.00 325 GLU A CA 1
ATOM 2442 C C . GLU A 1 325 ? 14.899 5.857 -4.723 1.00 93.00 325 GLU A C 1
ATOM 2444 O O . GLU A 1 325 ? 15.716 6.071 -3.826 1.00 93.00 325 GLU A O 1
ATOM 2449 N N . ILE A 1 326 ? 13.845 5.049 -4.566 1.00 90.56 326 ILE A N 1
ATOM 2450 C CA . ILE A 1 326 ? 13.572 4.232 -3.374 1.00 90.56 326 ILE A CA 1
ATOM 2451 C C . ILE A 1 326 ? 14.189 2.839 -3.520 1.00 90.56 326 ILE A C 1
ATOM 2453 O O . ILE A 1 326 ? 14.802 2.348 -2.575 1.00 90.56 326 ILE A O 1
ATOM 2457 N N . THR A 1 327 ? 14.029 2.208 -4.687 1.00 93.62 327 THR A N 1
ATOM 2458 C CA . THR A 1 327 ? 14.522 0.854 -4.953 1.00 93.62 327 THR A CA 1
ATOM 2459 C C . THR A 1 327 ? 15.414 0.824 -6.202 1.00 93.62 327 THR A C 1
ATOM 2461 O O . THR A 1 327 ? 14.888 0.929 -7.315 1.00 93.62 327 THR A O 1
ATOM 2464 N N . PRO A 1 328 ? 16.743 0.672 -6.041 1.00 92.81 328 PRO A N 1
ATOM 2465 C CA . PRO A 1 328 ? 17.489 0.751 -4.778 1.00 92.81 328 PRO A CA 1
ATOM 2466 C C . PRO A 1 328 ? 17.523 2.192 -4.225 1.00 92.81 328 PRO A C 1
ATOM 2468 O O . PRO A 1 328 ? 17.208 3.138 -4.956 1.00 92.81 328 PRO A O 1
ATOM 2471 N N . PRO A 1 329 ? 17.903 2.395 -2.949 1.00 88.50 329 PRO A N 1
ATOM 2472 C CA . PRO A 1 329 ? 17.994 3.731 -2.372 1.00 88.50 329 PRO A CA 1
ATOM 2473 C C . PRO A 1 329 ? 19.116 4.529 -3.045 1.00 88.50 329 PRO A C 1
ATOM 2475 O O . PRO A 1 329 ? 20.301 4.289 -2.814 1.00 88.50 329 PRO A O 1
ATOM 2478 N N . VAL A 1 330 ? 18.739 5.513 -3.863 1.00 90.25 330 VAL A N 1
ATOM 2479 C CA . VAL A 1 330 ? 19.678 6.375 -4.592 1.00 90.25 330 VAL A CA 1
ATOM 2480 C C . VAL A 1 330 ? 19.323 7.832 -4.349 1.00 90.25 330 VAL A C 1
ATOM 2482 O O . VAL A 1 330 ? 18.333 8.353 -4.859 1.00 90.25 330 VAL A O 1
ATOM 2485 N N . MET A 1 331 ? 20.168 8.515 -3.578 1.00 87.31 331 MET A N 1
ATOM 2486 C CA . MET A 1 331 ? 19.910 9.892 -3.142 1.00 87.31 331 MET A CA 1
ATOM 2487 C C . MET A 1 331 ? 20.234 10.944 -4.205 1.00 87.31 331 MET A C 1
ATOM 2489 O O . MET A 1 331 ? 19.684 12.043 -4.166 1.00 87.31 331 MET A O 1
ATOM 2493 N N . SER A 1 332 ? 21.118 10.617 -5.150 1.00 89.81 332 SER A N 1
ATOM 2494 C CA . SER A 1 332 ? 21.550 11.523 -6.215 1.00 89.81 332 SER A CA 1
ATOM 2495 C C . SER A 1 332 ? 20.694 11.314 -7.469 1.00 89.81 332 SER A C 1
ATOM 2497 O O . SER A 1 332 ? 20.890 10.307 -8.157 1.00 89.81 332 SER A O 1
ATOM 2499 N N . PRO A 1 333 ? 19.767 12.236 -7.797 1.00 92.94 333 PRO A N 1
ATOM 2500 C CA . PRO A 1 333 ? 18.969 12.129 -9.009 1.00 92.94 333 PRO A CA 1
ATOM 2501 C C . PRO A 1 333 ? 19.837 12.320 -10.259 1.00 92.94 333 PRO A C 1
ATOM 2503 O O . PRO A 1 333 ? 20.785 13.105 -10.271 1.00 92.94 333 PRO A O 1
ATOM 2506 N N . GLY A 1 334 ? 19.478 11.637 -11.338 1.00 94.12 334 GLY A N 1
ATOM 2507 C CA . GLY A 1 334 ? 20.111 11.742 -12.642 1.00 94.12 334 GLY A CA 1
ATOM 2508 C C . GLY A 1 334 ? 19.669 10.630 -13.586 1.00 94.12 334 GLY A C 1
ATOM 2509 O O . GLY A 1 334 ? 19.235 9.561 -13.164 1.00 94.12 334 GLY A O 1
ATOM 2510 N N . LEU A 1 335 ? 19.805 10.882 -14.886 1.00 96.19 335 LEU A N 1
ATOM 2511 C CA . LEU A 1 335 ? 19.693 9.833 -15.891 1.00 96.19 335 LEU A CA 1
ATOM 2512 C C . LEU A 1 335 ? 20.988 9.015 -15.897 1.00 96.19 335 LEU A C 1
ATOM 2514 O O . LEU A 1 335 ? 22.068 9.582 -16.070 1.00 96.19 335 LEU A O 1
ATOM 2518 N N . ARG A 1 336 ? 20.881 7.693 -15.764 1.00 96.12 336 ARG A N 1
ATOM 2519 C CA . ARG A 1 336 ? 22.024 6.774 -15.870 1.00 96.12 336 ARG A CA 1
ATOM 2520 C C . ARG A 1 336 ? 21.866 5.922 -17.111 1.00 96.12 336 ARG A C 1
ATOM 2522 O O . ARG A 1 336 ? 20.865 5.232 -17.233 1.00 96.12 336 ARG A O 1
ATOM 2529 N N . ALA A 1 337 ? 22.824 5.966 -18.027 1.00 97.81 337 ALA A N 1
ATOM 2530 C CA . ALA A 1 337 ? 22.774 5.195 -19.264 1.00 97.81 337 ALA A CA 1
ATOM 2531 C C . ALA A 1 337 ? 24.154 4.636 -19.607 1.00 97.81 337 ALA A C 1
ATOM 2533 O O . ALA A 1 337 ? 25.168 5.289 -19.366 1.00 97.81 337 ALA A O 1
ATOM 2534 N N . ASN A 1 338 ? 24.191 3.455 -20.221 1.00 97.69 338 ASN A N 1
ATOM 2535 C CA . ASN A 1 338 ? 25.429 2.828 -20.699 1.00 97.69 338 ASN A CA 1
ATOM 2536 C C . ASN A 1 338 ? 25.801 3.239 -22.140 1.00 97.69 338 ASN A C 1
ATOM 2538 O O . ASN A 1 338 ? 26.616 2.590 -22.792 1.00 97.69 338 ASN A O 1
ATOM 2542 N N . PHE A 1 339 ? 25.186 4.306 -22.655 1.00 98.19 339 PHE A N 1
ATOM 2543 C CA . PHE A 1 339 ? 25.376 4.825 -24.007 1.00 98.19 339 PHE A CA 1
ATOM 2544 C C . PHE A 1 339 ? 25.132 6.347 -24.046 1.00 98.19 339 PHE A C 1
ATOM 2546 O O . PHE A 1 339 ? 24.536 6.885 -23.107 1.00 98.19 339 PHE A O 1
ATOM 2553 N N . PRO A 1 340 ? 25.540 7.058 -25.119 1.00 97.81 340 PRO A N 1
ATOM 2554 C CA . PRO A 1 340 ? 25.232 8.479 -25.325 1.00 97.81 340 PRO A CA 1
ATOM 2555 C C . PRO A 1 340 ? 23.722 8.742 -25.511 1.00 97.81 340 PRO A C 1
ATOM 2557 O O . PRO A 1 340 ? 23.232 8.935 -26.621 1.00 97.81 340 PRO A O 1
ATOM 2560 N N . PHE A 1 341 ? 22.957 8.738 -24.415 1.00 97.81 341 PHE A N 1
ATOM 2561 C CA . PHE A 1 341 ? 21.489 8.781 -24.440 1.00 97.81 341 PHE A CA 1
ATOM 2562 C C . PHE A 1 341 ? 20.918 9.993 -25.183 1.00 97.81 341 PHE A C 1
ATOM 2564 O O . PHE A 1 341 ? 19.955 9.857 -25.932 1.00 97.81 341 PHE A O 1
ATOM 2571 N N . ALA A 1 342 ? 21.511 11.173 -24.989 1.00 95.88 342 ALA A N 1
ATOM 2572 C CA . ALA A 1 342 ? 21.030 12.416 -25.592 1.00 95.88 342 ALA A CA 1
ATOM 2573 C C . ALA A 1 342 ? 21.216 12.469 -27.120 1.00 95.88 342 ALA A C 1
ATOM 2575 O O . ALA A 1 342 ? 20.518 13.226 -27.787 1.00 95.88 342 ALA A O 1
ATOM 2576 N N . GLU A 1 343 ? 22.136 11.672 -27.670 1.00 96.56 343 GLU A N 1
ATOM 2577 C CA . GLU A 1 343 ? 22.449 11.626 -29.105 1.00 96.56 343 GLU A CA 1
ATOM 2578 C C . GLU A 1 343 ? 21.665 10.528 -29.844 1.00 96.56 343 GLU A C 1
ATOM 2580 O O . GLU A 1 343 ? 21.673 10.472 -31.073 1.00 96.56 343 GLU A O 1
ATOM 2585 N N . ALA A 1 344 ? 20.995 9.637 -29.109 1.00 97.94 344 ALA A N 1
ATOM 2586 C CA . ALA A 1 344 ? 20.274 8.510 -29.679 1.00 97.94 344 ALA A CA 1
ATOM 2587 C C . ALA A 1 344 ? 18.893 8.902 -30.226 1.00 97.94 344 ALA A C 1
ATOM 2589 O O . ALA A 1 344 ? 18.244 9.835 -29.746 1.00 97.94 344 ALA A O 1
ATOM 2590 N N . ALA A 1 345 ? 18.417 8.126 -31.203 1.00 98.31 345 ALA A N 1
ATOM 2591 C CA . ALA A 1 345 ? 17.084 8.291 -31.768 1.00 98.31 345 ALA A CA 1
ATOM 2592 C C . ALA A 1 345 ? 15.977 8.111 -30.698 1.00 98.31 345 ALA A C 1
ATOM 2594 O O . ALA A 1 345 ? 16.167 7.335 -29.749 1.00 98.31 345 ALA A O 1
ATOM 2595 N N . PRO A 1 346 ? 14.821 8.795 -30.829 1.00 98.44 346 PRO A N 1
ATOM 2596 C CA . PRO A 1 346 ? 13.701 8.710 -29.887 1.00 98.44 346 PRO A CA 1
ATOM 2597 C C . PRO A 1 346 ? 13.304 7.283 -29.487 1.00 98.44 346 PRO A C 1
ATOM 2599 O O . PRO A 1 346 ? 13.172 6.986 -28.301 1.00 98.44 346 PRO A O 1
ATOM 2602 N N . GLU A 1 347 ? 13.171 6.380 -30.455 1.00 98.62 347 GLU A N 1
ATOM 2603 C CA . GLU A 1 347 ? 12.786 4.984 -30.251 1.00 98.62 347 GLU A CA 1
ATOM 2604 C C . GLU A 1 347 ? 13.793 4.207 -29.387 1.00 98.62 347 GLU A C 1
ATOM 2606 O O . GLU A 1 347 ? 13.396 3.434 -28.512 1.00 98.62 347 GLU A O 1
ATOM 2611 N N . VAL A 1 348 ? 15.093 4.480 -29.553 1.00 98.75 348 VAL A N 1
ATOM 2612 C CA . VAL A 1 348 ? 16.173 3.864 -28.767 1.00 98.75 348 VAL A CA 1
ATOM 2613 C C . VAL A 1 348 ? 16.139 4.369 -27.329 1.00 98.75 348 VAL A C 1
ATOM 2615 O O . VAL A 1 348 ? 16.279 3.575 -26.398 1.00 98.75 348 VAL A O 1
ATOM 2618 N N . ARG A 1 349 ? 15.927 5.678 -27.130 1.00 98.69 349 ARG A N 1
ATOM 2619 C CA . ARG A 1 349 ? 15.806 6.296 -25.797 1.00 98.69 349 ARG A CA 1
ATOM 2620 C C . ARG A 1 349 ? 14.619 5.720 -25.026 1.00 98.69 349 ARG A C 1
ATOM 2622 O O . ARG A 1 349 ? 14.752 5.381 -23.852 1.00 98.69 349 ARG A O 1
ATOM 2629 N N . ILE A 1 350 ? 13.476 5.582 -25.695 1.00 98.69 350 ILE A N 1
ATOM 2630 C CA . ILE A 1 350 ? 12.234 5.073 -25.106 1.00 98.69 350 ILE A CA 1
ATOM 2631 C C . ILE A 1 350 ? 12.375 3.597 -24.730 1.00 98.69 350 ILE A C 1
ATOM 2633 O O . ILE A 1 350 ? 12.112 3.249 -23.576 1.00 98.69 350 ILE A O 1
ATOM 2637 N N . ARG A 1 351 ? 12.855 2.737 -25.646 1.00 98.69 351 ARG A N 1
ATOM 2638 C CA . ARG A 1 351 ? 13.061 1.317 -25.323 1.00 98.69 351 ARG A CA 1
ATOM 2639 C C . ARG A 1 351 ? 14.078 1.139 -24.193 1.00 98.69 351 ARG A C 1
ATOM 2641 O O . ARG A 1 351 ? 13.803 0.364 -23.283 1.00 98.69 351 ARG A O 1
ATOM 2648 N N . ALA A 1 352 ? 15.186 1.887 -24.195 1.00 98.75 352 ALA A N 1
ATOM 2649 C CA . ALA A 1 352 ? 16.206 1.810 -23.141 1.00 98.75 352 ALA A CA 1
ATOM 2650 C C . ALA A 1 352 ? 15.631 2.075 -21.743 1.00 98.75 352 ALA A C 1
ATOM 2652 O O . ALA A 1 352 ? 16.019 1.411 -20.784 1.00 98.75 352 ALA A O 1
ATOM 2653 N N . VAL A 1 353 ? 14.707 3.036 -21.635 1.00 98.62 353 VAL A N 1
ATOM 2654 C CA . VAL A 1 353 ? 14.054 3.389 -20.370 1.00 98.62 353 VAL A CA 1
ATOM 2655 C C . VAL A 1 353 ? 13.044 2.336 -19.941 1.00 98.62 353 VAL A C 1
ATOM 2657 O O . VAL A 1 353 ? 13.067 1.893 -18.794 1.00 98.62 353 VAL A O 1
ATOM 2660 N N . VAL A 1 354 ? 12.170 1.905 -20.852 1.00 98.62 354 VAL A N 1
ATOM 2661 C CA . VAL A 1 354 ? 11.119 0.936 -20.514 1.00 98.62 354 VAL A CA 1
ATOM 2662 C C . VAL A 1 354 ? 11.710 -0.435 -20.178 1.00 98.62 354 VAL A C 1
ATOM 2664 O O . VAL A 1 354 ? 11.275 -1.062 -19.213 1.00 98.62 354 VAL A O 1
ATOM 2667 N N . GLU A 1 355 ? 12.726 -0.892 -20.914 1.00 98.75 355 GLU A N 1
ATOM 2668 C CA . GLU A 1 355 ? 13.416 -2.149 -20.605 1.00 98.75 355 GLU A CA 1
ATOM 2669 C C . GLU A 1 355 ? 14.188 -2.076 -19.290 1.00 98.75 355 GLU A C 1
ATOM 2671 O O . GLU A 1 355 ? 14.115 -3.023 -18.512 1.00 98.75 355 GLU A O 1
ATOM 2676 N N . ALA A 1 356 ? 14.869 -0.963 -18.995 1.00 98.69 356 ALA A N 1
ATOM 2677 C CA . ALA A 1 356 ? 15.565 -0.797 -17.720 1.00 98.69 356 ALA A CA 1
ATOM 2678 C C . ALA A 1 356 ? 14.594 -0.801 -16.529 1.00 98.69 356 ALA A C 1
ATOM 2680 O O . ALA A 1 356 ? 14.857 -1.479 -15.541 1.00 98.69 356 ALA A O 1
ATOM 2681 N N . GLN A 1 357 ? 13.444 -0.121 -16.633 1.00 98.56 357 GLN A N 1
ATOM 2682 C CA . GLN A 1 357 ? 12.404 -0.155 -15.595 1.00 98.56 357 GLN A CA 1
ATOM 2683 C C . GLN A 1 357 ? 11.833 -1.570 -15.402 1.00 98.56 357 GLN A C 1
ATOM 2685 O O . GLN A 1 357 ? 11.689 -2.029 -14.272 1.00 98.56 357 GLN A O 1
ATOM 2690 N N . ALA A 1 358 ? 11.545 -2.292 -16.490 1.00 98.56 358 ALA A N 1
ATOM 2691 C CA . ALA A 1 358 ? 11.057 -3.669 -16.414 1.00 98.56 358 ALA A CA 1
ATOM 2692 C C . ALA A 1 358 ? 12.102 -4.632 -15.821 1.00 98.56 358 ALA A C 1
ATOM 2694 O O . ALA A 1 358 ? 11.759 -5.490 -15.006 1.00 98.56 358 ALA A O 1
ATOM 2695 N N . LEU A 1 359 ? 13.377 -4.483 -16.195 1.00 98.69 359 LEU A N 1
ATOM 2696 C CA . LEU A 1 359 ? 14.478 -5.261 -15.628 1.00 98.69 359 LEU A CA 1
ATOM 2697 C C . LEU A 1 359 ? 14.691 -4.928 -14.145 1.00 98.69 359 LEU A C 1
ATOM 2699 O O . LEU A 1 359 ? 14.967 -5.843 -13.377 1.00 98.69 359 LEU A O 1
ATOM 2703 N N . ALA A 1 360 ? 14.523 -3.667 -13.728 1.00 98.12 360 ALA A N 1
ATOM 2704 C CA . ALA A 1 360 ? 14.619 -3.265 -12.324 1.00 98.12 360 ALA A CA 1
ATOM 2705 C C . ALA A 1 360 ? 13.512 -3.922 -11.495 1.00 98.12 360 ALA A C 1
ATOM 2707 O O . ALA A 1 360 ? 13.800 -4.567 -10.489 1.00 98.12 360 ALA A O 1
ATOM 2708 N N . LEU A 1 361 ? 12.265 -3.876 -11.980 1.00 98.06 361 LEU A N 1
ATOM 2709 C CA . LEU A 1 361 ? 11.151 -4.609 -11.373 1.00 98.06 361 LEU A CA 1
ATOM 2710 C C . LEU A 1 361 ? 11.485 -6.100 -11.222 1.00 98.06 361 LEU A C 1
ATOM 2712 O O . LEU A 1 361 ? 11.253 -6.670 -10.161 1.00 98.06 361 LEU A O 1
ATOM 2716 N N . ARG A 1 362 ? 12.047 -6.732 -12.262 1.00 97.81 362 ARG A N 1
ATOM 2717 C CA . ARG A 1 362 ? 12.425 -8.151 -12.221 1.00 97.81 362 ARG A CA 1
ATOM 2718 C C . ARG A 1 362 ? 13.555 -8.421 -11.230 1.00 97.81 362 ARG A C 1
ATOM 2720 O O . ARG A 1 362 ? 13.422 -9.340 -10.431 1.00 97.81 362 ARG A O 1
ATOM 2727 N N . SER A 1 363 ? 14.641 -7.649 -11.284 1.00 97.38 363 SER A N 1
ATOM 2728 C CA . SER A 1 363 ? 15.830 -7.836 -10.441 1.00 97.38 363 SER A CA 1
ATOM 2729 C C . SER A 1 363 ? 15.464 -7.752 -8.960 1.00 97.38 363 SER A C 1
ATOM 2731 O O . SER A 1 363 ? 15.790 -8.654 -8.194 1.00 97.38 363 SER A O 1
ATOM 2733 N N . HIS A 1 364 ? 14.689 -6.734 -8.577 1.00 96.88 364 HIS A N 1
ATOM 2734 C CA . HIS A 1 364 ? 14.236 -6.530 -7.194 1.00 96.88 364 HIS A CA 1
ATOM 2735 C C . HIS A 1 364 ? 13.056 -7.427 -6.787 1.00 96.88 364 HIS A C 1
ATOM 2737 O O . HIS A 1 364 ? 12.606 -7.377 -5.644 1.00 96.88 364 HIS A O 1
ATOM 2743 N N . ALA A 1 365 ? 12.557 -8.271 -7.696 1.00 96.88 365 ALA A N 1
ATOM 2744 C CA . ALA A 1 365 ? 11.544 -9.283 -7.412 1.00 96.88 365 ALA A CA 1
ATOM 2745 C C . ALA A 1 365 ? 12.104 -10.716 -7.348 1.00 96.88 365 ALA A C 1
ATOM 2747 O O . ALA A 1 365 ? 11.363 -11.635 -6.997 1.00 96.88 365 ALA A O 1
ATOM 2748 N N . GLU A 1 366 ? 13.392 -10.942 -7.640 1.00 95.50 366 GLU A N 1
ATOM 2749 C CA . GLU A 1 366 ? 13.979 -12.294 -7.668 1.00 95.50 366 GLU A CA 1
ATOM 2750 C C . GLU A 1 366 ? 13.867 -13.018 -6.320 1.00 95.50 366 GLU A C 1
ATOM 2752 O O . GLU A 1 366 ? 13.595 -14.220 -6.285 1.00 95.50 366 GLU A O 1
ATOM 2757 N N . TRP A 1 367 ? 14.005 -12.290 -5.207 1.00 95.19 367 TRP A N 1
ATOM 2758 C CA . TRP A 1 367 ? 13.853 -12.854 -3.864 1.00 95.19 367 TRP A CA 1
ATOM 2759 C C . TRP A 1 367 ? 12.400 -13.245 -3.547 1.00 95.19 367 TRP A C 1
ATOM 2761 O O . TRP A 1 367 ? 12.168 -14.114 -2.708 1.00 95.19 367 TRP A O 1
ATOM 2771 N N . ILE A 1 368 ? 11.412 -12.644 -4.220 1.00 95.81 368 ILE A N 1
ATOM 2772 C CA . ILE A 1 368 ? 9.982 -12.942 -4.052 1.00 95.81 368 ILE A CA 1
ATOM 2773 C C . ILE A 1 368 ? 9.637 -14.263 -4.740 1.00 95.81 368 ILE A C 1
ATOM 2775 O O . ILE A 1 368 ? 8.839 -15.028 -4.207 1.00 95.81 368 ILE A O 1
ATOM 2779 N N . GLY A 1 369 ? 10.237 -14.568 -5.890 1.00 93.56 369 GLY A N 1
ATOM 2780 C CA . GLY A 1 369 ? 10.063 -15.842 -6.585 1.00 93.56 369 GLY A CA 1
ATOM 2781 C C . GLY A 1 369 ? 9.821 -15.694 -8.084 1.00 93.56 369 GLY A C 1
ATOM 2782 O O . GLY A 1 369 ? 10.124 -14.674 -8.695 1.00 93.56 369 GLY A O 1
ATOM 2783 N N . ARG A 1 370 ? 9.288 -16.758 -8.695 1.00 93.44 370 ARG A N 1
ATOM 2784 C CA . ARG A 1 370 ? 8.900 -16.772 -10.112 1.00 93.44 370 ARG A CA 1
ATOM 2785 C C . ARG A 1 370 ? 7.416 -16.459 -10.263 1.00 93.44 370 ARG A C 1
ATOM 2787 O O . ARG A 1 370 ? 6.614 -16.830 -9.408 1.00 93.44 370 ARG A O 1
ATOM 2794 N N . PHE A 1 371 ? 7.065 -15.828 -11.379 1.00 97.38 371 PHE A N 1
ATOM 2795 C CA . PHE A 1 371 ? 5.696 -15.427 -11.684 1.00 97.38 371 PHE A CA 1
ATOM 2796 C C . PHE A 1 371 ? 5.265 -16.011 -13.023 1.00 97.38 371 PHE A C 1
ATOM 2798 O O . PHE A 1 371 ? 5.954 -15.840 -14.023 1.00 97.38 371 PHE A O 1
ATOM 2805 N N . ASP A 1 372 ? 4.106 -16.660 -13.040 1.00 97.19 372 ASP A N 1
ATOM 2806 C CA . ASP A 1 372 ? 3.459 -17.128 -14.266 1.00 97.19 372 ASP A CA 1
ATOM 2807 C C . ASP A 1 372 ? 2.593 -16.022 -14.881 1.00 97.19 372 ASP A C 1
ATOM 2809 O O . ASP A 1 372 ? 2.396 -15.967 -16.098 1.00 97.19 372 ASP A O 1
ATOM 2813 N N . VAL A 1 373 ? 2.066 -15.134 -14.027 1.00 98.00 373 VAL A N 1
ATOM 2814 C CA . VAL A 1 373 ? 1.165 -14.046 -14.411 1.00 98.00 373 VAL A CA 1
ATOM 2815 C C . VAL A 1 373 ? 1.564 -12.736 -13.737 1.00 98.00 373 VAL A C 1
ATOM 2817 O O . VAL A 1 373 ? 1.723 -12.672 -12.517 1.00 98.00 373 VAL A O 1
ATOM 2820 N N . LEU A 1 374 ? 1.636 -11.669 -14.529 1.00 98.06 374 LEU A N 1
ATOM 2821 C CA . LEU A 1 374 ? 1.704 -10.290 -14.060 1.00 98.06 374 LEU A CA 1
ATOM 2822 C C . LEU A 1 374 ? 0.388 -9.586 -14.371 1.00 98.06 374 LEU A C 1
ATOM 2824 O O . LEU A 1 374 ? 0.012 -9.448 -15.535 1.00 98.06 374 LEU A O 1
ATOM 2828 N N . ARG A 1 375 ? -0.301 -9.091 -13.349 1.00 96.69 375 ARG A N 1
ATOM 2829 C CA . ARG A 1 375 ? -1.473 -8.244 -13.534 1.00 96.69 375 ARG A CA 1
ATOM 2830 C C . ARG A 1 375 ? -1.060 -6.780 -13.536 1.00 96.69 375 ARG A C 1
ATOM 2832 O O . ARG A 1 375 ? -0.490 -6.295 -12.566 1.00 96.69 375 ARG A O 1
ATOM 2839 N N . VAL A 1 376 ? -1.338 -6.074 -14.623 1.00 95.19 376 VAL A N 1
ATOM 2840 C CA . VAL A 1 376 ? -0.955 -4.670 -14.796 1.00 95.19 376 VAL A CA 1
ATOM 2841 C C . VAL A 1 376 ? -2.153 -3.748 -14.604 1.00 95.19 376 VAL A C 1
ATOM 2843 O O . VAL A 1 376 ? -3.270 -4.040 -15.040 1.00 95.19 376 VAL A O 1
ATOM 2846 N N . THR A 1 377 ? -1.907 -2.613 -13.956 1.00 92.44 377 THR A N 1
ATOM 2847 C CA . THR A 1 377 ? -2.880 -1.529 -13.774 1.00 92.44 377 THR A CA 1
ATOM 2848 C C . THR A 1 377 ? -2.186 -0.166 -13.888 1.00 92.44 377 THR A C 1
ATOM 2850 O O . THR A 1 377 ? -0.973 -0.087 -14.086 1.00 92.44 377 THR A O 1
ATOM 2853 N N . GLY A 1 378 ? -2.951 0.921 -13.805 1.00 87.44 378 GLY A N 1
ATOM 2854 C CA . GLY A 1 378 ? -2.454 2.291 -13.929 1.00 87.44 378 GLY A CA 1
ATOM 2855 C C . GLY A 1 378 ? -2.365 2.786 -15.375 1.00 87.44 378 GLY A C 1
ATOM 2856 O O . GLY A 1 378 ? -2.593 2.048 -16.335 1.00 87.44 378 GLY A O 1
ATOM 2857 N N . GLY A 1 379 ? -2.067 4.074 -15.551 1.00 85.88 379 GLY A N 1
ATOM 2858 C CA . GLY A 1 379 ? -2.215 4.762 -16.841 1.00 85.88 379 GLY A CA 1
ATOM 2859 C C . GLY A 1 379 ? -1.365 4.169 -17.969 1.00 85.88 379 GLY A C 1
ATOM 2860 O O . GLY A 1 379 ? -1.829 4.111 -19.112 1.00 85.88 379 GLY A O 1
ATOM 2861 N N . ALA A 1 380 ? -0.164 3.690 -17.635 1.00 89.56 380 ALA A N 1
ATOM 2862 C CA . ALA A 1 380 ? 0.769 3.077 -18.580 1.00 89.56 380 ALA A CA 1
ATOM 2863 C C . ALA A 1 380 ? 0.439 1.609 -18.908 1.00 89.56 380 ALA A C 1
ATOM 2865 O O . ALA A 1 380 ? 0.978 1.077 -19.874 1.00 89.56 380 ALA A O 1
ATOM 2866 N N . SER A 1 381 ? -0.505 0.969 -18.204 1.00 90.19 381 SER A N 1
ATOM 2867 C CA . SER A 1 381 ? -0.990 -0.372 -18.580 1.00 90.19 381 SER A CA 1
ATOM 2868 C C . SER A 1 381 ? -1.685 -0.398 -19.949 1.00 90.19 381 SER A C 1
ATOM 2870 O O . SER A 1 381 ? -1.833 -1.459 -20.543 1.00 90.19 381 SER A O 1
ATOM 2872 N N . ARG A 1 382 ? -2.086 0.758 -20.493 1.00 90.31 382 ARG A N 1
ATOM 2873 C CA . ARG A 1 382 ? -2.662 0.874 -21.846 1.00 90.31 382 ARG A CA 1
ATOM 2874 C C . ARG A 1 382 ? -1.621 0.698 -22.956 1.00 90.31 382 ARG A C 1
ATOM 2876 O O . ARG A 1 382 ? -1.975 0.310 -24.066 1.00 90.31 382 ARG A O 1
ATOM 2883 N N . SER A 1 383 ? -0.350 0.936 -22.645 1.00 94.75 383 SER A N 1
ATOM 2884 C CA . SER A 1 383 ? 0.761 0.836 -23.587 1.00 94.75 383 SER A CA 1
ATOM 2885 C C . SER A 1 383 ? 0.998 -0.619 -23.994 1.00 94.75 383 SER A C 1
ATOM 2887 O O . SER A 1 383 ? 1.270 -1.476 -23.147 1.00 94.75 383 SER A O 1
ATOM 2889 N N . ALA A 1 384 ? 0.862 -0.942 -25.283 1.00 94.31 384 ALA A N 1
ATOM 2890 C CA . ALA A 1 384 ? 1.123 -2.296 -25.774 1.00 94.31 384 ALA A CA 1
ATOM 2891 C C . ALA A 1 384 ? 2.614 -2.649 -25.663 1.00 94.31 384 ALA A C 1
ATOM 2893 O O . ALA A 1 384 ? 2.954 -3.755 -25.240 1.00 94.31 384 ALA A O 1
ATOM 2894 N N . GLY A 1 385 ? 3.496 -1.691 -25.952 1.00 96.75 385 GLY A N 1
ATOM 2895 C CA . GLY A 1 385 ? 4.940 -1.855 -25.858 1.00 96.75 385 GLY A CA 1
ATOM 2896 C C . GLY A 1 385 ? 5.449 -2.103 -24.439 1.00 96.75 385 GLY A C 1
ATOM 2897 O O . GLY A 1 385 ? 6.246 -3.021 -24.232 1.00 96.75 385 GLY A O 1
ATOM 2898 N N . ILE A 1 386 ? 4.940 -1.371 -23.438 1.00 97.75 386 ILE A N 1
ATOM 2899 C CA . ILE A 1 386 ? 5.286 -1.629 -22.026 1.00 97.75 386 ILE A CA 1
ATOM 2900 C C . ILE A 1 386 ? 4.807 -3.020 -21.604 1.00 97.75 386 ILE A C 1
ATOM 2902 O O . ILE A 1 386 ? 5.570 -3.769 -20.997 1.00 97.75 386 ILE A O 1
ATOM 2906 N N . ARG A 1 387 ? 3.574 -3.408 -21.955 1.00 97.69 387 ARG A N 1
ATOM 2907 C CA . ARG A 1 387 ? 3.040 -4.735 -21.605 1.00 97.69 387 ARG A CA 1
ATOM 2908 C C . ARG A 1 387 ? 3.829 -5.874 -22.230 1.00 97.69 387 ARG A C 1
ATOM 2910 O O . ARG A 1 387 ? 4.155 -6.824 -21.525 1.00 97.69 387 ARG A O 1
ATOM 2917 N N . GLN A 1 388 ? 4.173 -5.765 -23.513 1.00 98.31 388 GLN A N 1
ATOM 2918 C CA . GLN A 1 388 ? 5.011 -6.763 -24.174 1.00 98.31 388 GLN A CA 1
ATOM 2919 C C . GLN A 1 388 ? 6.408 -6.815 -23.559 1.00 98.31 388 GLN A C 1
ATOM 2921 O O . GLN A 1 388 ? 6.935 -7.903 -23.356 1.00 98.31 388 GLN A O 1
ATOM 2926 N N . THR A 1 389 ? 6.979 -5.666 -23.191 1.00 98.56 389 THR A N 1
ATOM 2927 C CA . THR A 1 389 ? 8.281 -5.615 -22.512 1.00 98.56 389 THR A CA 1
ATOM 2928 C C . THR A 1 389 ? 8.232 -6.296 -21.146 1.00 98.56 389 THR A C 1
ATOM 2930 O O . THR A 1 389 ? 9.105 -7.101 -20.847 1.00 98.56 389 THR A O 1
ATOM 2933 N N . LEU A 1 390 ? 7.198 -6.049 -20.335 1.00 98.56 390 LEU A N 1
ATOM 2934 C CA . LEU A 1 390 ? 7.010 -6.744 -19.057 1.00 98.56 390 LEU A CA 1
ATOM 2935 C C . LEU A 1 390 ? 6.866 -8.257 -19.253 1.00 98.56 390 LEU A C 1
ATOM 2937 O O . LEU A 1 390 ? 7.527 -9.020 -18.549 1.00 98.56 390 LEU A O 1
ATOM 2941 N N . ALA A 1 391 ? 6.053 -8.684 -20.226 1.00 98.69 391 ALA A N 1
ATOM 2942 C CA . ALA A 1 391 ? 5.865 -10.099 -20.529 1.00 98.69 391 ALA A CA 1
ATOM 2943 C C . ALA A 1 391 ? 7.200 -10.750 -20.897 1.00 98.69 391 ALA A C 1
ATOM 2945 O O . ALA A 1 391 ? 7.580 -11.775 -20.337 1.00 98.69 391 ALA A O 1
ATOM 2946 N N . ASP A 1 392 ? 7.958 -10.111 -21.780 1.00 98.69 392 ASP A N 1
ATOM 2947 C CA . ASP A 1 392 ? 9.228 -10.628 -22.264 1.00 98.69 392 ASP A CA 1
ATOM 2948 C C . ASP A 1 392 ? 10.347 -10.605 -21.214 1.00 98.69 392 ASP A C 1
ATOM 2950 O O . ASP A 1 392 ? 11.156 -11.531 -21.170 1.00 98.69 392 ASP A O 1
ATOM 2954 N N . VAL A 1 393 ? 10.412 -9.580 -20.364 1.00 98.56 393 VAL A N 1
ATOM 2955 C CA . VAL A 1 393 ? 11.437 -9.478 -19.316 1.00 98.56 393 VAL A CA 1
ATOM 2956 C C . VAL A 1 393 ? 11.206 -10.526 -18.234 1.00 98.56 393 VAL A C 1
ATOM 2958 O O . VAL A 1 393 ? 12.152 -11.207 -17.838 1.00 98.56 393 VAL A O 1
ATOM 2961 N N . PHE A 1 394 ? 9.964 -10.682 -17.771 1.00 98.44 394 PHE A N 1
ATOM 2962 C CA . PHE A 1 394 ? 9.617 -11.650 -16.727 1.00 98.44 394 PHE A CA 1
ATOM 2963 C C . PHE A 1 394 ? 9.396 -13.068 -17.258 1.00 98.44 394 PHE A C 1
ATOM 2965 O O . PHE A 1 394 ? 9.319 -14.000 -16.462 1.00 98.44 394 PHE A O 1
ATOM 2972 N N . GLN A 1 395 ? 9.287 -13.234 -18.580 1.00 98.31 395 GLN A N 1
ATOM 2973 C CA . GLN A 1 395 ? 8.847 -14.477 -19.220 1.00 98.31 395 GLN A CA 1
ATOM 2974 C C . GLN A 1 395 ? 7.522 -14.986 -18.623 1.00 98.31 395 GLN A C 1
ATOM 2976 O O . GLN A 1 395 ? 7.344 -16.177 -18.374 1.00 98.31 395 GLN A O 1
ATOM 2981 N N . ALA A 1 396 ? 6.589 -14.055 -18.410 1.00 98.44 396 ALA A N 1
ATOM 2982 C CA . ALA A 1 396 ? 5.306 -14.275 -17.751 1.00 98.44 396 ALA A CA 1
ATOM 2983 C C . ALA A 1 396 ? 4.157 -13.719 -18.598 1.00 98.44 396 ALA A C 1
ATOM 2985 O O . ALA A 1 396 ? 4.322 -12.753 -19.345 1.00 98.44 396 ALA A O 1
ATOM 2986 N N . ARG A 1 397 ? 2.963 -14.303 -18.467 1.00 98.38 397 ARG A N 1
ATOM 2987 C CA . ARG A 1 397 ? 1.751 -13.768 -19.098 1.00 98.38 397 ARG A CA 1
ATOM 2988 C C . ARG A 1 397 ? 1.384 -12.439 -18.436 1.00 98.38 397 ARG A C 1
ATOM 2990 O O . ARG A 1 397 ? 1.203 -12.391 -17.225 1.00 98.38 397 ARG A O 1
ATOM 2997 N N . VAL A 1 398 ? 1.205 -11.378 -19.216 1.00 98.38 398 VAL A N 1
ATOM 2998 C CA . VAL A 1 398 ? 0.731 -10.081 -18.711 1.00 98.38 398 VAL A CA 1
ATOM 2999 C C . VAL A 1 398 ? -0.771 -9.948 -18.946 1.00 98.38 398 VAL A C 1
ATOM 3001 O O . VAL A 1 398 ? -1.249 -10.190 -20.053 1.00 98.38 398 VAL A O 1
ATOM 3004 N N . GLU A 1 399 ? -1.513 -9.556 -17.914 1.00 97.12 399 GLU A N 1
ATOM 3005 C CA . GLU A 1 399 ? -2.965 -9.358 -17.944 1.00 97.12 399 GLU A CA 1
ATOM 3006 C C . GLU A 1 399 ? -3.341 -7.950 -17.484 1.00 97.12 399 GLU A C 1
ATOM 3008 O O . GLU A 1 399 ? -2.964 -7.530 -16.391 1.00 97.12 399 GLU A O 1
ATOM 3013 N N . ASN A 1 400 ? -4.143 -7.231 -18.263 1.00 94.38 400 ASN A N 1
ATOM 3014 C CA . ASN A 1 400 ? -4.720 -5.965 -17.818 1.00 94.38 400 ASN A CA 1
ATOM 3015 C C . ASN A 1 400 ? -5.891 -6.215 -16.871 1.00 94.38 400 ASN A C 1
ATOM 3017 O O . ASN A 1 400 ? -6.827 -6.932 -17.227 1.00 94.38 400 ASN A O 1
ATOM 3021 N N . SER A 1 401 ? -5.870 -5.584 -15.695 1.00 90.31 401 SER A N 1
ATOM 3022 C CA . SER A 1 401 ? -7.034 -5.578 -14.804 1.00 90.31 401 SER A CA 1
ATOM 3023 C C . SER A 1 401 ? -8.198 -4.831 -15.460 1.00 90.31 401 SER A C 1
ATOM 3025 O O . SER A 1 401 ? -8.040 -3.686 -15.880 1.00 90.31 401 SER A O 1
ATOM 3027 N N . ALA A 1 402 ? -9.378 -5.453 -15.509 1.00 89.00 402 ALA A N 1
ATOM 3028 C CA . ALA A 1 402 ? -10.604 -4.796 -15.968 1.00 89.00 402 ALA A CA 1
ATOM 3029 C C . ALA A 1 402 ? -11.191 -3.839 -14.916 1.00 89.00 402 ALA A C 1
ATOM 3031 O O . ALA A 1 402 ? -12.024 -2.993 -15.237 1.00 89.00 402 ALA A O 1
ATOM 3032 N N . VAL A 1 403 ? -10.774 -3.986 -13.655 1.00 84.19 403 VAL A N 1
ATOM 3033 C CA . VAL A 1 403 ? -11.258 -3.196 -12.522 1.00 84.19 403 VAL A CA 1
ATOM 3034 C C . VAL A 1 403 ? -10.175 -2.206 -12.113 1.00 84.19 403 VAL A C 1
ATOM 3036 O O . VAL A 1 403 ? -9.060 -2.610 -11.772 1.00 84.19 403 VAL A O 1
ATOM 3039 N N . ALA A 1 404 ? -10.511 -0.915 -12.156 1.00 82.19 404 ALA A N 1
ATOM 3040 C CA . ALA A 1 404 ? -9.616 0.163 -11.739 1.00 82.19 404 ALA A CA 1
ATOM 3041 C C . ALA A 1 404 ? -9.505 0.245 -10.205 1.00 82.19 404 ALA A C 1
ATOM 3043 O O . ALA A 1 404 ? -8.401 0.333 -9.670 1.00 82.19 404 ALA A O 1
ATOM 3044 N N . ASP A 1 405 ? -10.634 0.129 -9.501 1.00 89.62 405 ASP A N 1
ATOM 3045 C CA . ASP A 1 405 ? -10.729 0.295 -8.044 1.00 89.62 405 ASP A CA 1
ATOM 3046 C C . ASP A 1 405 ? -10.420 -1.010 -7.291 1.00 89.62 405 ASP A C 1
ATOM 3048 O O . ASP A 1 405 ? -11.265 -1.588 -6.604 1.00 89.62 405 ASP A O 1
ATOM 3052 N N . SER A 1 406 ? -9.195 -1.517 -7.459 1.00 93.50 406 SER A N 1
ATOM 3053 C CA . SER A 1 406 ? -8.811 -2.834 -6.931 1.00 93.50 406 SER A CA 1
ATOM 3054 C C . SER A 1 406 ? -8.854 -2.941 -5.401 1.00 93.50 406 SER A C 1
ATOM 3056 O O . SER A 1 406 ? -9.250 -3.990 -4.903 1.00 93.50 406 SER A O 1
ATOM 3058 N N . ALA A 1 407 ? -8.531 -1.881 -4.654 1.00 94.94 407 ALA A N 1
ATOM 3059 C CA . ALA A 1 407 ? -8.628 -1.882 -3.191 1.00 94.94 407 ALA A CA 1
ATOM 3060 C C . ALA A 1 407 ? -10.087 -2.036 -2.720 1.00 94.94 407 ALA A C 1
ATOM 3062 O O . ALA A 1 407 ? -10.404 -2.975 -1.990 1.00 94.94 407 ALA A O 1
ATOM 3063 N N . ALA A 1 408 ? -10.996 -1.215 -3.261 1.00 96.00 408 ALA A N 1
ATOM 3064 C CA . ALA A 1 408 ? -12.424 -1.280 -2.950 1.00 96.00 408 ALA A CA 1
ATOM 3065 C C . ALA A 1 408 ? -13.036 -2.639 -3.328 1.00 96.00 408 ALA A C 1
ATOM 3067 O O . ALA A 1 408 ? -13.806 -3.215 -2.555 1.00 96.00 408 ALA A O 1
ATOM 3068 N N . LEU A 1 409 ? -12.661 -3.189 -4.493 1.00 97.25 409 LEU A N 1
ATOM 3069 C CA . LEU A 1 409 ? -13.049 -4.550 -4.858 1.00 97.25 409 LEU A CA 1
ATOM 3070 C C . LEU A 1 409 ? -12.498 -5.559 -3.843 1.00 97.25 409 LEU A C 1
ATOM 3072 O O . LEU A 1 409 ? -13.255 -6.390 -3.357 1.00 97.25 409 LEU A O 1
ATOM 3076 N N . GLY A 1 410 ? -11.220 -5.472 -3.473 1.00 97.62 410 GLY A N 1
ATOM 3077 C CA . GLY A 1 410 ? -10.609 -6.317 -2.449 1.00 97.62 410 GLY A CA 1
ATOM 3078 C C . GLY A 1 410 ? -11.372 -6.307 -1.126 1.00 97.62 410 GLY A C 1
ATOM 3079 O O . GLY A 1 410 ? -11.695 -7.373 -0.605 1.00 97.62 410 GLY A O 1
ATOM 3080 N N . GLY A 1 411 ? -11.748 -5.123 -0.635 1.00 98.00 411 GLY A N 1
ATOM 3081 C CA . GLY A 1 411 ? -12.592 -4.961 0.549 1.00 98.00 411 GLY A CA 1
ATOM 3082 C C . GLY A 1 411 ? -13.948 -5.663 0.416 1.00 98.00 411 GLY A C 1
ATOM 3083 O O . GLY A 1 411 ? -14.365 -6.379 1.327 1.00 98.00 411 GLY A O 1
ATOM 3084 N N . ALA A 1 412 ? -14.612 -5.546 -0.739 1.00 98.00 412 ALA A N 1
ATOM 3085 C CA . ALA A 1 412 ? -15.873 -6.242 -1.009 1.00 98.00 412 ALA A CA 1
ATOM 3086 C C . ALA A 1 412 ? -15.712 -7.775 -1.077 1.00 98.00 412 ALA A C 1
ATOM 3088 O O . ALA A 1 412 ? -16.572 -8.515 -0.596 1.00 98.00 412 ALA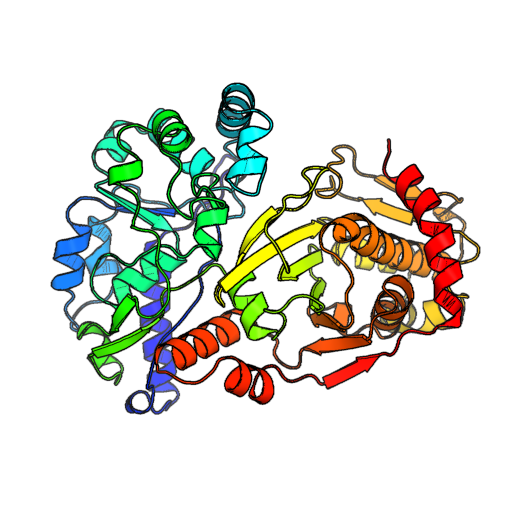 A O 1
ATOM 3089 N N . LEU A 1 413 ? -14.607 -8.273 -1.639 1.00 98.31 413 LEU A N 1
ATOM 3090 C CA . LEU A 1 413 ? -14.319 -9.710 -1.702 1.00 98.31 413 LEU A CA 1
ATOM 3091 C C . LEU A 1 413 ? -13.992 -10.282 -0.317 1.00 98.31 413 LEU A C 1
ATOM 3093 O O . LEU A 1 413 ? -14.427 -11.391 -0.007 1.00 98.31 413 LEU A O 1
ATOM 3097 N N . LEU A 1 414 ? -13.290 -9.523 0.530 1.00 98.06 414 LEU A N 1
ATOM 3098 C CA . LEU A 1 414 ? -13.063 -9.872 1.935 1.00 98.06 414 LEU A CA 1
ATOM 3099 C C . LEU A 1 414 ? -14.370 -9.866 2.739 1.00 98.06 414 LEU A C 1
ATOM 3101 O O . LEU A 1 414 ? -14.566 -10.745 3.574 1.00 98.06 414 LEU A O 1
ATOM 3105 N N . ALA A 1 415 ? -15.296 -8.946 2.447 1.00 98.25 415 ALA A N 1
ATOM 3106 C CA . ALA A 1 415 ? -16.638 -8.944 3.030 1.00 98.25 415 ALA A CA 1
ATOM 3107 C C . ALA A 1 415 ? -17.409 -10.226 2.690 1.00 98.25 415 ALA A C 1
ATOM 3109 O O . ALA A 1 415 ? -17.920 -10.901 3.580 1.00 98.25 415 ALA A O 1
ATOM 3110 N N . ALA A 1 416 ? -17.442 -10.597 1.406 1.00 98.06 416 ALA A N 1
ATOM 3111 C CA . ALA A 1 416 ? -18.072 -11.836 0.957 1.00 98.06 416 ALA A CA 1
ATOM 3112 C C . ALA A 1 416 ? -17.395 -13.074 1.568 1.00 98.06 416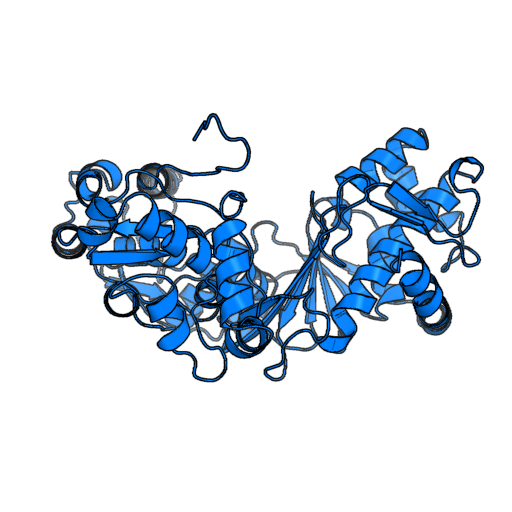 ALA A C 1
ATOM 3114 O O . ALA A 1 416 ? -18.070 -14.037 1.923 1.00 98.06 416 ALA A O 1
ATOM 3115 N N . HIS A 1 417 ? -16.070 -13.034 1.737 1.00 96.94 417 HIS A N 1
ATOM 3116 C CA . HIS A 1 417 ? -15.333 -14.102 2.401 1.00 96.94 417 HIS A CA 1
ATOM 3117 C C . HIS A 1 417 ? -15.696 -14.250 3.878 1.00 96.94 417 HIS A C 1
ATOM 3119 O O . HIS A 1 417 ? -15.912 -15.366 4.351 1.00 96.94 417 HIS A O 1
ATOM 3125 N N . ALA A 1 418 ? -15.833 -13.131 4.586 1.00 94.38 418 ALA A N 1
ATOM 3126 C CA . ALA A 1 418 ? -16.293 -13.100 5.967 1.00 94.38 418 ALA A CA 1
ATOM 3127 C C . ALA A 1 418 ? -17.748 -13.596 6.120 1.00 94.38 418 ALA A C 1
ATOM 3129 O O . ALA A 1 418 ? -18.087 -14.162 7.156 1.00 94.38 418 ALA A O 1
ATOM 3130 N N . ASP A 1 419 ? -18.574 -13.454 5.077 1.00 95.19 419 ASP A N 1
ATOM 3131 C CA . ASP A 1 419 ? -19.938 -14.007 4.978 1.00 95.19 419 ASP A CA 1
ATOM 3132 C C . ASP A 1 419 ? -19.977 -15.477 4.498 1.00 95.19 419 ASP A C 1
ATOM 3134 O O . ASP A 1 419 ? -21.037 -16.052 4.260 1.00 95.19 419 ASP A O 1
ATOM 3138 N N . GLY A 1 420 ? -18.815 -16.123 4.359 1.00 95.44 420 GLY A N 1
ATOM 3139 C CA . GLY A 1 420 ? -18.700 -17.552 4.058 1.00 95.44 420 GLY A CA 1
ATOM 3140 C C . GLY A 1 420 ? -18.578 -17.907 2.575 1.00 95.44 420 GLY A C 1
ATOM 3141 O O . GLY A 1 420 ? -18.512 -19.094 2.248 1.00 95.44 420 GLY A O 1
ATOM 3142 N N . VAL A 1 421 ? -18.498 -16.928 1.669 1.00 96.94 421 VAL A N 1
ATOM 3143 C CA . VAL A 1 421 ? -18.239 -17.192 0.246 1.00 96.94 421 VAL A CA 1
ATOM 3144 C C . VAL A 1 421 ? -16.739 -17.452 0.028 1.00 96.94 421 VAL A C 1
ATOM 3146 O O . VAL A 1 421 ? -15.899 -16.649 0.439 1.00 96.94 421 VAL A O 1
ATOM 3149 N N . PRO A 1 422 ? -16.325 -18.550 -0.623 1.00 96.31 422 PRO A N 1
ATOM 3150 C CA . PRO A 1 422 ? -14.908 -18.801 -0.870 1.00 96.31 422 PRO A CA 1
ATOM 3151 C C . PRO A 1 422 ? -14.258 -17.694 -1.710 1.00 96.31 422 PRO A C 1
ATOM 3153 O O . PRO A 1 422 ? -14.757 -17.337 -2.777 1.00 96.31 422 PRO A O 1
ATOM 3156 N N . LEU A 1 423 ? -13.088 -17.205 -1.283 1.00 95.50 423 LEU A N 1
ATOM 3157 C CA . LEU A 1 423 ? -12.372 -16.144 -2.002 1.00 95.50 423 LEU A CA 1
ATOM 3158 C C . LEU A 1 423 ? -12.015 -16.544 -3.445 1.00 95.50 423 LEU A C 1
ATOM 3160 O O . LEU A 1 423 ? -11.948 -15.701 -4.335 1.00 95.50 423 LEU A O 1
ATOM 3164 N N . THR A 1 424 ? -11.819 -17.839 -3.705 1.00 96.00 424 THR A N 1
ATOM 3165 C CA . THR A 1 424 ? -11.624 -18.373 -5.061 1.00 96.00 424 THR A CA 1
ATOM 3166 C C . THR A 1 424 ? -12.799 -18.078 -5.978 1.00 96.00 424 THR A C 1
ATOM 3168 O O . THR A 1 424 ? -12.591 -17.620 -7.093 1.00 96.00 424 THR A O 1
ATOM 3171 N N . GLU A 1 425 ? -14.023 -18.292 -5.497 1.00 96.62 425 GLU A N 1
ATOM 3172 C CA . GLU A 1 425 ? -15.236 -18.088 -6.287 1.00 96.62 425 GLU A CA 1
ATOM 3173 C C . GLU A 1 425 ? -15.409 -16.608 -6.640 1.00 96.62 425 GLU A C 1
ATOM 3175 O O . GLU A 1 425 ? -15.679 -16.247 -7.786 1.00 96.62 425 GLU A O 1
ATOM 3180 N N . THR A 1 426 ? -15.211 -15.730 -5.657 1.00 96.44 426 THR A N 1
ATOM 3181 C CA . THR A 1 426 ? -15.414 -14.295 -5.854 1.00 96.44 426 THR A CA 1
ATOM 3182 C C . THR A 1 426 ? -14.310 -13.689 -6.721 1.00 96.44 426 THR A C 1
ATOM 3184 O O . THR A 1 426 ? -14.600 -12.902 -7.622 1.00 96.44 426 THR A O 1
ATOM 3187 N N . THR A 1 427 ? -13.052 -14.100 -6.539 1.00 95.31 427 THR A N 1
ATOM 3188 C CA . THR A 1 427 ? -11.940 -13.596 -7.361 1.00 95.31 427 THR A CA 1
ATOM 3189 C C . THR A 1 427 ? -12.002 -14.082 -8.809 1.00 95.31 427 THR A C 1
ATOM 3191 O O . THR A 1 427 ? -11.759 -13.285 -9.712 1.00 95.31 427 THR A O 1
ATOM 3194 N N . GLU A 1 428 ? -12.411 -15.328 -9.074 1.00 94.12 428 GLU A N 1
ATOM 3195 C CA . GLU A 1 428 ? -12.646 -15.814 -10.446 1.00 94.12 428 GLU A CA 1
ATOM 3196 C C . GLU A 1 428 ? -13.754 -15.031 -11.162 1.00 94.12 428 GLU A C 1
ATOM 3198 O O . GLU A 1 428 ? -13.673 -14.790 -12.367 1.00 94.12 428 GLU A O 1
ATOM 3203 N N . ARG A 1 429 ? -14.779 -14.600 -10.420 1.00 95.88 429 ARG A N 1
ATOM 3204 C CA . ARG A 1 429 ? -15.936 -13.896 -10.975 1.00 95.88 429 ARG A CA 1
ATOM 3205 C C . ARG A 1 429 ? -15.720 -12.397 -11.169 1.00 95.88 429 ARG A C 1
ATOM 3207 O O . ARG A 1 429 ? -16.264 -11.835 -12.117 1.00 95.88 429 ARG A O 1
ATOM 3214 N N . PHE A 1 430 ? -14.995 -11.744 -10.262 1.00 96.56 430 PHE A N 1
ATOM 3215 C CA . PHE A 1 430 ? -14.942 -10.279 -10.200 1.00 96.56 430 PHE A CA 1
ATOM 3216 C C . PHE A 1 430 ? -13.565 -9.681 -10.504 1.00 96.56 430 PHE A C 1
ATOM 3218 O O . PHE A 1 430 ? -13.501 -8.534 -10.943 1.00 96.56 430 PHE A O 1
ATOM 3225 N N . CYS A 1 431 ? -12.470 -10.434 -10.368 1.00 95.62 431 CYS A N 1
ATOM 3226 C CA . CYS A 1 431 ? -11.130 -9.966 -10.740 1.00 95.62 431 CYS A CA 1
ATOM 3227 C C . CYS A 1 431 ? -10.875 -10.203 -12.239 1.00 95.62 431 CYS A C 1
ATOM 3229 O O . CYS A 1 431 ? -9.959 -10.941 -12.624 1.00 95.62 431 CYS A O 1
ATOM 3231 N N . LEU A 1 432 ? -11.727 -9.608 -13.075 1.00 93.56 432 LEU A N 1
ATOM 3232 C CA . LEU A 1 432 ? -11.740 -9.790 -14.525 1.00 93.56 432 LEU A CA 1
ATOM 3233 C C . LEU A 1 432 ? -10.538 -9.125 -15.208 1.00 93.56 432 LEU A C 1
ATOM 3235 O O . LEU A 1 432 ? -9.943 -8.179 -14.689 1.00 93.56 432 LEU A O 1
ATOM 3239 N N . VAL A 1 433 ? -10.218 -9.613 -16.406 1.00 94.12 433 VAL A N 1
ATOM 3240 C CA . VAL A 1 433 ? -9.125 -9.108 -17.247 1.00 94.12 433 VAL A CA 1
ATOM 3241 C C . VAL A 1 433 ? -9.636 -8.747 -18.636 1.00 94.12 433 VAL A C 1
ATOM 3243 O O . VAL A 1 433 ? -10.565 -9.388 -19.127 1.00 94.12 433 VAL A O 1
ATOM 3246 N N . THR A 1 434 ? -9.048 -7.728 -19.264 1.00 91.00 434 THR A N 1
ATOM 3247 C CA . THR A 1 434 ? -9.429 -7.291 -20.622 1.00 91.00 434 THR A CA 1
ATOM 3248 C C . THR A 1 434 ? -8.466 -7.808 -21.680 1.00 91.00 434 THR A C 1
ATOM 3250 O O . THR A 1 434 ? -8.869 -8.502 -22.609 1.00 91.00 434 THR A O 1
ATOM 3253 N N . ASP A 1 435 ? -7.185 -7.491 -21.518 1.00 91.06 435 ASP A N 1
ATOM 3254 C CA . ASP A 1 435 ? -6.141 -7.735 -22.503 1.00 91.06 435 ASP A CA 1
ATOM 3255 C C . ASP A 1 435 ? -5.090 -8.686 -21.949 1.00 91.06 435 ASP A C 1
ATOM 3257 O O . ASP A 1 435 ? -4.734 -8.627 -20.769 1.00 91.06 435 ASP A O 1
ATOM 3261 N N . VAL A 1 436 ? -4.569 -9.545 -22.823 1.00 96.06 436 VAL A N 1
ATOM 3262 C CA . VAL A 1 436 ? -3.552 -10.537 -22.478 1.00 96.06 436 VAL A CA 1
ATOM 3263 C C . VAL A 1 436 ? -2.388 -10.429 -23.449 1.00 96.06 436 VAL A C 1
ATOM 3265 O O . VAL A 1 436 ? -2.577 -10.432 -24.663 1.00 96.06 436 VAL A O 1
ATOM 3268 N N . CYS A 1 437 ? -1.178 -10.385 -22.906 1.00 97.00 437 CYS A N 1
ATOM 3269 C CA . CYS A 1 437 ? 0.065 -10.399 -23.656 1.00 97.00 437 CYS A CA 1
ATOM 3270 C C . CYS A 1 437 ? 0.896 -11.620 -23.237 1.00 97.00 437 CYS A C 1
ATOM 3272 O O . CYS A 1 437 ? 1.089 -11.879 -22.048 1.00 97.00 437 CYS A O 1
ATOM 3274 N N . GLN A 1 438 ? 1.334 -12.407 -24.223 1.00 98.19 438 GLN A N 1
ATOM 3275 C CA . GLN A 1 438 ? 2.160 -13.592 -23.998 1.00 98.19 438 GLN A CA 1
ATOM 3276 C C . GLN A 1 438 ? 3.645 -13.229 -24.119 1.00 98.19 438 GLN A C 1
ATOM 3278 O O . GLN A 1 438 ? 3.998 -12.445 -25.009 1.00 98.19 438 GLN A O 1
ATOM 3283 N N . PRO A 1 439 ? 4.518 -13.810 -23.279 1.00 98.00 439 PRO A N 1
ATOM 3284 C CA . PRO A 1 439 ? 5.952 -13.615 -23.413 1.00 98.00 439 PRO A CA 1
ATOM 3285 C C . PRO A 1 439 ? 6.440 -14.222 -24.727 1.00 98.00 439 PRO A C 1
ATOM 3287 O O . PRO A 1 439 ? 5.969 -15.281 -25.151 1.00 98.00 439 PRO A O 1
ATOM 3290 N N . ARG A 1 440 ? 7.417 -13.580 -25.366 1.00 98.12 440 ARG A N 1
ATOM 3291 C CA . ARG A 1 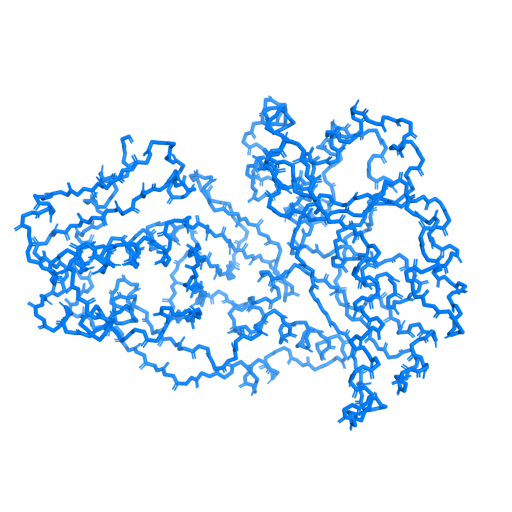440 ? 8.147 -14.153 -26.499 1.00 98.12 440 ARG A CA 1
ATOM 3292 C C . ARG A 1 440 ? 9.287 -15.023 -25.954 1.00 98.12 440 ARG A C 1
ATOM 3294 O O . ARG A 1 440 ? 10.252 -14.475 -25.428 1.00 98.12 440 ARG A O 1
ATOM 3301 N N . PRO A 1 441 ? 9.267 -16.362 -26.120 1.00 97.62 441 PRO A N 1
ATOM 3302 C CA . PRO A 1 441 ? 10.303 -17.218 -25.530 1.00 97.62 441 PRO A CA 1
ATOM 3303 C C . PRO A 1 441 ? 11.719 -16.907 -26.035 1.00 97.62 441 PRO A C 1
ATOM 3305 O O . PRO A 1 441 ? 12.697 -17.048 -25.309 1.00 97.62 441 PRO A O 1
ATOM 3308 N N . ALA A 1 442 ? 11.834 -16.433 -27.280 1.00 96.88 442 ALA A N 1
ATOM 3309 C CA . ALA A 1 442 ? 13.112 -16.083 -27.896 1.00 96.88 442 ALA A CA 1
ATOM 3310 C C . ALA A 1 442 ? 13.822 -14.891 -27.223 1.00 96.88 442 ALA A C 1
ATOM 3312 O O . ALA A 1 442 ? 15.022 -14.718 -27.422 1.00 96.88 442 ALA A O 1
ATOM 3313 N N . THR A 1 443 ? 13.116 -14.071 -26.437 1.00 97.31 443 THR A N 1
ATOM 3314 C CA . THR A 1 443 ? 13.711 -12.915 -25.753 1.00 97.31 443 THR A CA 1
ATOM 3315 C C . THR A 1 443 ? 14.227 -13.246 -24.353 1.00 97.31 443 THR A C 1
ATOM 3317 O O . THR A 1 443 ? 14.887 -12.401 -23.757 1.00 97.31 443 THR A O 1
ATOM 3320 N N . ALA A 1 444 ? 13.979 -14.453 -23.826 1.00 96.88 444 ALA A N 1
ATOM 3321 C CA . ALA A 1 444 ? 14.388 -14.842 -22.473 1.00 96.88 444 ALA A CA 1
ATOM 3322 C C . ALA A 1 444 ? 15.893 -14.620 -22.249 1.00 96.88 444 ALA A C 1
ATOM 3324 O O . ALA A 1 444 ? 16.299 -13.845 -21.386 1.00 96.88 444 ALA A O 1
ATOM 3325 N N . THR A 1 445 ? 16.717 -15.213 -23.118 1.00 97.31 445 THR A N 1
ATOM 3326 C CA . THR A 1 445 ? 18.179 -15.099 -23.052 1.00 97.31 445 THR A CA 1
ATOM 3327 C C . THR A 1 445 ? 18.668 -13.666 -23.268 1.00 97.31 445 THR A C 1
ATOM 3329 O O . THR A 1 445 ? 19.695 -13.287 -22.716 1.00 97.31 445 THR A O 1
ATOM 3332 N N . VAL A 1 446 ? 17.936 -12.852 -24.040 1.00 97.94 446 VAL A N 1
ATOM 3333 C CA . VAL A 1 446 ? 18.281 -11.437 -24.248 1.00 97.94 446 VAL A CA 1
ATOM 3334 C C . VAL A 1 446 ? 18.220 -10.690 -22.920 1.00 97.94 446 VAL A C 1
ATOM 3336 O O . VAL A 1 446 ? 19.201 -10.067 -22.530 1.00 97.94 446 VAL A O 1
ATOM 3339 N N . TYR A 1 447 ? 17.104 -10.789 -22.199 1.00 98.25 447 TYR A N 1
ATOM 3340 C CA . TYR A 1 447 ? 16.923 -10.068 -20.938 1.00 98.25 447 TYR A CA 1
ATOM 3341 C C . TYR A 1 447 ? 17.744 -10.656 -19.788 1.00 98.25 447 TYR A C 1
ATOM 3343 O O . TYR A 1 447 ? 18.241 -9.897 -18.958 1.00 98.25 447 TYR A O 1
ATOM 3351 N N . ASP A 1 448 ? 17.978 -11.971 -19.778 1.00 97.50 448 ASP A N 1
ATOM 3352 C CA . ASP A 1 448 ? 18.887 -12.607 -18.818 1.00 97.50 448 ASP A CA 1
ATOM 3353 C C . ASP A 1 448 ? 20.317 -12.052 -18.934 1.00 97.50 448 ASP A C 1
ATOM 3355 O O . ASP A 1 448 ? 20.968 -11.796 -17.921 1.00 97.50 448 ASP A O 1
ATOM 3359 N N . HIS A 1 449 ? 20.797 -11.798 -20.157 1.00 97.69 449 HIS A N 1
ATOM 3360 C CA . HIS A 1 449 ? 22.116 -11.200 -20.388 1.00 97.69 449 HIS A CA 1
ATOM 3361 C C . HIS A 1 449 ? 22.198 -9.708 -20.027 1.00 97.69 449 HIS A C 1
ATOM 3363 O O . HIS A 1 449 ? 23.304 -9.199 -19.857 1.00 97.69 449 HIS A O 1
ATOM 3369 N N . LEU A 1 450 ? 21.067 -9.007 -19.894 1.00 98.31 450 LEU A N 1
ATOM 3370 C CA . LEU A 1 450 ? 21.033 -7.577 -19.560 1.00 98.31 450 LEU A CA 1
ATOM 3371 C C . LEU A 1 450 ? 20.940 -7.294 -18.058 1.00 98.31 450 LEU A C 1
ATOM 3373 O O . LEU A 1 450 ? 21.263 -6.184 -17.637 1.00 98.31 450 LEU A O 1
ATOM 3377 N N . LEU A 1 451 ? 20.550 -8.276 -17.239 1.00 97.06 451 LEU A N 1
ATOM 3378 C CA . LEU A 1 451 ? 20.473 -8.117 -15.782 1.00 97.06 451 LEU A CA 1
ATOM 3379 C C . LEU A 1 451 ? 21.802 -7.669 -15.139 1.00 97.06 451 LEU A C 1
ATOM 3381 O O . LEU A 1 451 ? 21.760 -6.759 -14.311 1.00 97.06 451 LEU A O 1
ATOM 3385 N N . PRO A 1 452 ? 22.983 -8.217 -15.504 1.00 97.25 452 PRO A N 1
ATOM 3386 C CA . PRO A 1 452 ? 24.253 -7.720 -14.972 1.00 97.25 452 PRO A CA 1
ATOM 3387 C C . PRO A 1 452 ? 24.506 -6.247 -15.315 1.00 97.25 452 PRO A C 1
ATOM 3389 O O . PRO A 1 452 ? 24.853 -5.467 -14.434 1.00 97.25 452 PRO A O 1
ATOM 3392 N N . THR A 1 453 ? 24.253 -5.841 -16.564 1.00 97.38 453 THR A N 1
ATOM 3393 C CA . THR A 1 453 ? 24.413 -4.447 -17.010 1.00 97.38 453 THR A CA 1
ATOM 3394 C C . THR A 1 453 ? 23.465 -3.497 -16.283 1.00 97.38 453 THR A C 1
ATOM 3396 O O . THR A 1 453 ? 23.858 -2.383 -15.942 1.00 97.38 453 THR A O 1
ATOM 3399 N N . LEU A 1 454 ? 22.227 -3.923 -16.010 1.00 97.50 454 LEU A N 1
ATOM 3400 C CA . LEU A 1 454 ? 21.316 -3.150 -15.168 1.00 97.50 454 LEU A CA 1
ATOM 3401 C C . LEU A 1 454 ? 21.910 -2.940 -13.767 1.00 97.50 454 LEU A C 1
ATOM 3403 O O . LEU A 1 454 ? 21.961 -1.807 -13.299 1.00 97.50 454 LEU A O 1
ATOM 3407 N N . ARG A 1 455 ? 22.364 -4.011 -13.107 1.00 95.38 455 ARG A N 1
ATOM 3408 C CA . ARG A 1 455 ? 22.912 -3.943 -11.741 1.00 95.38 455 ARG A CA 1
ATOM 3409 C C . ARG A 1 455 ? 24.143 -3.045 -11.660 1.00 95.38 455 ARG A C 1
ATOM 3411 O O . ARG A 1 455 ? 24.300 -2.312 -10.692 1.00 95.38 455 ARG A O 1
ATOM 3418 N N . GLU A 1 456 ? 24.988 -3.044 -12.688 1.00 95.12 456 GLU A N 1
ATOM 3419 C CA . GLU A 1 456 ? 26.113 -2.106 -12.793 1.00 95.12 456 GLU A CA 1
ATOM 3420 C C . GLU A 1 456 ? 25.647 -0.641 -12.861 1.00 95.12 456 GLU A C 1
ATOM 3422 O O . GLU A 1 456 ? 26.245 0.220 -12.216 1.00 95.12 456 GLU A O 1
ATOM 3427 N N . LEU A 1 457 ? 24.557 -0.342 -13.582 1.00 94.31 457 LEU A N 1
ATOM 3428 C CA . LEU A 1 457 ? 23.984 1.012 -13.630 1.00 94.31 457 LEU A CA 1
ATOM 3429 C C . LEU A 1 457 ? 23.416 1.469 -12.274 1.00 94.31 457 LEU A C 1
ATOM 3431 O O . LEU A 1 457 ? 23.362 2.676 -12.006 1.00 94.31 457 LEU A O 1
ATOM 3435 N N . GLU A 1 458 ? 23.014 0.532 -11.414 1.00 92.94 458 GLU A N 1
ATOM 3436 C CA . GLU A 1 458 ? 22.473 0.830 -10.086 1.00 92.94 458 GLU A CA 1
ATOM 3437 C C . GLU A 1 458 ? 23.552 1.200 -9.043 1.00 92.94 458 GLU A C 1
ATOM 3439 O O . GLU A 1 458 ? 23.269 1.969 -8.127 1.00 92.94 458 GLU A O 1
ATOM 3444 N N . GLN A 1 459 ? 24.797 0.728 -9.189 1.00 84.25 459 GLN A N 1
ATOM 3445 C CA . GLN A 1 459 ? 25.836 0.700 -8.137 1.00 84.25 459 GLN A CA 1
ATOM 3446 C C . GLN A 1 459 ? 26.630 2.004 -7.860 1.00 84.25 459 GLN A C 1
ATOM 3448 O O . GLN A 1 459 ? 27.765 1.929 -7.389 1.00 84.25 459 GLN A O 1
ATOM 3453 N N . VAL A 1 460 ? 26.094 3.205 -8.113 1.00 58.78 460 VAL A N 1
ATOM 3454 C CA . VAL A 1 460 ? 26.896 4.461 -8.007 1.00 58.78 460 VAL A CA 1
ATOM 3455 C C . VAL A 1 460 ? 26.301 5.525 -7.104 1.00 58.78 460 VAL A C 1
ATOM 3457 O O . VAL A 1 460 ? 25.117 5.873 -7.332 1.00 58.78 460 VAL A O 1
#

Secondary structure (DSSP, 8-state):
---SSTT--EE-HHHHHHHHHHHHHHHHHTT--GGG---B--EE-TT-EEEE-TTHHHHHHT--TTS-HHHHHGGGBSSS-EE-TT----HHHHHHHHHHHTHHHHHHHSS---TTSHHHHHHHHHHH-HHHHHT--EEEEHHHHHHHHHHTS-PPBPHHHHGGGT-EETTTTEE-HHHHHHHSTTHHHHSPPB--SEEEEPPGGGGGGTPPTT-EEEPPEEHHHHHHHHTT--STTEEEEEESSSEEEEEEESS----TTS-SEEEE-TTSSEEEEEEESSSHHHHHHHHHHTT--HHIIIIIHHHSS-TTGGG--EEEESS-BTTTTB-S-EEEESS-GGGS-HHHHHHHHHHHHHHHHHHTTTTT---SEEEEESGGGG-HHHHHHHHHHHTSEEEEES-S-HHHHHHHHHHHHHTT--HHHHHHHHS-EEEEE---GGGHHHHHHHHHHHHHHH--

Sequence (460 aa):
MPNDDPLVKHADPLMWLAALDLLLARLQAAGVEMERIAAIGGDGQQHGSVYLNDRFAPTLDALSPDGELAGQLASTLSRPTSPIWMDSSTSAACRELTEQFGDRLQADTGSPAIERFTGPQIRTFALSEPERYAQTARIHLVSSFLCSVLIGRDAPIDTGDGAGMNLLNLRTLAWDEEIAAFTAPDLISKLPQIGSGVAGGLHAYFAKYGLKPGIPVAVWTGDNPASLIGTGCWRAGRAVVSLGTSDTFFAALDTFRTDPDGCGHVFGNPAGGFMSLTCFKNGSLARDRIRHEADVSWDFFDNTAFELTPPGNDGRLALPWFVPEITPPVMSPGLRANFPFAEAAPEVRIRAVVEAQALALRSHAEWIGRFDVLRVTGGASRSAGIRQTLADVFQARVENSAVADSAALGGALLAAHADGVPLTETTERFCLVTDVCQPRPATATVYDHLLPTLRELEQV